Protein 3VV5 (pdb70)

Structure (mmCIF, N/CA/C/O backbone):
data_3VV5
#
_entry.id   3VV5
#
_cell.length_a   68.573
_cell.length_b   68.603
_cell.length_c   98.527
_cell.angle_alpha   90.00
_cell.angle_beta   90.00
_cell.angle_gamma   90.00
#
_symmetry.space_group_name_H-M   'P 21 21 21'
#
loop_
_entity.id
_entity.type
_entity.pdbx_description
1 polymer 'Amino acid ABC transporter, binding protein'
2 non-polymer L-THIALYSINE
3 non-polymer 'SULFATE ION'
4 water water
#
loop_
_atom_site.group_PDB
_atom_site.id
_atom_site.type_symbol
_atom_site.label_atom_id
_atom_site.label_alt_id
_atom_site.label_comp_id
_atom_site.label_asym_id
_atom_site.label_entity_id
_atom_site.label_seq_id
_atom_site.pdbx_PDB_ins_code
_atom_site.Cartn_x
_atom_site.Cartn_y
_atom_site.Cartn_z
_atom_site.occupancy
_atom_site.B_iso_or_equiv
_atom_site.auth_seq_id
_atom_site.auth_comp_id
_atom_site.auth_asym_id
_atom_site.auth_atom_id
_atom_site.pdbx_PDB_model_num
ATOM 1 N N . PHE A 1 24 ? 3.511 41.317 -2.922 1.00 33.59 0 PHE A N 1
ATOM 2 C CA . PHE A 1 24 ? 4.079 41.840 -4.193 1.00 33.70 0 PHE A CA 1
ATOM 3 C C . PHE A 1 24 ? 3.838 43.343 -4.248 1.00 33.74 0 PHE A C 1
ATOM 4 O O . PHE A 1 24 ? 2.705 43.785 -4.477 1.00 34.03 0 PHE A O 1
ATOM 12 N N . GLN A 1 25 ? 4.902 44.113 -4.022 1.00 33.04 1 GLN A N 1
ATOM 13 C CA . GLN A 1 25 ? 4.903 45.573 -4.166 1.00 32.76 1 GLN A CA 1
ATOM 14 C C . GLN A 1 25 ? 6.347 46.080 -4.083 1.00 31.86 1 GLN A C 1
ATOM 15 O O . GLN A 1 25 ? 7.158 45.538 -3.316 1.00 32.26 1 GLN A O 1
ATOM 21 N N . VAL A 1 26 ? 6.671 47.099 -4.874 1.00 30.14 2 VAL A N 1
ATOM 22 C CA . VAL A 1 26 ? 7.967 47.777 -4.749 1.00 28.41 2 VAL A CA 1
ATOM 23 C C . VAL A 1 26 ? 7.836 48.763 -3.577 1.00 27.54 2 VAL A C 1
ATOM 24 O O . VAL A 1 26 ? 7.022 49.687 -3.626 1.00 27.24 2 VAL A O 1
ATOM 28 N N . ARG A 1 27 ? 8.602 48.541 -2.511 1.00 25.43 3 ARG A N 1
ATOM 29 C CA . ARG A 1 27 ? 8.477 49.348 -1.304 1.00 23.89 3 ARG A CA 1
ATOM 30 C C . ARG A 1 27 ? 9.680 50.270 -1.129 1.00 22.89 3 ARG A C 1
ATOM 31 O O . ARG A 1 27 ? 10.819 49.852 -1.278 1.00 21.53 3 ARG A O 1
ATOM 39 N N . SER A 1 28 ? 9.417 51.530 -0.795 1.00 22.30 4 SER A N 1
ATOM 40 C CA . SER A 1 28 ? 10.485 52.473 -0.480 1.00 21.02 4 SER A CA 1
ATOM 41 C C . SER A 1 28 ? 11.081 52.131 0.882 1.00 20.56 4 SER A C 1
ATOM 42 O O . SER A 1 28 ? 10.470 51.398 1.671 1.00 19.61 4 SER A O 1
ATOM 45 N N . PHE A 1 29 ? 12.250 52.700 1.175 1.00 20.04 5 PHE A N 1
ATOM 46 C CA . PHE A 1 29 ? 12.947 52.414 2.425 1.00 20.75 5 PHE A CA 1
ATOM 47 C C . PHE A 1 29 ? 12.123 52.786 3.658 1.00 21.12 5 PHE A C 1
ATOM 48 O O . PHE A 1 29 ? 12.094 52.046 4.649 1.00 20.44 5 PHE A O 1
ATOM 56 N N . GLU A 1 30 ? 11.500 53.962 3.597 1.00 22.05 6 GLU A N 1
ATOM 57 C CA . GLU A 1 30 ? 10.616 54.449 4.652 1.00 23.67 6 GLU A CA 1
ATOM 58 C C . GLU A 1 30 ? 9.461 53.444 4.944 1.00 23.20 6 GLU A C 1
ATOM 59 O O . GLU A 1 30 ? 9.163 53.120 6.108 1.00 22.90 6 GLU A O 1
ATOM 65 N N . GLU A 1 31 ? 8.869 52.912 3.886 1.00 23.34 7 GLU A N 1
ATOM 66 C CA . GLU A 1 31 ? 7.844 51.865 3.991 1.00 23.54 7 GLU A CA 1
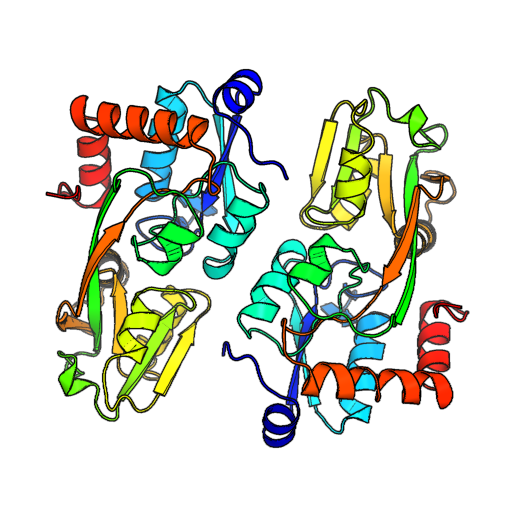ATOM 67 C C . GLU A 1 31 ? 8.355 50.553 4.596 1.00 22.70 7 GLU A C 1
ATOM 68 O O . GLU A 1 31 ? 7.697 49.973 5.449 1.00 22.25 7 GLU A O 1
ATOM 74 N N . ILE A 1 32 ? 9.525 50.100 4.152 1.00 21.34 8 ILE A N 1
ATOM 75 C CA . ILE A 1 32 ? 10.170 48.916 4.724 1.00 20.48 8 ILE A CA 1
ATOM 76 C C . ILE A 1 32 ? 10.456 49.163 6.206 1.00 21.04 8 ILE A C 1
ATOM 77 O O . ILE A 1 32 ? 10.116 48.350 7.044 1.00 20.12 8 ILE A O 1
ATOM 82 N N . LYS A 1 33 ? 11.033 50.317 6.514 1.00 22.42 9 LYS A N 1
ATOM 83 C CA . LYS A 1 33 ? 11.323 50.738 7.886 1.00 24.74 9 LYS A CA 1
ATOM 84 C C . LYS A 1 33 ? 10.163 50.519 8.876 1.00 25.42 9 LYS A C 1
ATOM 85 O O . LYS A 1 33 ? 10.306 49.863 9.913 1.00 25.58 9 LYS A O 1
ATOM 91 N N . ARG A 1 34 ? 9.017 51.088 8.554 1.00 26.72 10 ARG A N 1
ATOM 92 C CA . ARG A 1 34 ? 7.871 51.029 9.450 1.00 27.75 10 ARG A CA 1
ATOM 93 C C . ARG A 1 34 ? 7.340 49.599 9.628 1.00 27.28 10 ARG A C 1
ATOM 94 O O . ARG A 1 34 ? 6.794 49.265 10.680 1.00 27.50 10 ARG A O 1
ATOM 102 N N . SER A 1 35 ? 7.517 48.759 8.613 1.00 26.34 11 SER A N 1
ATOM 103 C CA . SER A 1 35 ? 7.077 47.369 8.720 1.00 26.05 11 SER A CA 1
ATOM 104 C C . SER A 1 35 ? 8.023 46.592 9.617 1.00 25.19 11 SER A C 1
ATOM 105 O O . SER A 1 35 ? 7.625 45.602 10.221 1.00 25.53 11 SER A O 1
ATOM 108 N N . GLY A 1 36 ? 9.271 47.059 9.719 1.00 24.86 12 GLY A N 1
ATOM 109 C CA . GLY A 1 36 ? 10.268 46.429 10.584 1.00 23.30 12 GLY A CA 1
ATOM 110 C C . GLY A 1 36 ? 10.958 45.232 9.955 1.00 22.64 12 GLY A C 1
ATOM 111 O O . GLY A 1 36 ? 11.887 44.682 10.540 1.00 22.45 12 GLY A O 1
ATOM 112 N N . GLU A 1 37 ? 10.519 44.826 8.765 1.00 22.01 13 GLU A N 1
ATOM 113 C CA . GLU A 1 37 ? 11.138 43.680 8.066 1.00 21.93 13 GLU A CA 1
ATOM 114 C C . GLU A 1 37 ? 11.501 44.008 6.616 1.00 20.55 13 GLU A C 1
ATOM 115 O O . GLU A 1 37 ? 10.793 44.745 5.955 1.00 19.94 13 GLU A O 1
ATOM 121 N N . ILE A 1 38 ? 12.617 43.451 6.138 1.00 19.47 14 ILE A N 1
ATOM 122 C CA . ILE A 1 38 ? 13.009 43.561 4.739 1.00 17.78 14 ILE A CA 1
ATOM 123 C C . ILE A 1 38 ? 13.093 42.150 4.121 1.00 17.12 14 ILE A C 1
ATOM 124 O O . ILE A 1 38 ? 13.737 41.234 4.675 1.00 15.88 14 ILE A O 1
ATOM 129 N N . ARG A 1 39 ? 12.430 41.989 2.983 1.00 16.52 15 ARG A N 1
ATOM 130 C CA . ARG A 1 39 ? 12.416 40.715 2.275 1.00 16.33 15 ARG A CA 1
ATOM 131 C C . ARG A 1 39 ? 13.563 40.676 1.290 1.00 14.89 15 ARG A C 1
ATOM 132 O O . ARG A 1 39 ? 13.663 41.538 0.412 1.00 14.13 15 ARG A O 1
ATOM 140 N N . ILE A 1 40 ? 14.402 39.650 1.409 1.00 13.07 16 ILE A N 1
ATOM 141 C CA . ILE A 1 40 ? 15.625 39.546 0.610 1.00 11.76 16 ILE A CA 1
ATOM 142 C C . ILE A 1 40 ? 15.586 38.289 -0.263 1.00 11.56 16 ILE A C 1
ATOM 143 O O . ILE A 1 40 ? 15.407 37.186 0.252 1.00 10.99 16 ILE A O 1
ATOM 148 N N . GLY A 1 41 ? 15.743 38.458 -1.573 1.00 11.08 17 GLY A N 1
ATOM 149 C CA . GLY A 1 41 ? 15.720 37.316 -2.507 1.00 11.20 17 GLY A CA 1
ATOM 150 C C . GLY A 1 41 ? 17.134 36.803 -2.708 1.00 11.28 17 GLY A C 1
ATOM 151 O O . GLY A 1 41 ? 18.073 37.594 -2.830 1.00 11.02 17 GLY A O 1
ATOM 152 N N . THR A 1 42 ? 17.302 35.485 -2.665 1.00 11.24 18 THR A N 1
ATOM 153 C CA . THR A 1 42 ? 18.599 34.880 -2.979 1.00 10.88 18 THR A CA 1
ATOM 154 C C . THR A 1 42 ? 18.346 33.509 -3.626 1.00 11.77 18 THR A C 1
ATOM 155 O O . THR A 1 42 ? 17.199 33.140 -3.824 1.00 12.37 18 THR A O 1
ATOM 159 N N . GLU A 1 43 ? 19.401 32.776 -3.956 1.00 11.57 19 GLU A N 1
ATOM 160 C CA . GLU A 1 43 ? 19.234 31.480 -4.603 1.00 13.51 19 GLU A CA 1
ATOM 161 C C . GLU A 1 43 ? 19.347 30.327 -3.613 1.00 13.70 19 GLU A C 1
ATOM 162 O O . GLU A 1 43 ? 18.393 29.545 -3.455 1.00 15.09 19 GLU A O 1
ATOM 168 N N . GLY A 1 44 ? 20.513 30.199 -2.983 1.00 13.21 20 GLY A N 1
ATOM 169 C CA . GLY A 1 44 ? 20.735 29.142 -2.002 1.00 13.65 20 GLY A CA 1
ATOM 170 C C . GLY A 1 44 ? 21.376 27.911 -2.634 1.00 14.04 20 GLY A C 1
ATOM 171 O O . GLY A 1 44 ? 21.356 26.838 -2.040 1.00 14.20 20 GLY A O 1
ATOM 172 N N . ALA A 1 45 ? 21.934 28.050 -3.836 1.00 13.92 21 ALA A N 1
ATOM 173 C CA . ALA A 1 45 ? 22.663 26.936 -4.455 1.00 14.39 21 ALA A CA 1
ATOM 174 C C . ALA A 1 45 ? 24.035 27.349 -4.993 1.00 14.08 21 ALA A C 1
ATOM 175 O O . ALA A 1 45 ? 24.530 26.793 -5.992 1.00 13.18 21 ALA A O 1
ATOM 177 N N . PHE A 1 46 ? 24.666 28.316 -4.321 1.00 13.15 22 PHE A N 1
ATOM 178 C CA . PHE A 1 46 ? 25.945 28.873 -4.799 1.00 12.49 22 PHE A CA 1
ATOM 179 C C . PHE A 1 46 ? 26.947 29.012 -3.659 1.00 12.22 22 PHE A C 1
ATOM 180 O O . PHE A 1 46 ? 27.244 30.129 -3.241 1.00 11.16 22 PHE A O 1
ATOM 188 N N . PRO A 1 47 ? 27.449 27.872 -3.112 1.00 12.73 23 PRO A N 1
ATOM 189 C CA . PRO A 1 47 ? 28.402 27.985 -2.012 1.00 12.65 23 PRO A CA 1
ATOM 190 C C . PRO A 1 47 ? 29.737 28.523 -2.547 1.00 12.56 23 PRO A C 1
ATOM 191 O O . PRO A 1 47 ? 30.162 28.117 -3.647 1.00 13.84 23 PRO A O 1
ATOM 195 N N . PRO A 1 48 ? 30.445 29.352 -1.762 1.00 12.66 24 PRO A N 1
ATOM 196 C CA . PRO A 1 48 ? 30.182 29.761 -0.365 1.00 11.88 24 PRO A CA 1
ATOM 197 C C . PRO A 1 48 ? 29.450 31.098 -0.238 1.00 11.85 24 PRO A C 1
ATOM 198 O O . PRO A 1 48 ? 29.404 31.663 0.849 1.00 11.85 24 PRO A O 1
ATOM 202 N N . PHE A 1 49 ? 28.885 31.597 -1.330 1.00 11.42 25 PHE A N 1
ATOM 203 C CA . PHE A 1 49 ? 28.220 32.923 -1.334 1.00 11.30 25 PHE A CA 1
ATOM 204 C C . PHE A 1 49 ? 26.816 32.915 -0.737 1.00 11.57 25 PHE A C 1
ATOM 205 O O . PHE A 1 49 ? 26.490 33.745 0.138 1.00 10.64 25 PHE A O 1
ATOM 213 N N . ASN A 1 50 ? 25.979 31.996 -1.226 1.00 11.18 26 ASN A N 1
ATOM 214 C CA . ASN A 1 50 ? 24.622 31.830 -0.699 1.00 11.24 26 ASN A CA 1
ATOM 215 C C . ASN A 1 50 ? 24.179 30.392 -0.943 1.00 11.54 26 ASN A C 1
ATOM 216 O O . ASN A 1 50 ? 24.123 29.934 -2.089 1.00 11.23 26 ASN A O 1
ATOM 221 N N . TYR A 1 51 ? 23.879 29.675 0.135 1.00 10.60 27 TYR A N 1
ATOM 222 C CA . TYR A 1 51 ? 23.662 28.232 0.023 1.00 11.24 27 TYR A CA 1
ATOM 223 C C . TYR A 1 51 ? 23.000 27.736 1.287 1.00 11.35 27 TYR A C 1
ATOM 224 O O . TYR A 1 51 ? 23.095 28.360 2.342 1.00 11.15 27 TYR A O 1
ATOM 233 N N . PHE A 1 52 ? 22.324 26.611 1.179 1.00 12.81 28 PHE A N 1
ATOM 234 C CA . PHE A 1 52 ? 21.782 25.957 2.361 1.00 13.34 28 PHE A CA 1
ATOM 235 C C . PHE A 1 52 ? 22.815 24.999 2.914 1.00 13.99 28 PHE A C 1
ATOM 236 O O . PHE A 1 52 ? 23.290 24.105 2.194 1.00 14.03 28 PHE A O 1
ATOM 244 N N . ASP A 1 53 ? 23.160 25.168 4.189 1.00 14.02 29 ASP A N 1
ATOM 245 C CA . ASP A 1 53 ? 24.222 24.343 4.772 1.00 14.69 29 ASP A CA 1
ATOM 246 C C . ASP A 1 53 ? 23.703 22.935 5.079 1.00 14.45 29 ASP A C 1
ATOM 247 O O . ASP A 1 53 ? 22.559 22.591 4.738 1.00 14.03 29 ASP A O 1
ATOM 252 N N . GLU A 1 54 ? 24.532 22.139 5.746 1.00 14.81 30 GLU A N 1
ATOM 253 C CA . GLU A 1 54 ? 24.210 20.723 6.036 1.00 15.77 30 GLU A CA 1
ATOM 254 C C . GLU A 1 54 ? 23.132 20.510 7.113 1.00 16.25 30 GLU A C 1
ATOM 255 O O . GLU A 1 54 ? 22.692 19.382 7.354 1.00 16.00 30 GLU A O 1
ATOM 261 N N . ARG A 1 55 ? 22.719 21.591 7.765 1.00 16.65 31 ARG A N 1
ATOM 262 C CA . ARG A 1 55 ? 21.542 21.547 8.613 1.00 17.97 31 ARG A CA 1
ATOM 263 C C . ARG A 1 55 ? 20.416 22.421 8.042 1.00 17.45 31 ARG A C 1
ATOM 264 O O . ARG A 1 55 ? 19.533 22.857 8.766 1.00 17.75 31 ARG A O 1
ATOM 272 N N . ASN A 1 56 ? 20.471 22.673 6.730 1.00 17.23 32 ASN A N 1
ATOM 273 C CA . ASN A 1 56 ? 19.336 23.233 5.968 1.00 17.90 32 ASN A CA 1
ATOM 274 C C . ASN A 1 56 ? 18.991 24.681 6.308 1.00 17.58 32 ASN A C 1
ATOM 275 O O . ASN A 1 56 ? 17.844 25.119 6.228 1.00 18.49 32 ASN A O 1
ATOM 280 N N . GLN A 1 57 ? 20.024 25.413 6.653 1.00 16.64 33 GLN A N 1
ATOM 281 C CA . GLN A 1 57 ? 19.905 26.816 7.007 1.00 17.49 33 GLN A CA 1
ATOM 282 C C . GLN A 1 57 ? 20.640 27.609 5.930 1.00 15.54 33 GLN A C 1
ATOM 283 O O . GLN A 1 57 ? 21.710 27.230 5.513 1.00 14.02 33 GLN A O 1
ATOM 289 N N . LEU A 1 58 ? 20.038 28.708 5.484 1.00 15.34 34 LEU A N 1
ATOM 290 C CA . LEU A 1 58 ? 20.652 29.567 4.488 1.00 14.88 34 LEU A CA 1
ATOM 291 C C . LEU A 1 58 ? 21.828 30.306 5.118 1.00 14.11 34 LEU A C 1
ATOM 292 O O . LEU A 1 58 ? 21.696 30.916 6.198 1.00 13.32 34 LEU A O 1
ATOM 297 N N . THR A 1 59 ? 22.979 30.231 4.462 1.00 13.14 35 THR A N 1
ATOM 298 C CA . THR A 1 59 ? 24.182 30.904 4.945 1.00 12.87 35 THR A CA 1
ATOM 299 C C . THR A 1 59 ? 25.111 31.232 3.762 1.00 12.68 35 THR A C 1
ATOM 300 O O . THR A 1 59 ? 24.730 31.114 2.565 1.00 11.61 35 THR A O 1
ATOM 304 N N . GLY A 1 60 ? 26.306 31.694 4.088 1.00 11.83 36 GLY A N 1
ATOM 305 C CA . GLY A 1 60 ? 27.272 32.085 3.075 1.00 11.13 36 GLY A CA 1
ATOM 306 C C . GLY A 1 60 ? 27.663 33.545 3.230 1.00 10.64 36 GLY A C 1
ATOM 307 O O . GLY A 1 60 ? 27.031 34.294 3.976 1.00 10.50 36 GLY A O 1
ATOM 308 N N . PHE A 1 61 ? 28.718 33.942 2.523 1.00 10.37 37 PHE A N 1
ATOM 309 C CA . PHE A 1 61 ? 29.183 35.341 2.517 1.00 10.49 37 PHE A CA 1
ATOM 310 C C . PHE A 1 61 ? 28.065 36.365 2.299 1.00 10.24 37 PHE A C 1
ATOM 311 O O . PHE A 1 61 ? 27.976 37.377 3.020 1.00 10.43 37 PHE A O 1
ATOM 319 N N . GLU A 1 62 ? 27.202 36.104 1.320 1.00 9.32 38 GLU A N 1
ATOM 320 C CA . GLU A 1 62 ? 26.139 37.062 0.981 1.00 9.48 38 GLU A CA 1
ATOM 321 C C . GLU A 1 62 ? 25.022 37.130 2.002 1.00 9.27 38 GLU A C 1
ATOM 322 O O . GLU A 1 62 ? 24.416 38.178 2.187 1.00 8.90 38 GLU A O 1
ATOM 328 N N . VAL A 1 63 ? 24.770 36.011 2.666 1.00 9.50 39 VAL A N 1
ATOM 329 C CA . VAL A 1 63 ? 23.768 35.951 3.728 1.00 10.44 39 VAL A CA 1
ATOM 330 C C . VAL A 1 63 ? 24.255 36.705 4.974 1.00 10.64 39 VAL A C 1
ATOM 331 O O . VAL A 1 63 ? 23.502 37.520 5.548 1.00 10.33 39 VAL A O 1
ATOM 335 N N . ASP A 1 64 ? 25.516 36.493 5.360 1.00 11.39 40 ASP A N 1
ATOM 336 C CA . ASP A 1 64 ? 26.113 37.279 6.468 1.00 12.14 40 ASP A CA 1
ATOM 337 C C . ASP A 1 64 ? 26.110 38.777 6.166 1.00 12.08 40 ASP A C 1
ATOM 338 O O . ASP A 1 64 ? 25.787 39.598 7.030 1.00 10.93 40 ASP A O 1
ATOM 343 N N . LEU A 1 65 ? 26.452 39.133 4.933 1.00 12.20 41 LEU A N 1
ATOM 344 C CA . LEU A 1 65 ? 26.448 40.539 4.520 1.00 13.50 41 LEU A CA 1
ATOM 345 C C . LEU A 1 65 ? 25.038 41.118 4.522 1.00 12.80 41 LEU A C 1
ATOM 346 O O . LEU A 1 65 ? 24.790 42.217 5.069 1.00 11.87 41 LEU A O 1
ATOM 351 N N . GLY A 1 66 ? 24.110 40.391 3.898 1.00 12.44 42 GLY A N 1
ATOM 352 C CA . GLY A 1 66 ? 22.712 40.816 3.858 1.00 11.56 42 GLY A CA 1
ATOM 353 C C . GLY A 1 66 ? 22.152 41.000 5.259 1.00 11.76 42 GLY A C 1
ATOM 354 O O . GLY A 1 66 ? 21.435 41.971 5.519 1.00 11.96 42 GLY A O 1
ATOM 355 N N . ASN A 1 67 ? 22.489 40.082 6.163 1.00 10.93 43 ASN A N 1
ATOM 356 C CA . ASN A 1 67 ? 22.052 40.193 7.568 1.00 11.85 43 ASN A CA 1
ATOM 357 C C . ASN A 1 67 ? 22.639 41.434 8.264 1.00 11.55 43 ASN A C 1
ATOM 358 O O . ASN A 1 67 ? 21.918 42.141 8.983 1.00 12.16 43 ASN A O 1
ATOM 363 N N . ALA A 1 68 ? 23.939 41.685 8.062 1.00 11.89 44 ALA A N 1
ATOM 364 C CA . ALA A 1 68 ? 24.639 42.849 8.640 1.00 11.66 44 ALA A CA 1
ATOM 365 C C . ALA A 1 68 ? 24.055 44.170 8.130 1.00 12.61 44 ALA A C 1
ATOM 366 O O . ALA A 1 68 ? 23.898 45.125 8.892 1.00 12.14 44 ALA A O 1
ATOM 368 N N . ILE A 1 69 ? 23.763 44.219 6.832 1.00 11.95 45 ILE A N 1
ATOM 369 C CA . ILE A 1 69 ? 23.117 45.389 6.221 1.00 12.75 45 ILE A CA 1
ATOM 370 C C . ILE A 1 69 ? 21.739 45.640 6.826 1.00 13.02 45 ILE A C 1
ATOM 371 O O . ILE A 1 69 ? 21.435 46.762 7.246 1.00 13.76 45 ILE A O 1
ATOM 376 N N . ALA A 1 70 ? 20.905 44.601 6.879 1.00 13.23 46 ALA A N 1
ATOM 377 C CA . ALA A 1 70 ? 19.594 44.709 7.524 1.00 13.49 46 ALA A CA 1
ATOM 378 C C . ALA A 1 70 ? 19.707 45.227 8.962 1.00 13.72 46 ALA A C 1
ATOM 379 O O . ALA A 1 70 ? 18.942 46.121 9.384 1.00 14.93 46 ALA A O 1
ATOM 381 N N . GLU A 1 71 ? 20.665 44.680 9.704 1.00 14.06 47 GLU A N 1
ATOM 382 C CA . GLU A 1 71 ? 20.877 45.050 11.106 1.00 13.81 47 GLU A CA 1
ATOM 383 C C . GLU A 1 71 ? 21.281 46.507 11.276 1.00 13.35 47 GLU A C 1
ATOM 384 O O . GLU A 1 71 ? 20.742 47.217 12.141 1.00 12.48 47 GLU A O 1
ATOM 390 N N . ARG A 1 72 ? 22.209 46.961 10.444 1.00 12.86 48 ARG A N 1
ATOM 391 C CA . ARG A 1 72 ? 22.619 48.369 10.461 1.00 13.18 48 ARG A CA 1
ATOM 392 C C . ARG A 1 72 ? 21.465 49.318 10.125 1.00 14.12 48 ARG A C 1
ATOM 393 O O . ARG A 1 72 ? 21.406 50.428 10.656 1.00 13.88 48 ARG A O 1
ATOM 401 N N . LEU A 1 73 ? 20.548 48.879 9.258 1.00 13.72 49 LEU A N 1
ATOM 402 C CA . LEU A 1 73 ? 19.377 49.691 8.881 1.00 14.47 49 LEU A CA 1
ATOM 403 C C . LEU A 1 73 ? 18.190 49.556 9.842 1.00 15.38 49 LEU A C 1
ATOM 404 O O . LEU A 1 73 ? 17.172 50.233 9.663 1.00 16.08 49 LEU A O 1
ATOM 409 N N . GLY A 1 74 ? 18.334 48.700 10.852 1.00 16.08 50 GLY A N 1
ATOM 410 C CA . GLY A 1 74 ? 17.295 48.455 11.869 1.00 17.23 50 GLY A CA 1
ATOM 411 C C . GLY A 1 74 ? 16.132 47.586 11.412 1.00 18.24 50 GLY A C 1
ATOM 412 O O . GLY A 1 74 ? 14.983 47.794 11.830 1.00 17.93 50 GLY A O 1
ATOM 413 N N . LEU A 1 75 ? 16.427 46.603 10.566 1.00 18.12 51 LEU A N 1
ATOM 414 C CA . LEU A 1 75 ? 15.395 45.790 9.923 1.00 18.69 51 LEU A CA 1
ATOM 415 C C . LEU A 1 75 ? 15.568 44.317 10.213 1.00 18.46 51 LEU A C 1
ATOM 416 O O . LEU A 1 75 ? 16.683 43.827 10.287 1.00 18.51 51 LEU A O 1
ATOM 421 N N . LYS A 1 76 ? 14.457 43.603 10.336 1.00 19.11 52 LYS A N 1
ATOM 422 C CA . LYS A 1 76 ? 14.513 42.147 10.480 1.00 19.51 52 LYS A CA 1
ATOM 423 C C . LYS A 1 76 ? 14.600 41.571 9.062 1.00 18.76 52 LYS A C 1
ATOM 424 O O . LYS A 1 76 ? 13.763 41.871 8.241 1.00 18.47 52 LYS A O 1
ATOM 430 N N . PRO A 1 77 ? 15.636 40.775 8.762 1.00 18.95 53 PRO A N 1
ATOM 431 C CA . PRO A 1 77 ? 15.663 40.196 7.408 1.00 19.21 53 PRO A CA 1
ATOM 432 C C . PRO A 1 77 ? 14.742 38.972 7.271 1.00 18.98 53 PRO A C 1
ATOM 433 O O . PRO A 1 77 ? 14.605 38.188 8.222 1.00 19.05 53 PRO A O 1
ATOM 437 N N . ARG A 1 78 ? 14.086 38.849 6.125 1.00 18.19 54 ARG A N 1
ATOM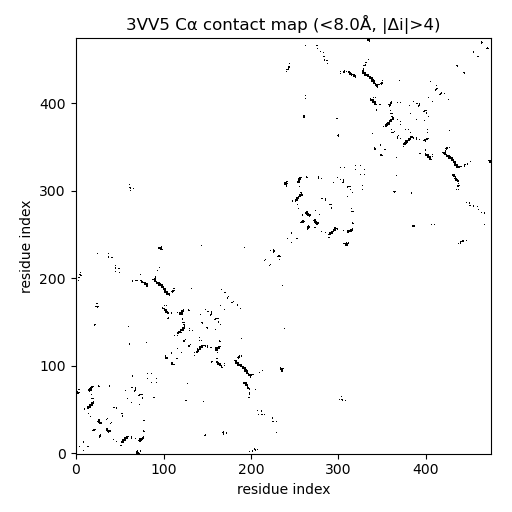 438 C CA . ARG A 1 78 ? 13.281 37.684 5.766 1.00 18.96 54 ARG A CA 1
ATOM 439 C C . ARG A 1 78 ? 13.812 37.182 4.445 1.00 17.09 54 ARG A C 1
ATOM 440 O O . ARG A 1 78 ? 13.705 37.871 3.433 1.00 17.13 54 ARG A O 1
ATOM 448 N N . TRP A 1 79 ? 14.381 35.988 4.447 1.00 15.64 55 TRP A N 1
ATOM 449 C CA . TRP A 1 79 ? 15.036 35.506 3.240 1.00 15.05 55 TRP A CA 1
ATOM 45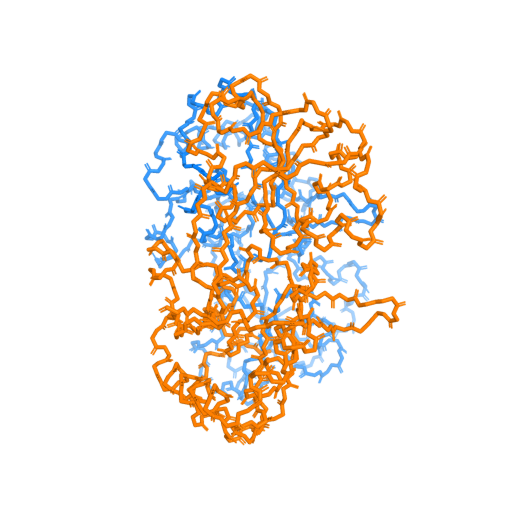0 C C . TRP A 1 79 ? 14.075 34.635 2.444 1.00 15.35 55 TRP A C 1
ATOM 451 O O . TRP A 1 79 ? 13.339 33.817 3.008 1.00 14.40 55 TRP A O 1
ATOM 462 N N . ILE A 1 80 ? 14.118 34.813 1.133 1.00 15.00 56 ILE A N 1
ATOM 463 C CA . ILE A 1 80 ? 13.324 34.015 0.198 1.00 15.76 56 ILE A CA 1
ATOM 464 C C . ILE A 1 80 ? 14.288 33.436 -0.834 1.00 15.37 56 ILE A C 1
ATOM 465 O O . ILE A 1 80 ? 14.919 34.189 -1.576 1.00 15.16 56 ILE A O 1
ATOM 470 N N . ALA A 1 81 ? 14.390 32.110 -0.871 1.00 15.11 57 ALA A N 1
ATOM 471 C CA . ALA A 1 81 ? 15.296 31.401 -1.774 1.00 16.25 57 ALA A CA 1
ATOM 472 C C . ALA A 1 81 ? 14.560 30.899 -3.018 1.00 16.72 57 ALA A C 1
ATOM 473 O O . ALA A 1 81 ? 13.647 30.115 -2.905 1.00 17.05 57 ALA A O 1
ATOM 475 N N . GLN A 1 82 ? 14.986 31.338 -4.197 1.00 16.64 58 GLN A N 1
ATOM 476 C CA . GLN A 1 82 ? 14.302 30.992 -5.454 1.00 17.71 58 GLN A CA 1
ATOM 477 C C . GLN A 1 82 ? 15.318 30.619 -6.522 1.00 16.48 58 GLN A C 1
ATOM 478 O O . GLN A 1 82 ? 16.493 30.969 -6.423 1.00 16.03 58 GLN A O 1
ATOM 484 N N . SER A 1 83 ? 14.857 29.972 -7.589 1.00 15.53 59 SER A N 1
ATOM 485 C CA . SER A 1 83 ? 15.739 29.671 -8.718 1.00 15.03 59 SER A CA 1
ATOM 486 C C . SER A 1 83 ? 16.448 30.938 -9.236 1.00 14.13 59 SER A C 1
ATOM 487 O O . SER A 1 83 ? 15.815 31.992 -9.386 1.00 14.22 59 SER A O 1
ATOM 490 N N . PHE A 1 84 ? 17.763 30.849 -9.480 1.00 13.55 60 PHE A N 1
ATOM 491 C CA . PHE A 1 84 ? 18.550 32.020 -9.846 1.00 14.08 60 PHE A CA 1
ATOM 492 C C . PHE A 1 84 ? 17.936 32.844 -10.995 1.00 14.61 60 PHE A C 1
ATOM 493 O O . PHE A 1 84 ? 17.814 34.071 -10.874 1.00 12.78 60 PHE A O 1
ATOM 501 N N . ASP A 1 85 ? 17.559 32.162 -12.083 1.00 14.90 61 ASP A N 1
ATOM 502 C CA . ASP A 1 85 ? 17.094 32.852 -13.310 1.00 16.15 61 ASP A CA 1
ATOM 503 C C . ASP A 1 85 ? 15.770 33.605 -13.142 1.00 16.12 61 ASP A C 1
ATOM 504 O O . ASP A 1 85 ? 15.351 34.368 -14.022 1.00 15.80 61 ASP A O 1
ATOM 509 N N . THR A 1 86 ? 15.129 33.406 -11.996 1.00 16.06 62 THR A N 1
ATOM 510 C CA . THR A 1 86 ? 13.859 34.064 -11.710 1.00 15.90 62 THR A CA 1
ATOM 511 C C . THR A 1 86 ? 14.011 35.324 -10.865 1.00 15.78 62 THR A C 1
ATOM 512 O O . THR A 1 86 ? 13.039 36.079 -10.707 1.00 16.25 62 THR A O 1
ATOM 516 N N . LEU A 1 87 ? 15.202 35.552 -10.312 1.00 15.13 63 LEU A N 1
ATOM 517 C CA . LEU A 1 87 ? 15.365 36.534 -9.223 1.00 14.92 63 LEU A CA 1
ATOM 518 C C . LEU A 1 87 ? 15.155 37.990 -9.639 1.00 14.42 63 LEU A C 1
ATOM 519 O O . LEU A 1 87 ? 14.440 38.699 -8.965 1.00 13.84 63 LEU A O 1
ATOM 524 N N . LEU A 1 88 ? 15.770 38.432 -10.735 1.00 14.41 64 LEU A N 1
ATOM 525 C CA . LEU A 1 88 ? 15.621 39.834 -11.137 1.00 14.46 64 LEU A CA 1
ATOM 526 C C . LEU A 1 88 ? 14.183 40.148 -11.563 1.00 14.98 64 LEU A C 1
ATOM 527 O O . LEU A 1 88 ? 13.643 41.205 -11.228 1.00 14.70 64 LEU A O 1
ATOM 532 N N . ILE A 1 89 ? 13.558 39.207 -12.264 1.00 15.27 65 ILE A N 1
ATOM 533 C CA . ILE A 1 89 ? 12.156 39.359 -12.660 1.00 16.33 65 ILE A CA 1
ATOM 534 C C . ILE A 1 89 ? 11.247 39.472 -11.443 1.00 16.20 65 ILE A C 1
ATOM 535 O O . ILE A 1 89 ? 10.442 40.401 -11.350 1.00 16.58 65 ILE A O 1
ATOM 540 N N . GLN A 1 90 ? 11.394 38.562 -10.486 1.00 15.86 66 GLN A N 1
ATOM 541 C CA . GLN A 1 90 ? 10.548 38.610 -9.303 1.00 16.73 66 GLN A CA 1
ATOM 542 C C . GLN A 1 90 ? 10.793 39.855 -8.435 1.00 16.11 66 GLN A C 1
ATOM 543 O O . GLN A 1 90 ? 9.878 40.319 -7.773 1.00 15.68 66 GLN A O 1
ATOM 549 N N . LEU A 1 91 ? 12.024 40.362 -8.442 1.00 15.36 67 LEU A N 1
ATOM 550 C CA . LEU A 1 91 ? 12.374 41.585 -7.728 1.00 15.03 67 LEU A CA 1
ATOM 551 C C . LEU A 1 91 ? 11.561 42.747 -8.293 1.00 15.67 67 LEU A C 1
ATOM 552 O O . LEU A 1 91 ? 10.957 43.515 -7.542 1.00 15.42 67 LEU A O 1
ATOM 557 N N . ASN A 1 92 ? 11.543 42.839 -9.622 1.00 16.92 68 ASN A N 1
ATOM 558 C CA . ASN A 1 92 ? 10.770 43.862 -10.322 1.00 18.46 68 ASN A CA 1
ATOM 559 C C . ASN A 1 92 ? 9.261 43.753 -10.159 1.00 19.19 68 ASN A C 1
ATOM 560 O O . ASN A 1 92 ? 8.546 44.721 -10.394 1.00 19.48 68 ASN A O 1
ATOM 565 N N . GLN A 1 93 ? 8.782 42.567 -9.772 1.00 19.85 69 GLN A N 1
ATOM 566 C CA . GLN A 1 93 ? 7.370 42.349 -9.478 1.00 20.21 69 GLN A CA 1
ATOM 567 C C . GLN A 1 93 ? 7.063 42.641 -8.014 1.00 20.11 69 GLN A C 1
ATOM 568 O O . GLN A 1 93 ? 5.901 42.647 -7.606 1.00 19.83 69 GLN A O 1
ATOM 574 N N . GLY A 1 94 ? 8.105 42.873 -7.223 1.00 19.52 70 GLY A N 1
ATOM 575 C CA . GLY A 1 94 ? 7.923 43.254 -5.828 1.00 19.31 70 GLY A CA 1
ATOM 576 C C . GLY A 1 94 ? 7.825 42.103 -4.836 1.00 18.93 70 GLY A C 1
ATOM 577 O O . GLY A 1 94 ? 7.396 42.299 -3.712 1.00 18.72 70 GLY A O 1
ATOM 578 N N . ARG A 1 95 ? 8.217 40.904 -5.258 1.00 19.64 71 ARG A N 1
ATOM 579 C CA . ARG A 1 95 ? 8.234 39.713 -4.389 1.00 19.89 71 ARG A CA 1
ATOM 580 C C . ARG A 1 95 ? 9.229 39.872 -3.231 1.00 19.28 71 ARG A C 1
ATOM 581 O O . ARG A 1 95 ? 8.986 39.404 -2.113 1.00 19.69 71 ARG A O 1
ATOM 589 N N . PHE A 1 96 ? 10.349 40.534 -3.496 1.00 18.88 72 PHE A N 1
ATOM 590 C CA . PHE A 1 96 ? 11.310 40.866 -2.443 1.00 18.15 72 PHE A CA 1
ATOM 591 C C . PHE A 1 96 ? 11.693 42.333 -2.611 1.00 17.32 72 PHE A C 1
ATOM 592 O O . PHE A 1 96 ? 11.461 42.922 -3.675 1.00 17.70 72 PHE A O 1
ATOM 600 N N . ASP A 1 97 ? 12.299 42.917 -1.582 1.00 16.08 73 ASP A N 1
ATOM 601 C CA . ASP A 1 97 ? 12.722 44.322 -1.629 1.00 15.68 73 ASP A CA 1
ATOM 602 C C . ASP A 1 97 ? 14.083 44.495 -2.291 1.00 14.62 73 ASP A C 1
ATOM 603 O O . ASP A 1 97 ? 14.318 45.464 -3.032 1.00 14.63 73 ASP A O 1
ATOM 608 N N . PHE A 1 98 ? 14.981 43.549 -2.029 1.00 13.76 74 PHE A N 1
ATOM 609 C CA . PHE A 1 98 ? 16.240 43.485 -2.756 1.00 12.61 74 PHE A CA 1
ATOM 610 C C . PHE A 1 98 ? 16.729 42.058 -2.922 1.00 12.48 74 PHE A C 1
ATOM 611 O O . PHE A 1 98 ? 16.254 41.132 -2.252 1.00 11.90 74 PHE A O 1
ATOM 619 N N . VAL A 1 99 ? 17.691 41.916 -3.817 1.00 11.85 75 VAL A N 1
ATOM 620 C CA . VAL A 1 99 ? 18.273 40.622 -4.114 1.00 12.18 75 VAL A CA 1
ATOM 621 C C . VAL A 1 99 ? 19.785 40.703 -3.870 1.00 11.92 75 VAL A C 1
ATOM 622 O O . VAL A 1 99 ? 20.442 41.672 -4.282 1.00 11.34 75 VAL A O 1
ATOM 626 N N . ILE A 1 100 ? 20.324 39.681 -3.204 1.00 11.25 76 ILE A N 1
ATOM 627 C CA . ILE A 1 100 ? 21.778 39.487 -3.101 1.00 11.00 76 ILE A CA 1
ATOM 628 C C . ILE A 1 100 ? 22.067 38.042 -3.399 1.00 10.93 76 ILE A C 1
ATOM 629 O O . ILE A 1 100 ? 21.803 37.159 -2.576 1.00 11.11 76 ILE A O 1
ATOM 634 N N . ALA A 1 101 ? 22.571 37.800 -4.611 1.00 10.67 77 ALA A N 1
ATOM 635 C CA . ALA A 1 101 ? 22.673 36.458 -5.146 1.00 10.76 77 ALA A CA 1
ATOM 636 C C . ALA A 1 101 ? 23.789 36.365 -6.205 1.00 10.90 77 ALA A C 1
ATOM 637 O O . ALA A 1 101 ? 23.675 35.631 -7.195 1.00 12.19 77 ALA A O 1
ATOM 639 N N . SER A 1 102 ? 24.860 37.114 -5.974 1.00 10.18 78 SER A N 1
ATOM 640 C CA . SER A 1 102 ? 26.076 37.075 -6.788 1.00 10.83 78 SER A CA 1
ATOM 641 C C . SER A 1 102 ? 25.887 37.558 -8.234 1.00 10.93 78 SER A C 1
ATOM 642 O O . SER A 1 102 ? 26.565 37.061 -9.131 1.00 12.14 78 SER A O 1
ATOM 645 N N . HIS A 1 103 ? 24.999 38.523 -8.462 1.00 11.23 79 HIS A N 1
ATOM 646 C CA . HIS A 1 103 ? 24.807 39.052 -9.820 1.00 11.84 79 HIS A CA 1
ATOM 647 C C . HIS A 1 103 ? 25.960 39.941 -10.220 1.00 11.96 79 HIS A C 1
ATOM 648 O O . HIS A 1 103 ? 26.212 40.967 -9.585 1.00 12.48 79 HIS A O 1
ATOM 655 N N . GLY A 1 104 ? 26.642 39.558 -11.285 1.00 11.08 80 GLY A N 1
ATOM 656 C CA . GLY A 1 104 ? 27.594 40.448 -11.927 1.00 12.24 80 GLY A CA 1
ATOM 657 C C . GLY A 1 104 ? 26.837 41.578 -12.600 1.00 12.59 80 GLY A C 1
ATOM 658 O O . GLY A 1 104 ? 25.746 41.382 -13.098 1.00 12.36 80 GLY A O 1
ATOM 659 N N . ILE A 1 105 ? 27.399 42.778 -12.567 1.00 13.53 81 ILE A N 1
ATOM 660 C CA . ILE A 1 105 ? 26.798 43.916 -13.261 1.00 14.29 81 ILE A CA 1
ATOM 661 C C . ILE A 1 105 ? 27.099 43.750 -14.738 1.00 15.09 81 ILE A C 1
ATOM 662 O O . ILE A 1 105 ? 28.254 43.559 -15.114 1.00 15.05 81 ILE A O 1
ATOM 667 N N . THR A 1 106 ? 26.046 43.787 -15.556 1.00 16.16 82 THR A N 1
ATOM 668 C CA . THR A 1 106 ? 26.173 43.802 -17.033 1.00 16.97 82 THR A CA 1
ATOM 669 C C . THR A 1 106 ? 25.296 44.927 -17.599 1.00 17.61 82 THR A C 1
ATOM 670 O O . THR A 1 106 ? 24.403 45.422 -16.907 1.00 17.41 82 THR A O 1
ATOM 674 N N . GLU A 1 107 ? 25.538 45.324 -18.849 1.00 18.68 83 GLU A N 1
ATOM 675 C CA . GLU A 1 107 ? 24.731 46.381 -19.470 1.00 19.96 83 GLU A CA 1
ATOM 676 C C . GLU A 1 107 ? 23.243 46.062 -19.404 1.00 19.73 83 GLU A C 1
ATOM 677 O O . GLU A 1 107 ? 22.461 46.894 -18.974 1.00 19.02 83 GLU A O 1
ATOM 683 N N . GLU A 1 108 ? 22.886 44.855 -19.848 1.00 19.85 84 GLU A N 1
ATOM 684 C CA . GLU A 1 108 ? 21.503 44.387 -19.959 1.00 20.61 84 GLU A CA 1
ATOM 685 C C . GLU A 1 108 ? 20.798 44.303 -18.626 1.00 19.29 84 GLU A C 1
ATOM 686 O O . GLU A 1 108 ? 19.629 44.714 -18.498 1.00 18.13 84 GLU A O 1
ATOM 692 N N . ARG A 1 109 ? 21.493 43.756 -17.623 1.00 18.42 85 ARG A N 1
ATOM 693 C CA . ARG A 1 109 ? 20.911 43.677 -16.286 1.00 17.46 85 ARG A CA 1
ATOM 694 C C . ARG A 1 109 ? 20.748 45.064 -15.643 1.00 16.84 85 ARG A C 1
ATOM 695 O O . ARG A 1 109 ? 19.783 45.276 -14.924 1.00 16.45 85 ARG A O 1
ATOM 703 N N . ALA A 1 110 ? 21.704 45.968 -15.878 1.00 16.68 86 ALA A N 1
ATOM 704 C CA . ALA A 1 110 ? 21.680 47.325 -15.305 1.00 17.54 86 ALA A CA 1
ATOM 705 C C . ALA A 1 110 ? 20.512 48.180 -15.828 1.00 18.65 86 ALA A C 1
ATOM 706 O O . ALA A 1 110 ? 20.072 49.118 -15.161 1.00 19.14 86 ALA A O 1
ATOM 708 N N . ARG A 1 111 ? 20.035 47.857 -17.023 1.00 19.23 87 ARG A N 1
ATOM 709 C CA . ARG A 1 111 ? 18.771 48.405 -17.516 1.00 20.46 87 ARG A CA 1
ATOM 710 C C . ARG A 1 111 ? 17.575 47.853 -16.753 1.00 20.28 87 ARG A C 1
ATOM 711 O O . ARG A 1 111 ? 16.710 48.622 -16.303 1.00 20.52 87 ARG A O 1
ATOM 719 N N . ALA A 1 112 ? 17.540 46.530 -16.582 1.00 19.07 88 ALA A N 1
ATOM 720 C CA . ALA A 1 112 ? 16.413 45.851 -15.958 1.00 18.41 88 ALA A CA 1
ATOM 721 C C . ALA A 1 112 ? 16.212 46.193 -14.467 1.00 17.96 88 ALA A C 1
ATOM 722 O O . ALA A 1 112 ? 15.075 46.324 -14.000 1.00 17.47 88 ALA A O 1
ATOM 724 N N . VAL A 1 113 ? 17.310 46.302 -13.722 1.00 16.97 89 VAL A N 1
ATOM 725 C CA . VAL A 1 113 ? 17.235 46.570 -12.278 1.00 16.19 89 VAL A CA 1
ATOM 726 C C . VAL A 1 113 ? 18.200 47.705 -11.928 1.00 16.33 89 VAL A C 1
ATOM 727 O O . VAL A 1 113 ? 19.040 48.087 -12.757 1.00 16.55 89 VAL A O 1
ATOM 731 N N . ASP A 1 114 ? 18.088 48.255 -10.717 1.00 16.33 90 ASP A N 1
ATOM 732 C CA . ASP A 1 114 ? 19.096 49.203 -10.236 1.00 16.33 90 ASP A CA 1
ATOM 733 C C . ASP A 1 114 ? 20.091 48.476 -9.320 1.00 14.87 90 ASP A C 1
ATOM 734 O O . ASP A 1 114 ? 19.691 47.898 -8.310 1.00 13.85 90 ASP A O 1
ATOM 739 N N . PHE A 1 115 ? 21.372 48.501 -9.687 1.00 13.63 91 PHE A N 1
ATOM 740 C CA . PHE A 1 115 ? 22.428 47.850 -8.887 1.00 13.12 91 PHE A CA 1
ATOM 741 C C . PHE A 1 115 ? 22.998 48.826 -7.872 1.00 12.72 91 PHE A C 1
ATOM 742 O O . PHE A 1 115 ? 23.159 50.016 -8.183 1.00 12.13 91 PHE A O 1
ATOM 750 N N . THR A 1 116 ? 23.320 48.318 -6.674 1.00 12.01 92 THR A N 1
ATOM 751 C CA . THR A 1 116 ? 24.086 49.067 -5.693 1.00 11.96 92 THR A CA 1
ATOM 752 C C . THR A 1 116 ? 25.553 49.150 -6.179 1.00 12.47 92 THR A C 1
ATOM 753 O O . THR A 1 116 ? 25.944 48.494 -7.176 1.00 11.31 92 THR A O 1
ATOM 757 N N . ASN A 1 117 ? 26.362 49.946 -5.491 1.00 12.55 93 ASN A N 1
ATOM 758 C CA . ASN A 1 117 ? 27.816 49.747 -5.554 1.00 13.84 93 ASN A CA 1
ATOM 759 C C . ASN A 1 117 ? 28.145 48.248 -5.299 1.00 14.12 93 ASN A C 1
ATOM 760 O O . ASN A 1 117 ? 27.452 47.587 -4.502 1.00 13.99 93 ASN A O 1
ATOM 765 N N . PRO A 1 118 ? 29.204 47.704 -5.948 1.00 14.41 94 PRO A N 1
ATOM 766 C CA . PRO A 1 118 ? 29.436 46.256 -5.825 1.00 14.15 94 PRO A CA 1
ATOM 767 C C . PRO A 1 118 ? 29.843 45.819 -4.409 1.00 13.77 94 PRO A C 1
ATOM 768 O O . PRO A 1 118 ? 30.562 46.541 -3.730 1.00 13.84 94 PRO A O 1
ATOM 772 N N . HIS A 1 119 ? 29.366 44.659 -3.965 1.00 13.15 95 HIS A N 1
ATOM 773 C CA . HIS A 1 119 ? 29.768 44.130 -2.659 1.00 13.38 95 HIS A CA 1
ATOM 774 C C . HIS A 1 119 ? 30.915 43.123 -2.748 1.00 13.42 95 HIS A C 1
ATOM 775 O O . HIS A 1 119 ? 31.420 42.677 -1.715 1.00 13.63 95 HIS A O 1
ATOM 782 N N . TYR A 1 120 ? 31.324 42.768 -3.973 1.00 12.57 96 TYR A N 1
ATOM 783 C CA . TYR A 1 120 ? 32.592 42.049 -4.193 1.00 12.94 96 TYR A CA 1
ATOM 784 C C . TYR A 1 120 ? 33.005 42.036 -5.663 1.00 12.89 96 TYR A C 1
ATOM 785 O O . TYR A 1 120 ? 32.236 42.409 -6.548 1.00 12.59 96 TYR A O 1
ATOM 794 N N . CYS A 1 121 ? 34.243 41.635 -5.885 1.00 14.20 97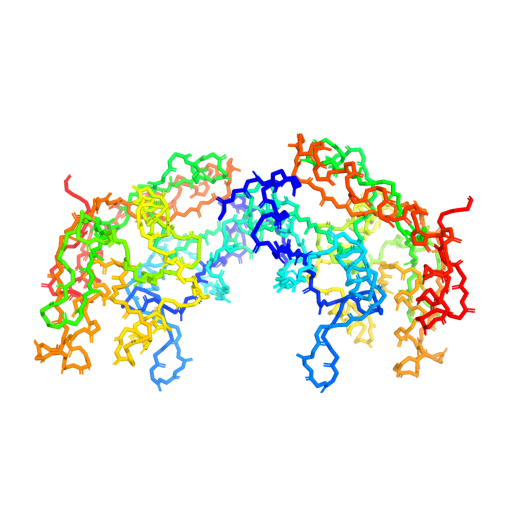 CYS A N 1
ATOM 795 C CA . CYS A 1 121 ? 34.802 41.543 -7.223 1.00 15.62 97 CYS A CA 1
ATOM 796 C C . CYS A 1 121 ? 35.328 40.147 -7.423 1.00 15.14 97 CYS A C 1
ATOM 797 O O . CYS A 1 121 ? 35.790 39.492 -6.471 1.00 14.91 97 CYS A O 1
ATOM 800 N N . THR A 1 122 ? 35.246 39.682 -8.667 1.00 15.30 98 THR A N 1
ATOM 801 C CA . THR A 1 122 ? 35.501 38.287 -8.955 1.00 14.81 98 THR A CA 1
ATOM 802 C C . THR A 1 122 ? 35.712 38.096 -10.453 1.00 14.37 98 THR A C 1
ATOM 803 O O . THR A 1 122 ? 35.837 39.052 -11.214 1.00 13.42 98 THR A O 1
ATOM 807 N N . GLY A 1 123 ? 35.711 36.850 -10.888 1.00 14.83 99 GLY A N 1
ATOM 808 C CA . GLY A 1 123 ? 35.762 36.588 -12.312 1.00 13.94 99 GLY A CA 1
ATOM 809 C C . GLY A 1 123 ? 35.373 35.173 -12.591 1.00 14.42 99 GLY A C 1
ATOM 810 O O . GLY A 1 123 ? 35.300 34.349 -11.658 1.00 14.01 99 GLY A O 1
ATOM 811 N N . GLY A 1 124 ? 35.113 34.901 -13.869 1.00 13.99 100 GLY A N 1
ATOM 812 C CA . GLY A 1 124 ? 34.703 33.574 -14.337 1.00 14.83 100 GLY A CA 1
ATOM 813 C C . GLY A 1 124 ? 35.918 32.792 -14.778 1.00 14.54 100 GLY A C 1
ATOM 814 O O . GLY A 1 124 ? 36.807 33.352 -15.387 1.00 15.12 100 GLY A O 1
ATOM 815 N N . VAL A 1 125 ? 35.957 31.505 -14.449 1.00 15.04 101 VAL A N 1
ATOM 816 C CA . VAL A 1 125 ? 37.121 30.653 -14.711 1.00 15.19 101 VAL A CA 1
ATOM 817 C C . VAL A 1 125 ? 36.753 29.343 -15.410 1.00 15.31 101 VAL A C 1
ATOM 818 O O . VAL A 1 125 ? 35.669 28.779 -15.222 1.00 13.87 101 VAL A O 1
ATOM 822 N N . ILE A 1 126 ? 37.692 28.865 -16.216 1.00 15.94 102 ILE A N 1
ATOM 823 C CA . ILE A 1 126 ? 37.573 27.569 -16.845 1.00 15.64 102 ILE A CA 1
ATOM 824 C C . ILE A 1 126 ? 38.012 26.559 -15.813 1.00 15.80 102 ILE A C 1
ATOM 825 O O . ILE A 1 126 ? 39.069 26.706 -15.217 1.00 15.95 102 ILE A O 1
ATOM 830 N N . VAL A 1 127 ? 37.181 25.555 -15.558 1.00 15.65 103 VAL A N 1
ATOM 831 C CA . VAL A 1 127 ? 37.651 24.420 -14.775 1.00 16.10 103 VAL A CA 1
ATOM 832 C C . VAL A 1 127 ? 37.383 23.098 -15.483 1.00 16.80 103 VAL A C 1
ATOM 833 O O . VAL A 1 127 ? 36.289 22.850 -16.004 1.00 15.74 103 VAL A O 1
ATOM 837 N N . SER A 1 128 ? 38.422 22.272 -15.530 1.00 17.34 104 SER A N 1
ATOM 838 C CA . SER A 1 128 ? 38.333 20.997 -16.234 1.00 18.36 104 SER A CA 1
ATOM 839 C C . SER A 1 128 ? 38.890 19.892 -15.367 1.00 18.71 104 SER A C 1
ATOM 840 O O . SER A 1 128 ? 39.351 20.133 -14.251 1.00 18.55 104 SER A O 1
ATOM 843 N N . ARG A 1 129 ? 38.849 18.670 -15.884 1.00 19.78 105 ARG A N 1
ATOM 844 C CA . ARG A 1 129 ? 39.567 17.585 -15.234 1.00 20.77 105 ARG A CA 1
ATOM 845 C C . ARG A 1 129 ? 41.044 17.823 -15.542 1.00 21.21 105 ARG A C 1
ATOM 846 O O . ARG A 1 129 ? 41.363 18.541 -16.490 1.00 21.34 105 ARG A O 1
ATOM 854 N N . LYS A 1 130 ? 41.944 17.267 -14.740 1.00 22.05 106 LYS A N 1
ATOM 855 C CA . LYS A 1 130 ? 43.373 17.401 -15.036 1.00 22.98 106 LYS A CA 1
ATOM 856 C C . LYS A 1 130 ? 43.686 16.877 -16.442 1.00 23.37 106 LYS A C 1
ATOM 857 O O . LYS A 1 130 ? 43.183 15.827 -16.844 1.00 22.99 106 LYS A O 1
ATOM 863 N N . GLY A 1 131 ? 44.461 17.642 -17.219 1.00 24.19 107 GLY A N 1
ATOM 864 C CA . GLY A 1 131 ? 44.690 17.299 -18.641 1.00 24.19 107 GLY A CA 1
ATOM 865 C C . GLY A 1 131 ? 43.626 17.842 -19.574 1.00 24.21 107 GLY A C 1
ATOM 866 O O . GLY A 1 131 ? 43.703 17.677 -20.802 1.00 24.41 107 GLY A O 1
ATOM 867 N N . GLY A 1 132 ? 42.616 18.490 -18.994 1.00 23.58 108 GLY A N 1
ATOM 868 C CA . GLY A 1 132 ? 41.509 19.030 -19.767 1.00 22.98 108 GLY A CA 1
ATOM 869 C C . GLY A 1 132 ? 41.829 20.444 -20.223 1.00 22.27 108 GLY A C 1
ATOM 870 O O . GLY A 1 132 ? 42.938 20.924 -20.013 1.00 22.87 108 GLY A O 1
ATOM 871 N N . PRO A 1 133 ? 40.856 21.119 -20.849 1.00 21.96 109 PRO A N 1
ATOM 872 C CA . PRO A 1 133 ? 41.065 22.446 -21.410 1.00 21.14 109 PRO A CA 1
ATOM 873 C C . PRO A 1 133 ? 41.469 23.478 -20.363 1.00 20.54 109 PRO A C 1
ATOM 874 O O . PRO A 1 133 ? 40.913 23.498 -19.254 1.00 19.71 109 PRO A O 1
ATOM 878 N N . ARG A 1 134 ? 42.445 24.312 -20.713 1.00 19.49 110 ARG A N 1
ATOM 879 C CA . ARG A 1 134 ? 42.887 25.386 -19.837 1.00 19.89 110 ARG A CA 1
ATOM 880 C C . ARG A 1 134 ? 42.488 26.785 -20.283 1.00 19.22 110 ARG A C 1
ATOM 881 O O . ARG A 1 134 ? 42.338 27.664 -19.440 1.00 19.13 110 ARG A O 1
ATOM 889 N N . THR A 1 135 ? 42.342 26.996 -21.586 1.00 19.15 111 THR A N 1
ATOM 890 C CA . THR A 1 135 ? 42.082 28.329 -22.119 1.00 20.19 111 THR A CA 1
ATOM 891 C C . THR A 1 135 ? 40.833 28.351 -22.993 1.00 20.21 111 THR A C 1
ATOM 892 O O . THR A 1 135 ? 40.325 27.300 -23.381 1.00 20.56 111 THR A O 1
ATOM 896 N N . ALA A 1 136 ? 40.366 29.546 -23.340 1.00 20.29 112 ALA A N 1
ATOM 897 C CA . ALA A 1 136 ? 39.227 29.686 -24.248 1.00 21.34 112 ALA A CA 1
ATOM 898 C C . ALA A 1 136 ? 39.506 28.998 -25.585 1.00 22.09 112 ALA A C 1
ATOM 899 O O . ALA A 1 136 ? 38.616 28.369 -26.156 1.00 22.25 112 ALA A O 1
ATOM 901 N N . LYS A 1 137 ? 40.739 29.132 -26.080 1.00 23.02 113 LYS A N 1
ATOM 902 C CA . LYS A 1 137 ? 41.152 28.502 -27.347 1.00 24.28 113 LYS A CA 1
ATOM 903 C C . LYS A 1 137 ? 40.990 26.978 -27.250 1.00 23.98 113 LYS A C 1
ATOM 904 O O . LYS A 1 137 ? 40.559 26.326 -28.209 1.00 23.64 113 LYS A O 1
ATOM 910 N N . ASP A 1 138 ? 41.316 26.429 -26.081 1.00 23.39 114 ASP A N 1
ATOM 911 C CA . ASP A 1 138 ? 41.249 24.978 -25.824 1.00 24.00 114 ASP A CA 1
ATOM 912 C C . ASP A 1 138 ? 39.827 24.405 -25.924 1.00 23.29 114 ASP A C 1
ATOM 913 O O . ASP A 1 138 ? 39.646 23.180 -25.998 1.00 23.79 114 ASP A O 1
ATOM 918 N N . LEU A 1 139 ? 38.825 25.283 -25.877 1.00 23.08 115 LEU A N 1
ATOM 919 C CA . LEU A 1 139 ? 37.417 24.860 -25.831 1.00 22.81 115 LEU A CA 1
ATOM 920 C C . LEU A 1 139 ? 36.812 24.534 -27.197 1.00 23.03 115 LEU A C 1
ATOM 921 O O . LEU A 1 139 ? 35.690 24.031 -27.287 1.00 22.76 115 LEU A O 1
ATOM 926 N N . GLN A 1 140 ? 37.562 24.810 -28.257 1.00 23.83 116 GLN A N 1
ATOM 927 C CA . GLN A 1 140 ? 37.158 24.403 -29.610 1.00 24.15 116 GLN A CA 1
AT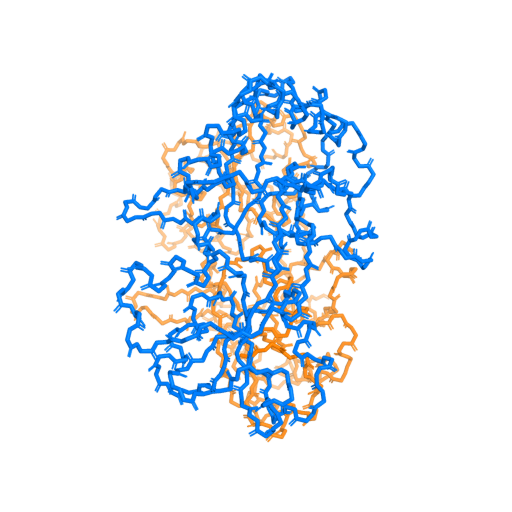OM 928 C C . GLN A 1 140 ? 36.892 22.892 -29.696 1.00 23.59 116 GLN A C 1
ATOM 929 O O . GLN A 1 140 ? 37.762 22.088 -29.393 1.00 23.30 116 GLN A O 1
ATOM 935 N N . GLY A 1 141 ? 35.671 22.516 -30.075 1.00 23.29 117 GLY A N 1
ATOM 936 C CA . GLY A 1 141 ? 35.305 21.090 -30.202 1.00 22.39 117 GLY A CA 1
ATOM 937 C C . GLY A 1 141 ? 34.936 20.446 -28.874 1.00 22.63 117 GLY A C 1
ATOM 938 O O . GLY A 1 141 ? 34.763 19.221 -28.785 1.00 22.35 117 GLY A O 1
ATOM 939 N N . LYS A 1 142 ? 34.785 21.274 -27.841 1.00 21.10 118 LYS A N 1
ATOM 940 C CA . LYS A 1 142 ? 34.559 20.759 -26.487 1.00 21.01 118 LYS A CA 1
ATOM 941 C C . LYS A 1 142 ? 33.134 21.009 -26.019 1.00 20.09 118 LYS A C 1
ATOM 942 O O . LYS A 1 142 ? 32.414 21.854 -26.569 1.00 20.07 118 LYS A O 1
ATOM 948 N N . VAL A 1 143 ? 32.724 20.255 -25.009 1.00 20.25 119 VAL A N 1
ATOM 949 C CA . VAL A 1 143 ? 31.388 20.410 -24.426 1.00 20.15 119 VAL A CA 1
ATOM 950 C C . VAL A 1 143 ? 31.559 21.197 -23.120 1.00 19.73 119 VAL A C 1
ATOM 951 O O . VAL A 1 143 ? 32.294 20.777 -22.234 1.00 19.61 119 VAL A O 1
ATOM 955 N N . VAL A 1 144 ? 30.878 22.334 -23.018 1.00 19.73 120 VAL A N 1
ATOM 956 C CA . VAL A 1 144 ? 31.021 23.202 -21.855 1.00 19.70 120 VAL A CA 1
ATOM 957 C C . VAL A 1 144 ? 29.718 23.263 -21.044 1.00 18.88 120 VAL A C 1
ATOM 958 O O . VAL A 1 144 ? 28.635 23.422 -21.613 1.00 20.16 120 VAL A O 1
ATOM 962 N N . GLY A 1 145 ? 29.830 23.115 -19.720 1.00 17.96 121 GLY A N 1
ATOM 963 C CA . GLY A 1 145 ? 28.672 23.206 -18.812 1.00 15.88 121 GLY A CA 1
ATOM 964 C C . GLY A 1 145 ? 28.624 24.539 -18.065 1.00 15.15 121 GLY A C 1
ATOM 965 O O . GLY A 1 145 ? 29.628 24.949 -17.470 1.00 13.97 121 GLY A O 1
ATOM 966 N N . VAL A 1 146 ? 27.459 25.196 -18.098 1.00 14.28 122 VAL A N 1
ATOM 967 C CA . VAL A 1 146 ? 27.196 26.469 -17.365 1.00 14.78 122 VAL A CA 1
ATOM 968 C C . VAL A 1 146 ? 25.798 26.519 -16.754 1.00 14.76 122 VAL A C 1
ATOM 969 O O . VAL A 1 146 ? 24.841 25.931 -17.286 1.00 14.96 122 VAL A O 1
ATOM 973 N N . GLN A 1 147 ? 25.669 27.261 -15.657 1.00 15.07 123 GLN A N 1
ATOM 974 C CA . GLN A 1 147 ? 24.361 27.580 -15.107 1.00 15.49 123 GLN A CA 1
ATOM 975 C C . GLN A 1 147 ? 23.576 28.512 -16.037 1.00 15.67 123 GLN A C 1
ATOM 976 O O . GLN A 1 147 ? 24.139 29.469 -16.571 1.00 15.84 123 GLN A O 1
ATOM 982 N N . VAL A 1 148 ? 22.276 28.242 -16.204 1.00 15.63 124 VAL A N 1
ATOM 983 C CA . VAL A 1 148 ? 21.414 29.086 -17.031 1.00 16.58 124 VAL A CA 1
ATOM 984 C C . VAL A 1 148 ? 21.301 30.504 -16.464 1.00 16.23 124 VAL A C 1
ATOM 985 O O . VAL A 1 148 ? 21.319 30.712 -15.239 1.00 15.78 124 VAL A O 1
ATOM 989 N N . GLY A 1 149 ? 21.225 31.473 -17.370 1.00 15.89 125 GLY A N 1
ATOM 990 C CA . GLY A 1 149 ? 20.958 32.856 -17.009 1.00 15.70 125 GLY A CA 1
ATOM 991 C C . GLY A 1 149 ? 22.157 33.552 -16.396 1.00 14.68 125 GLY A C 1
ATOM 992 O O . GLY A 1 149 ? 22.011 34.602 -15.799 1.00 14.81 125 GLY A O 1
ATOM 993 N N . THR A 1 150 ? 23.341 32.967 -16.545 1.00 14.70 126 THR A N 1
ATOM 994 C CA . THR A 1 150 ? 24.540 33.537 -15.938 1.00 14.58 126 THR A CA 1
ATOM 995 C C . THR A 1 150 ? 25.477 34.215 -16.945 1.00 15.24 126 THR A C 1
ATOM 996 O O . THR A 1 150 ? 25.412 33.997 -18.173 1.00 15.11 126 THR A O 1
ATOM 1000 N N . THR A 1 151 ? 26.371 35.031 -16.412 1.00 14.83 127 THR A N 1
ATOM 1001 C CA . THR A 1 151 ? 27.453 35.611 -17.185 1.00 15.33 127 THR A CA 1
ATOM 1002 C C . THR A 1 151 ? 28.411 34.524 -17.704 1.00 15.07 127 THR A C 1
ATOM 1003 O O . THR A 1 151 ? 29.108 34.742 -18.677 1.00 15.83 127 THR A O 1
ATOM 1007 N N . TYR A 1 152 ? 28.439 33.364 -17.054 1.00 15.30 128 TYR A N 1
ATOM 1008 C CA . TYR A 1 152 ? 29.234 32.216 -17.542 1.00 15.96 128 TYR A CA 1
ATOM 1009 C C . TYR A 1 152 ? 28.654 31.686 -18.843 1.00 16.65 128 TYR A C 1
ATOM 1010 O O . TYR A 1 152 ? 29.395 31.444 -19.797 1.00 16.56 128 TYR A O 1
ATOM 1019 N N . MET A 1 153 ? 27.332 31.524 -18.873 1.00 17.27 129 MET A N 1
ATOM 1020 C CA . MET A 1 153 ? 26.617 31.186 -20.100 1.00 18.29 129 MET A CA 1
ATOM 1021 C C . MET A 1 153 ? 26.887 32.210 -21.211 1.00 18.97 129 MET A C 1
ATOM 1022 O O . MET A 1 153 ? 27.244 31.835 -22.319 1.00 19.07 129 MET A O 1
ATOM 1027 N N . GLU A 1 154 ? 26.718 33.492 -20.907 1.00 19.74 130 GLU A N 1
ATOM 1028 C CA . GLU A 1 154 ? 26.953 34.563 -21.886 1.00 21.64 130 GLU A CA 1
ATOM 1029 C C . GLU A 1 154 ? 28.372 34.471 -22.459 1.00 21.69 130 GLU A C 1
ATOM 1030 O O . GLU A 1 154 ? 28.565 34.544 -23.680 1.00 21.77 130 GLU A O 1
ATOM 1036 N N . ALA A 1 155 ? 29.351 34.254 -21.582 1.00 22.02 131 ALA A N 1
ATOM 1037 C CA . ALA A 1 155 ? 30.744 34.126 -22.000 1.00 22.27 131 ALA A CA 1
ATOM 1038 C C . ALA A 1 155 ? 30.990 32.900 -22.868 1.00 22.62 131 ALA A C 1
ATOM 1039 O O . ALA A 1 155 ? 31.713 32.996 -23.862 1.00 22.48 131 ALA A O 1
ATOM 1041 N N . ALA A 1 156 ? 30.407 31.761 -22.488 1.00 22.86 132 ALA A N 1
ATOM 1042 C CA . ALA A 1 156 ? 30.505 30.538 -23.295 1.00 24.21 132 ALA A CA 1
ATOM 1043 C C . ALA A 1 156 ? 29.932 30.740 -24.701 1.00 25.25 132 ALA A C 1
ATOM 1044 O O . ALA A 1 156 ? 30.487 30.229 -25.679 1.00 25.60 132 ALA A O 1
ATOM 1046 N N . GLN A 1 157 ? 28.844 31.499 -24.797 1.00 26.09 133 GLN A N 1
ATOM 1047 C CA . GLN A 1 157 ? 28.213 31.798 -26.095 1.00 27.98 133 GLN A CA 1
ATOM 1048 C C . GLN A 1 157 ? 29.063 32.674 -27.027 1.00 28.37 133 GLN A C 1
ATOM 1049 O O . GLN A 1 157 ? 28.842 32.695 -28.236 1.00 29.30 133 GLN A O 1
ATOM 1055 N N . LYS A 1 158 ? 30.038 33.385 -26.471 1.00 29.13 134 LYS A N 1
ATOM 1056 C CA . LYS A 1 158 ? 30.913 34.264 -27.257 1.00 29.61 134 LYS A CA 1
ATOM 1057 C C . LYS A 1 158 ? 32.233 33.602 -27.682 1.00 29.36 134 LYS A C 1
ATOM 1058 O O . LYS A 1 158 ? 32.919 34.113 -28.561 1.00 29.52 134 LYS A O 1
ATOM 1064 N N . ILE A 1 159 ? 32.594 32.487 -27.052 1.00 28.80 135 ILE A N 1
ATOM 1065 C CA . ILE A 1 159 ? 33.816 31.753 -27.405 1.00 28.42 135 ILE A CA 1
ATOM 1066 C C . ILE A 1 159 ? 33.604 30.876 -28.661 1.00 28.52 135 ILE A C 1
ATOM 1067 O O . ILE A 1 159 ? 32.781 29.957 -28.652 1.00 28.59 135 ILE A O 1
ATOM 1072 N N . PRO A 1 160 ? 34.360 31.149 -29.743 1.00 28.87 136 PRO A N 1
ATOM 1073 C CA . PRO A 1 160 ? 34.043 30.444 -30.986 1.00 28.75 136 PRO A CA 1
ATOM 1074 C C . PRO A 1 160 ? 34.491 28.982 -30.960 1.00 28.46 136 PRO A C 1
ATOM 1075 O O . PRO A 1 160 ? 35.517 28.650 -30.351 1.00 28.35 136 PRO A O 1
ATOM 1079 N N . GLY A 1 161 ? 33.695 28.121 -31.586 1.00 27.66 137 GLY A N 1
ATOM 1080 C CA . GLY A 1 161 ? 34.110 26.759 -31.849 1.00 27.59 137 GLY A CA 1
ATOM 1081 C C . GLY A 1 161 ? 33.722 25.735 -30.811 1.00 27.21 137 GLY A C 1
ATOM 1082 O O . GLY A 1 161 ? 34.021 24.559 -30.978 1.00 27.50 137 GLY A O 1
ATOM 1083 N N . ILE A 1 162 ? 33.062 26.168 -29.735 1.00 27.11 138 ILE A N 1
ATOM 1084 C CA . ILE A 1 162 ? 32.557 25.233 -28.734 1.00 26.34 138 ILE A CA 1
ATOM 1085 C C . ILE A 1 162 ? 31.506 24.326 -29.366 1.00 26.69 138 ILE A C 1
ATOM 1086 O O . ILE A 1 162 ? 30.590 24.796 -30.040 1.00 26.34 138 ILE A O 1
ATOM 1091 N N . LYS A 1 163 ? 31.645 23.025 -29.146 1.00 27.43 139 LYS A N 1
ATOM 1092 C CA . LYS A 1 163 ? 30.764 22.044 -29.782 1.00 28.15 139 LYS A CA 1
ATOM 1093 C C . LYS A 1 163 ? 29.344 22.142 -29.212 1.00 28.10 139 LYS A C 1
ATOM 1094 O O . LYS A 1 163 ? 28.363 22.081 -29.947 1.00 27.24 139 LYS A O 1
ATOM 1100 N N . GLU A 1 164 ? 29.248 22.328 -27.898 1.00 27.62 140 GLU A N 1
ATOM 1101 C CA . GLU A 1 164 ? 27.953 22.403 -27.249 1.00 27.27 140 GLU A CA 1
ATOM 1102 C C . GLU A 1 164 ? 28.067 23.067 -25.884 1.00 25.94 140 GLU A C 1
ATOM 1103 O O . GLU A 1 164 ? 29.028 22.837 -25.145 1.00 25.01 140 GLU A O 1
ATOM 1109 N N . VAL A 1 165 ? 27.079 23.902 -25.587 1.00 24.93 141 VAL A N 1
ATOM 1110 C CA . VAL A 1 165 ? 26.956 24.561 -24.291 1.00 24.42 141 VAL A CA 1
ATOM 1111 C C . VAL A 1 165 ? 25.754 23.968 -23.555 1.00 24.24 141 VAL A C 1
ATOM 1112 O O . VAL A 1 165 ? 24.603 24.298 -23.854 1.00 24.37 141 VAL A O 1
ATOM 1116 N N . ARG A 1 166 ? 26.038 23.074 -22.610 1.00 24.07 142 ARG A N 1
ATOM 1117 C CA . ARG A 1 166 ? 25.018 22.446 -21.779 1.00 24.05 142 ARG A CA 1
ATOM 1118 C C . ARG A 1 166 ? 24.639 23.397 -20.652 1.00 23.39 142 ARG A C 1
ATOM 1119 O O . ARG A 1 166 ? 25.519 23.916 -19.963 1.00 22.35 142 ARG A O 1
ATOM 1127 N N . THR A 1 167 ? 23.344 23.604 -20.454 1.00 22.63 143 THR A N 1
ATOM 1128 C CA . THR A 1 167 ? 22.870 24.551 -19.447 1.00 22.92 143 THR A CA 1
ATOM 1129 C C . THR A 1 167 ? 22.267 23.824 -18.239 1.00 22.39 143 THR A C 1
ATOM 1130 O O . THR A 1 167 ? 21.628 22.775 -18.385 1.00 23.12 143 THR A O 1
ATOM 1134 N N . TYR A 1 168 ? 22.483 24.369 -17.046 1.00 21.15 144 TYR A N 1
ATOM 1135 C CA . TYR A 1 168 ? 22.049 23.711 -15.806 1.00 20.34 144 TYR A CA 1
ATOM 1136 C C . TYR A 1 168 ? 21.238 24.685 -14.972 1.00 20.02 144 TYR A C 1
ATOM 1137 O O . TYR A 1 168 ? 21.511 25.885 -14.983 1.00 18.88 144 TYR A O 1
ATOM 1146 N N . GLN A 1 169 ? 20.237 24.178 -14.257 1.00 19.69 145 GLN A N 1
ATOM 1147 C CA . GLN A 1 169 ? 19.460 25.031 -13.363 1.00 19.99 145 GLN A CA 1
ATOM 1148 C C . GLN A 1 169 ? 20.324 25.512 -12.205 1.00 19.19 145 GLN A C 1
ATOM 1149 O O . GLN A 1 169 ? 20.239 26.665 -11.801 1.00 18.98 145 GLN A O 1
ATOM 1155 N N . ARG A 1 170 ? 21.146 24.614 -11.678 1.00 18.49 146 ARG A N 1
ATOM 1156 C CA . ARG A 1 170 ? 21.987 24.922 -10.543 1.00 18.67 146 ARG A CA 1
ATOM 1157 C C . ARG A 1 170 ? 23.438 24.630 -10.880 1.00 18.16 146 ARG A C 1
ATOM 1158 O O . ARG A 1 170 ? 23.780 23.575 -11.434 1.00 16.82 146 ARG A O 1
ATOM 1166 N N . ASP A 1 171 ? 24.290 25.578 -10.506 1.00 17.90 147 ASP A N 1
ATOM 1167 C CA . ASP A 1 171 ? 25.710 25.481 -10.793 1.00 17.86 147 ASP A CA 1
ATOM 1168 C C . ASP A 1 171 ? 26.358 24.171 -10.293 1.00 18.08 147 ASP A C 1
ATOM 1169 O O . ASP A 1 171 ? 27.184 23.590 -11.022 1.00 17.95 147 ASP A O 1
ATOM 1174 N N . PRO A 1 172 ? 25.987 23.681 -9.079 1.00 18.26 148 PRO A N 1
ATOM 1175 C CA . PRO A 1 172 ? 26.609 22.426 -8.624 1.00 18.82 148 PRO A CA 1
ATOM 1176 C C . PRO A 1 172 ? 26.314 21.215 -9.514 1.00 18.39 148 PRO A C 1
ATOM 1177 O O . PRO A 1 172 ? 27.057 20.227 -9.489 1.00 18.86 148 PRO A O 1
ATOM 1181 N N . ASP A 1 173 ? 25.237 21.281 -10.280 1.00 17.92 149 ASP A N 1
ATOM 1182 C CA . ASP A 1 173 ? 24.899 20.175 -11.165 1.00 18.54 149 ASP A CA 1
ATOM 1183 C C . ASP A 1 173 ? 25.861 20.142 -12.352 1.00 18.55 149 ASP A C 1
ATOM 1184 O O . ASP A 1 173 ? 26.162 19.062 -12.876 1.00 18.95 149 ASP A O 1
ATOM 1189 N N . ALA A 1 174 ? 26.387 21.309 -12.740 1.00 18.15 150 ALA A N 1
ATOM 1190 C CA . ALA A 1 174 ? 27.459 21.343 -13.762 1.00 17.96 150 ALA A CA 1
ATOM 1191 C C . ALA A 1 174 ? 28.747 20.700 -13.252 1.00 17.79 150 ALA A C 1
ATOM 1192 O O . ALA A 1 174 ? 29.398 19.948 -13.987 1.00 16.95 150 ALA A O 1
ATOM 1194 N N . LEU A 1 175 ? 29.102 20.965 -11.991 1.00 17.80 151 LEU A N 1
ATOM 1195 C CA . LEU A 1 175 ? 30.289 20.344 -11.392 1.00 18.01 151 LEU A CA 1
ATOM 1196 C C . LEU A 1 175 ? 30.168 18.817 -11.370 1.00 18.39 151 LEU A C 1
ATOM 1197 O O . LEU A 1 175 ? 31.134 18.106 -11.695 1.00 18.69 151 LEU A O 1
ATOM 1202 N N . GLN A 1 176 ? 28.991 18.317 -10.991 1.00 18.25 152 GLN A N 1
ATOM 1203 C CA . GLN A 1 176 ? 28.772 16.880 -10.982 1.00 18.52 152 GLN A CA 1
ATOM 1204 C C . GLN A 1 176 ? 29.010 16.289 -12.383 1.00 18.28 152 GLN A C 1
ATOM 1205 O O . GLN A 1 176 ? 29.641 15.247 -12.501 1.00 18.02 152 GLN A O 1
ATOM 1211 N N . ASP A 1 177 ? 28.523 16.963 -13.429 1.00 17.86 153 ASP A N 1
ATOM 1212 C CA . ASP A 1 177 ? 28.694 16.438 -14.798 1.00 18.71 153 ASP A CA 1
ATOM 1213 C C . ASP A 1 177 ? 30.128 16.506 -15.319 1.00 18.47 153 ASP A C 1
ATOM 1214 O O . ASP A 1 177 ? 30.548 15.668 -16.122 1.00 17.97 153 ASP A O 1
ATOM 1219 N N . LEU A 1 178 ? 30.884 17.493 -14.843 1.00 18.72 154 LEU A N 1
ATOM 1220 C CA . LEU A 1 178 ? 32.327 17.554 -15.101 1.00 19.42 154 LEU A CA 1
ATOM 1221 C C . LEU A 1 178 ? 33.042 16.369 -14.442 1.00 20.39 154 LEU A C 1
ATOM 1222 O O . LEU A 1 178 ? 33.898 15.723 -15.056 1.00 20.80 154 LEU A O 1
ATOM 1227 N N . LEU A 1 179 ? 32.670 16.065 -13.204 1.00 21.13 155 LEU A N 1
ATOM 1228 C CA . LEU A 1 179 ? 33.288 14.958 -12.480 1.00 22.34 155 LEU A CA 1
ATOM 1229 C C . LEU A 1 179 ? 32.908 13.629 -13.134 1.00 22.55 155 LEU A C 1
ATOM 1230 O O . LEU A 1 179 ? 33.695 12.684 -13.159 1.00 23.08 155 LEU A O 1
ATOM 1235 N N . ALA A 1 180 ? 31.710 13.595 -13.701 1.00 23.17 156 ALA A N 1
ATOM 1236 C CA . ALA A 1 180 ? 31.165 12.414 -14.342 1.00 23.59 156 ALA A CA 1
ATOM 1237 C C . ALA A 1 180 ? 31.749 12.198 -15.744 1.00 24.17 156 ALA A C 1
ATOM 1238 O O . ALA A 1 180 ? 31.648 11.099 -16.295 1.00 24.28 156 ALA A O 1
ATOM 1240 N N . GLY A 1 181 ? 32.348 13.245 -16.311 1.00 23.89 157 GLY A N 1
ATOM 1241 C CA . GLY A 1 181 ? 32.937 13.181 -17.641 1.00 24.48 157 GLY A CA 1
ATOM 1242 C C . GLY A 1 181 ? 31.923 13.435 -18.735 1.00 24.85 157 GLY A C 1
ATOM 1243 O O . GLY A 1 181 ? 32.192 13.158 -19.907 1.00 25.18 157 GLY A O 1
ATOM 1244 N N . ARG A 1 182 ? 30.761 13.975 -18.364 1.00 24.57 158 ARG A N 1
ATOM 1245 C CA . ARG A 1 182 ? 29.711 14.272 -19.340 1.00 24.24 158 ARG A CA 1
ATOM 1246 C C . ARG A 1 182 ? 29.858 15.669 -19.957 1.00 23.57 158 ARG A C 1
ATOM 1247 O O . ARG A 1 182 ? 29.238 15.990 -20.979 1.00 23.14 158 ARG A O 1
ATOM 1255 N N . ILE A 1 183 ? 30.709 16.493 -19.351 1.00 21.85 159 ILE A N 1
ATOM 1256 C CA . ILE A 1 183 ? 31.148 17.722 -20.005 1.00 20.46 159 ILE A CA 1
ATOM 1257 C C . ILE A 1 183 ? 32.660 17.800 -19.856 1.00 20.30 159 ILE A C 1
ATOM 1258 O O . ILE A 1 183 ? 33.238 17.172 -18.963 1.00 20.89 159 ILE A O 1
ATOM 1263 N N . ASP A 1 184 ? 33.297 18.567 -20.729 1.00 19.89 160 ASP A N 1
ATOM 1264 C CA . ASP A 1 184 ? 34.751 18.735 -20.698 1.00 19.73 160 ASP A CA 1
ATOM 1265 C C . ASP A 1 184 ? 35.200 19.835 -19.745 1.00 18.96 160 ASP A C 1
ATOM 1266 O O . ASP A 1 184 ? 36.318 19.801 -19.219 1.00 18.93 160 ASP A O 1
ATOM 1271 N N . THR A 1 185 ? 34.331 20.817 -19.548 1.00 18.48 161 THR A N 1
ATOM 1272 C CA . THR A 1 185 ? 34.708 22.069 -18.891 1.00 17.15 161 THR A CA 1
ATOM 1273 C C . THR A 1 185 ? 33.496 22.688 -18.204 1.00 15.94 161 THR A C 1
ATOM 1274 O O . THR A 1 185 ? 32.402 22.650 -18.733 1.00 15.18 161 THR A O 1
ATOM 1278 N N . TRP A 1 186 ? 33.714 23.248 -17.010 1.00 15.26 162 TRP A N 1
ATOM 1279 C CA . TRP A 1 186 ? 32.700 23.975 -16.258 1.00 13.94 162 TRP A CA 1
ATOM 1280 C C . TRP A 1 186 ? 33.179 25.416 -16.141 1.00 13.70 162 TRP A C 1
ATOM 1281 O O . TRP A 1 186 ? 34.334 25.645 -15.766 1.00 14.84 162 TRP A O 1
ATOM 1292 N N . ILE A 1 187 ? 32.345 26.387 -16.528 1.00 12.95 163 ILE A N 1
ATOM 1293 C CA . ILE A 1 187 ? 32.728 27.781 -16.383 1.00 11.83 163 ILE A CA 1
ATOM 1294 C C . ILE A 1 187 ? 31.942 28.336 -15.222 1.00 11.73 163 ILE A C 1
ATOM 1295 O O . ILE A 1 187 ? 30.708 28.294 -15.221 1.00 12.28 163 ILE A O 1
ATOM 1300 N N . THR A 1 188 ? 32.659 28.840 -14.217 1.00 11.90 164 THR A N 1
ATOM 1301 C CA . THR A 1 188 ? 32.003 29.285 -12.999 1.00 12.19 164 THR A CA 1
ATOM 1302 C C . THR A 1 188 ? 32.835 30.359 -12.335 1.00 12.37 164 THR A C 1
ATOM 1303 O O . THR A 1 188 ? 33.856 30.776 -12.867 1.00 13.07 164 THR A O 1
ATOM 1307 N N . ASP A 1 189 ? 32.411 30.758 -11.138 1.00 12.68 165 ASP A N 1
ATOM 1308 C CA . ASP A 1 189 ? 33.098 31.768 -10.343 1.00 12.04 165 ASP A CA 1
ATOM 1309 C C . ASP A 1 189 ? 34.389 31.232 -9.740 1.00 12.54 165 ASP A C 1
ATOM 1310 O O . ASP A 1 189 ? 34.416 30.106 -9.232 1.00 11.54 165 ASP A O 1
ATOM 1315 N N . ARG A 1 190 ? 35.438 32.069 -9.724 1.00 12.51 166 ARG A N 1
ATOM 1316 C CA . ARG A 1 190 ? 36.758 31.636 -9.260 1.00 13.72 166 ARG A CA 1
ATOM 1317 C C . ARG A 1 190 ? 36.782 31.194 -7.795 1.00 13.22 166 ARG A C 1
ATOM 1318 O O . ARG A 1 190 ? 37.455 30.227 -7.445 1.00 12.35 166 ARG A O 1
ATOM 1326 N N . PHE A 1 191 ? 36.048 31.905 -6.943 1.00 12.59 167 PHE A N 1
ATOM 1327 C CA . PHE A 1 191 ? 35.958 31.521 -5.528 1.00 12.77 167 PHE A CA 1
ATOM 1328 C C . PHE A 1 191 ? 35.108 30.272 -5.327 1.00 12.44 167 PHE A C 1
ATOM 1329 O O . PHE A 1 191 ? 35.395 29.465 -4.449 1.00 12.74 167 PHE A O 1
ATOM 1337 N N . VAL A 1 192 ? 34.040 30.117 -6.108 1.00 13.06 168 VAL A N 1
ATOM 1338 C CA . VAL A 1 192 ? 33.268 28.883 -5.978 1.00 12.78 168 VAL A CA 1
ATOM 1339 C C . VAL A 1 192 ? 34.035 27.669 -6.480 1.00 13.14 168 VAL A C 1
ATOM 1340 O O . VAL A 1 192 ? 33.982 26.621 -5.834 1.00 12.36 168 VAL A O 1
ATOM 1344 N N . ALA A 1 193 ? 34.793 27.824 -7.570 1.00 12.84 169 ALA A N 1
ATOM 1345 C CA . ALA A 1 193 ? 35.665 26.751 -8.067 1.00 13.73 169 ALA A CA 1
ATOM 1346 C C . ALA A 1 193 ? 36.698 26.347 -7.010 1.00 14.01 169 ALA A C 1
ATOM 1347 O O . ALA A 1 193 ? 36.889 25.166 -6.735 1.00 13.91 169 ALA A O 1
ATOM 1349 N N . LYS A 1 194 ? 37.357 27.347 -6.428 1.00 14.63 170 LYS A N 1
ATOM 1350 C CA . LYS A 1 194 ? 38.429 27.116 -5.457 1.00 15.70 170 LYS A CA 1
ATOM 1351 C C . LYS A 1 194 ? 37.879 26.350 -4.259 1.00 15.62 170 LYS A C 1
ATOM 1352 O O . LYS A 1 194 ? 38.482 25.370 -3.818 1.00 15.25 170 LYS A O 1
ATOM 1358 N N . GLU A 1 195 ? 36.733 26.785 -3.747 1.00 14.96 171 GLU A N 1
ATOM 1359 C CA . GLU A 1 195 ? 36.147 26.137 -2.575 1.00 15.74 171 GLU A CA 1
ATOM 1360 C C . GLU A 1 195 ? 35.611 24.741 -2.845 1.00 16.16 171 GLU A C 1
ATOM 1361 O O . GLU A 1 195 ? 35.752 23.869 -1.988 1.00 16.24 171 GLU A O 1
ATOM 1367 N N . ALA A 1 196 ? 34.988 24.519 -4.010 1.00 15.66 172 ALA A N 1
ATOM 1368 C CA . ALA A 1 196 ? 34.463 23.185 -4.337 1.00 16.49 172 ALA A CA 1
ATOM 1369 C C . ALA A 1 196 ? 35.601 22.154 -4.361 1.00 16.87 172 ALA A C 1
ATOM 1370 O O . ALA A 1 196 ? 35.447 21.009 -3.912 1.00 16.86 172 ALA A O 1
ATOM 1372 N N . ILE A 1 197 ? 36.744 22.578 -4.887 1.00 17.40 173 ILE A N 1
ATOM 1373 C CA . ILE A 1 197 ? 37.929 21.722 -4.968 1.00 17.99 173 ILE A CA 1
ATOM 1374 C C . ILE A 1 197 ? 38.454 21.384 -3.565 1.00 18.32 173 ILE A C 1
ATOM 1375 O O . ILE A 1 197 ? 38.726 20.205 -3.259 1.00 18.88 173 ILE A O 1
ATOM 1380 N N . LYS A 1 198 ? 38.534 22.392 -2.702 1.00 18.31 174 LYS A N 1
ATOM 1381 C CA . LYS A 1 198 ? 38.906 22.177 -1.288 1.00 19.34 174 LYS A CA 1
ATOM 1382 C C . LYS A 1 198 ? 37.938 21.236 -0.574 1.00 19.24 174 LYS A C 1
ATOM 1383 O O . LYS A 1 198 ? 38.335 20.251 0.052 1.00 18.96 174 LYS A O 1
ATOM 1389 N N . GLU A 1 199 ? 36.659 21.577 -0.674 1.00 20.01 175 GLU A N 1
ATOM 1390 C CA . GLU A 1 199 ? 35.580 20.918 0.042 1.00 20.43 175 GLU A CA 1
ATOM 1391 C C . GLU A 1 199 ? 35.446 19.439 -0.319 1.00 20.45 175 GLU A C 1
ATOM 1392 O O . GLU A 1 199 ? 35.301 18.568 0.568 1.00 19.34 175 GLU A O 1
ATOM 1398 N N . ARG A 1 200 ? 35.505 19.156 -1.612 1.00 20.78 176 ARG A N 1
ATOM 1399 C CA . ARG A 1 200 ? 35.360 17.792 -2.102 1.00 21.60 176 ARG A CA 1
ATOM 1400 C C . ARG A 1 200 ? 36.698 17.048 -2.246 1.00 22.01 176 ARG A C 1
ATOM 1401 O O . ARG A 1 200 ? 36.727 15.876 -2.664 1.00 21.85 176 ARG A O 1
ATOM 1409 N N . LYS A 1 201 ? 37.791 17.717 -1.874 1.00 22.30 177 LYS A N 1
ATOM 1410 C CA . LYS A 1 201 ? 39.144 17.176 -1.984 1.00 23.25 177 LYS A CA 1
ATOM 1411 C C . LYS A 1 201 ? 39.434 16.703 -3.429 1.00 23.56 177 LYS A C 1
ATOM 1412 O O . LYS A 1 201 ? 39.741 15.540 -3.688 1.00 22.31 177 LYS A O 1
ATOM 1418 N N . LEU A 1 202 ? 39.340 17.668 -4.348 1.00 23.73 178 LEU A N 1
ATOM 1419 C CA . LEU A 1 202 ? 39.475 17.433 -5.792 1.00 24.37 178 LEU A CA 1
ATOM 1420 C C . LEU A 1 202 ? 40.786 17.983 -6.375 1.00 24.82 178 LEU A C 1
ATOM 1421 O O . LEU A 1 202 ? 40.962 18.016 -7.600 1.00 24.67 178 LEU A O 1
ATOM 1426 N N . GLU A 1 203 ? 41.691 18.414 -5.503 1.00 25.96 179 GLU A N 1
ATOM 1427 C CA . GLU A 1 203 ? 43.000 18.958 -5.898 1.00 27.19 179 GLU A CA 1
ATOM 1428 C C . GLU A 1 203 ? 43.724 18.092 -6.934 1.00 27.63 179 GLU A C 1
ATOM 1429 O O . GLU A 1 203 ? 44.393 18.618 -7.837 1.00 27.79 179 GLU A O 1
ATOM 1435 N N . ASN A 1 204 ? 43.563 16.775 -6.817 1.00 27.61 180 ASN A N 1
ATOM 1436 C CA . ASN A 1 204 ? 44.187 15.818 -7.727 1.00 27.61 180 ASN A CA 1
ATOM 1437 C C . ASN A 1 204 ? 43.305 15.355 -8.873 1.00 26.87 180 ASN A C 1
ATOM 1438 O O . ASN A 1 204 ? 43.720 14.502 -9.645 1.00 26.95 180 ASN A O 1
ATOM 1443 N N . THR A 1 205 ? 42.107 15.924 -9.007 1.00 25.73 181 THR A N 1
ATOM 1444 C CA . THR A 1 205 ? 41.210 15.528 -10.093 1.00 25.26 181 THR A CA 1
ATOM 1445 C C . THR A 1 205 ? 40.784 16.694 -11.008 1.00 24.45 181 THR A C 1
ATOM 1446 O O . THR A 1 205 ? 40.570 16.486 -12.199 1.00 24.12 181 THR A O 1
ATOM 1450 N N . LEU A 1 206 ? 40.705 17.911 -10.460 1.00 22.91 182 LEU A N 1
ATOM 1451 C CA . LEU A 1 206 ? 40.358 19.094 -11.257 1.00 22.76 182 LEU A CA 1
ATOM 1452 C C . LEU A 1 206 ? 41.490 20.130 -11.288 1.00 22.88 182 LEU A C 1
ATOM 1453 O O . LEU A 1 206 ? 42.373 20.140 -10.424 1.00 22.35 182 LEU A O 1
ATOM 1458 N N . GLN A 1 207 ? 41.453 21.002 -12.286 1.00 23.23 183 GLN A N 1
ATOM 1459 C CA . GLN A 1 207 ? 42.445 22.052 -12.418 1.00 23.39 183 GLN A CA 1
ATOM 1460 C C . GLN A 1 207 ? 41.682 23.304 -12.801 1.00 22.80 183 GLN A C 1
ATOM 1461 O O . GLN A 1 207 ? 40.764 23.243 -13.612 1.00 22.90 183 GLN A O 1
ATOM 1467 N N . VAL A 1 208 ? 42.058 24.434 -12.221 1.00 21.80 184 VAL A N 1
ATOM 1468 C CA . VAL A 1 208 ? 41.445 25.714 -12.595 1.00 21.74 184 VAL A CA 1
ATOM 1469 C C . VAL A 1 208 ? 42.288 26.315 -13.714 1.00 21.94 184 VAL A C 1
ATOM 1470 O O . VAL A 1 208 ? 43.513 26.436 -13.588 1.00 21.76 184 VAL A O 1
ATOM 1474 N N . GLY A 1 209 ? 41.630 26.664 -14.816 1.00 22.28 185 GLY A N 1
ATOM 1475 C CA . GLY A 1 209 ? 42.309 27.193 -15.995 1.00 22.32 185 GLY A CA 1
ATOM 1476 C C . GLY A 1 209 ? 42.260 28.706 -16.016 1.00 22.61 185 GLY A C 1
ATOM 1477 O O . GLY A 1 209 ? 42.321 29.350 -14.969 1.00 22.42 185 GLY A O 1
ATOM 1478 N N . GLU A 1 210 ? 42.125 29.270 -17.208 1.00 22.50 186 GLU A N 1
ATOM 1479 C CA . GLU A 1 210 ? 42.244 30.713 -17.379 1.00 22.70 186 GLU A CA 1
ATOM 1480 C C . GLU A 1 210 ? 41.049 31.457 -16.770 1.00 22.44 186 GLU A C 1
ATOM 1481 O O . GLU A 1 210 ? 39.924 30.952 -16.728 1.00 21.78 186 GLU A O 1
ATOM 1487 N N . LEU A 1 211 ? 41.319 32.652 -16.269 1.00 22.20 187 LEU A N 1
ATOM 1488 C CA . LEU A 1 211 ? 40.272 33.571 -15.893 1.00 22.37 187 LEU A CA 1
ATOM 1489 C C . LEU A 1 211 ? 39.755 34.228 -17.170 1.00 22.16 187 LEU A C 1
ATOM 1490 O O . LEU A 1 211 ? 40.446 35.049 -17.796 1.00 22.93 187 LEU A O 1
ATOM 1495 N N . VAL A 1 212 ? 38.536 33.853 -17.543 1.00 21.13 188 VAL A N 1
ATOM 1496 C CA . VAL A 1 212 ? 37.910 34.215 -18.822 1.00 20.81 188 VAL A CA 1
ATOM 1497 C C . VAL A 1 212 ? 37.368 35.659 -18.861 1.00 20.30 188 VAL A C 1
ATOM 1498 O O . VAL A 1 212 ? 37.361 36.295 -19.931 1.00 20.31 188 VAL A O 1
ATOM 1502 N N . PHE A 1 213 ? 36.910 36.152 -17.706 1.00 18.34 189 PHE A N 1
ATOM 1503 C CA . PHE A 1 213 ? 36.457 37.537 -17.555 1.00 17.83 189 PHE A CA 1
ATOM 1504 C C . PHE A 1 213 ? 36.398 37.910 -16.076 1.00 18.32 189 PHE A C 1
ATOM 1505 O O . PHE A 1 213 ? 36.302 37.039 -15.193 1.00 16.73 189 PHE A O 1
ATOM 1513 N N . GLN A 1 214 ? 36.438 39.210 -15.829 1.00 17.51 190 GLN A N 1
ATOM 1514 C CA . GLN A 1 214 ? 36.288 39.748 -14.496 1.00 18.40 190 GLN A CA 1
ATOM 1515 C C . GLN A 1 214 ? 34.933 40.457 -14.416 1.00 17.72 190 GLN A C 1
ATOM 1516 O O . GLN A 1 214 ? 34.403 40.908 -15.438 1.00 16.52 190 GLN A O 1
ATOM 1522 N N . GLU A 1 215 ? 34.365 40.509 -13.209 1.00 17.00 191 GLU A N 1
ATOM 1523 C CA . GLU A 1 215 ? 33.106 41.201 -12.984 1.00 16.89 191 GLU A CA 1
ATOM 1524 C C . GLU A 1 215 ? 33.001 41.795 -11.589 1.00 15.99 191 GLU A C 1
ATOM 1525 O O . GLU A 1 215 ? 33.621 41.316 -10.644 1.00 15.72 191 GLU A O 1
ATOM 1531 N N . ARG A 1 216 ? 32.221 42.858 -11.510 1.00 15.35 192 ARG A N 1
ATOM 1532 C CA . ARG A 1 216 ? 31.796 43.490 -10.263 1.00 15.21 192 ARG A CA 1
ATOM 1533 C C . ARG A 1 216 ? 30.407 42.934 -9.930 1.00 13.74 192 ARG A C 1
ATOM 1534 O O . ARG A 1 216 ? 29.519 42.939 -10.781 1.00 14.64 192 ARG A O 1
ATOM 1542 N N . VAL A 1 217 ? 30.238 42.442 -8.708 1.00 11.90 193 VAL A N 1
ATOM 1543 C CA . VAL A 1 217 ? 29.015 41.773 -8.275 1.00 11.13 193 VAL A CA 1
ATOM 1544 C C . VAL A 1 217 ? 28.313 42.683 -7.286 1.00 11.10 193 VAL A C 1
ATOM 1545 O O . VAL A 1 217 ? 28.967 43.257 -6.411 1.00 10.73 193 VAL A O 1
ATOM 1549 N N . ALA A 1 218 ? 27.000 42.820 -7.435 1.00 9.61 194 ALA A N 1
ATOM 1550 C CA . ALA A 1 218 ? 26.234 43.805 -6.661 1.00 9.88 194 ALA A CA 1
ATOM 1551 C C . ALA A 1 218 ? 24.856 43.306 -6.276 1.00 10.29 194 ALA A C 1
ATOM 1552 O O . ALA A 1 218 ? 24.343 42.341 -6.859 1.00 9.56 194 ALA A O 1
ATOM 1554 N N . MET A 1 219 ? 24.270 44.011 -5.303 1.00 10.11 195 MET A N 1
ATOM 1555 C CA . MET A 1 219 ? 22.897 43.818 -4.866 1.00 11.04 195 MET A CA 1
ATOM 1556 C C . MET A 1 219 ? 22.031 44.568 -5.849 1.00 11.07 195 MET A C 1
ATOM 1557 O O . MET A 1 219 ? 22.517 45.461 -6.531 1.00 12.05 195 MET A O 1
ATOM 1562 N N . ALA A 1 220 ? 20.762 44.189 -5.935 1.00 11.61 196 ALA A N 1
ATOM 1563 C CA . ALA A 1 220 ? 19.852 44.808 -6.892 1.00 12.57 196 ALA A CA 1
ATOM 1564 C C . ALA A 1 220 ? 18.557 45.159 -6.212 1.00 12.48 196 ALA A C 1
ATOM 1565 O O . ALA A 1 220 ? 18.093 44.475 -5.297 1.00 13.11 196 ALA A O 1
ATOM 1567 N N . VAL A 1 221 ? 17.980 46.239 -6.698 1.00 12.95 197 VAL A N 1
ATOM 1568 C CA . VAL A 1 221 ? 16.725 46.759 -6.235 1.00 14.51 197 VAL A CA 1
ATOM 1569 C C . VAL A 1 221 ? 15.817 46.826 -7.485 1.00 14.66 197 VAL A C 1
ATOM 1570 O O . VAL A 1 221 ? 16.321 46.824 -8.599 1.00 13.74 197 VAL A O 1
ATOM 1574 N N . ALA A 1 222 ? 14.494 46.842 -7.316 1.00 15.61 198 ALA A N 1
ATOM 1575 C CA . ALA A 1 222 ? 13.585 47.026 -8.458 1.00 16.42 198 ALA A CA 1
ATOM 1576 C C . ALA A 1 222 ? 13.909 48.335 -9.185 1.00 16.74 198 ALA A C 1
ATOM 1577 O O . ALA A 1 222 ? 14.233 49.327 -8.543 1.00 16.55 198 ALA A O 1
ATOM 1579 N N . LYS A 1 223 ? 13.823 48.341 -10.516 1.00 17.36 199 LYS A N 1
ATOM 1580 C CA . LYS A 1 223 ? 14.244 49.507 -11.289 1.00 17.93 199 LYS A CA 1
ATOM 1581 C C . LYS A 1 223 ? 13.468 50.738 -10.801 1.00 18.25 199 LYS A C 1
ATOM 1582 O O . LYS A 1 223 ? 12.254 50.676 -10.623 1.00 18.53 199 LYS A O 1
ATOM 1588 N N . GLY A 1 224 ? 14.184 51.823 -10.516 1.00 17.85 200 GLY A N 1
ATOM 1589 C CA . GLY A 1 224 ? 13.540 53.043 -10.004 1.00 17.96 200 GLY A CA 1
ATOM 1590 C C . GLY A 1 224 ? 13.320 53.127 -8.499 1.00 17.63 200 GLY A C 1
ATOM 1591 O O . GLY A 1 224 ? 12.794 54.134 -8.001 1.00 17.72 200 GLY A O 1
ATOM 1592 N N . ASN A 1 225 ? 13.666 52.069 -7.755 1.00 17.67 201 ASN A N 1
ATOM 1593 C CA . ASN A 1 225 ? 13.539 52.119 -6.290 1.00 16.91 201 ASN A CA 1
ATOM 1594 C C . ASN A 1 225 ? 14.748 52.819 -5.661 1.00 17.42 201 ASN A C 1
ATOM 1595 O O . ASN A 1 225 ? 15.535 52.207 -4.898 1.00 15.89 201 ASN A O 1
ATOM 1600 N N . LYS A 1 226 ? 14.884 54.113 -5.977 1.00 16.80 202 LYS A N 1
ATOM 1601 C CA . LYS A 1 226 ? 16.057 54.901 -5.566 1.00 16.98 202 LYS A CA 1
ATOM 1602 C C . LYS A 1 226 ? 16.111 55.085 -4.046 1.00 16.42 202 LYS A C 1
ATOM 1603 O O . LYS A 1 226 ? 17.185 55.234 -3.477 1.00 16.70 202 LYS A O 1
ATOM 1609 N N . SER A 1 227 ? 14.948 55.064 -3.394 1.00 15.71 203 SER A N 1
ATOM 1610 C CA . SER A 1 227 ? 14.857 55.128 -1.935 1.00 15.68 203 SER A CA 1
ATOM 1611 C C . SER A 1 227 ? 15.623 53.971 -1.273 1.00 15.11 203 SER A C 1
ATOM 1612 O O . SER A 1 227 ? 16.548 54.196 -0.469 1.00 14.35 203 SER A O 1
ATOM 1615 N N . LEU A 1 228 ? 15.262 52.738 -1.631 1.00 14.11 204 LEU A N 1
ATOM 1616 C CA . LEU A 1 228 ? 15.974 51.574 -1.096 1.00 13.48 204 LEU A CA 1
ATOM 1617 C C . LEU A 1 228 ? 17.418 51.522 -1.567 1.00 13.84 204 LEU A C 1
ATOM 1618 O O . LEU A 1 228 ? 18.311 51.213 -0.771 1.00 13.44 204 LEU A O 1
ATOM 1623 N N . LEU A 1 229 ? 17.652 51.825 -2.852 1.00 13.56 205 LEU A N 1
ATOM 1624 C CA . LEU A 1 229 ? 19.012 51.886 -3.406 1.00 13.87 205 LEU A CA 1
ATOM 1625 C C . LEU A 1 229 ? 19.976 52.738 -2.542 1.00 14.11 205 LEU A C 1
ATOM 1626 O O . LEU A 1 229 ? 21.089 52.280 -2.185 1.00 13.04 205 LEU A O 1
ATOM 1631 N N . ASP A 1 230 ? 19.548 53.959 -2.211 1.00 14.02 206 ASP A N 1
ATOM 1632 C CA . ASP A 1 230 ? 20.358 54.827 -1.349 1.00 15.05 206 ASP A CA 1
ATOM 1633 C C . ASP A 1 230 ? 20.636 54.154 0.003 1.00 13.95 206 ASP A C 1
ATOM 1634 O O . ASP A 1 230 ? 21.788 54.122 0.453 1.00 13.73 206 ASP A O 1
ATOM 1639 N N . ALA A 1 231 ? 19.602 53.604 0.641 1.00 12.68 207 ALA A N 1
ATOM 1640 C CA . ALA A 1 231 ? 19.786 52.952 1.955 1.00 12.28 207 ALA A CA 1
ATOM 1641 C C . ALA A 1 231 ? 20.742 51.765 1.900 1.00 12.08 207 ALA A C 1
ATOM 1642 O O . ALA A 1 231 ? 21.582 51.602 2.786 1.00 11.18 207 ALA A O 1
ATOM 1644 N N . LEU A 1 232 ? 20.639 50.938 0.854 1.00 11.32 208 LEU A N 1
ATOM 1645 C CA . LEU A 1 232 ? 21.536 49.792 0.756 1.00 10.94 208 LEU A CA 1
ATOM 1646 C C . LEU A 1 232 ? 22.964 50.245 0.487 1.00 10.83 208 LEU A C 1
ATOM 1647 O O . LEU A 1 232 ? 23.909 49.710 1.084 1.00 11.64 208 LEU A O 1
ATOM 1652 N N . ASN A 1 233 ? 23.131 51.231 -0.382 1.00 10.21 209 ASN A N 1
ATOM 1653 C CA . ASN A 1 233 ? 24.462 51.792 -0.637 1.00 9.95 209 ASN A CA 1
ATOM 1654 C C . ASN A 1 233 ? 25.091 52.364 0.625 1.00 10.05 209 ASN A C 1
ATOM 1655 O O . ASN A 1 233 ? 26.296 52.196 0.874 1.00 10.51 209 ASN A O 1
ATOM 1660 N N . ARG A 1 234 ? 24.279 53.074 1.403 1.00 10.31 210 ARG A N 1
ATOM 1661 C CA . ARG A 1 234 ? 24.761 53.689 2.629 1.00 10.92 210 ARG A CA 1
ATOM 1662 C C . ARG A 1 234 ? 25.259 52.622 3.625 1.00 10.73 210 ARG A C 1
ATOM 1663 O O . ARG A 1 234 ? 26.381 52.706 4.126 1.00 10.18 210 ARG A O 1
ATOM 1671 N N . ALA A 1 235 ? 24.436 51.607 3.885 1.00 11.05 211 ALA A N 1
ATOM 1672 C CA . ALA A 1 235 ? 24.806 50.528 4.787 1.00 11.62 211 ALA A CA 1
ATOM 1673 C C . ALA A 1 235 ? 26.051 49.763 4.312 1.00 12.28 211 ALA A C 1
ATOM 1674 O O . ALA A 1 235 ? 26.898 49.433 5.121 1.00 12.41 211 ALA A O 1
ATOM 1676 N N . LEU A 1 236 ? 26.170 49.500 3.007 1.00 12.19 212 LEU A N 1
ATOM 1677 C CA . LEU A 1 236 ? 27.340 48.808 2.464 1.00 12.33 212 LEU A CA 1
ATOM 1678 C C . LEU A 1 236 ? 28.615 49.618 2.713 1.00 12.02 212 LEU A C 1
ATOM 1679 O O . LEU A 1 236 ? 29.615 49.086 3.211 1.00 11.31 212 LEU A O 1
ATOM 1684 N N . ALA A 1 237 ? 28.563 50.908 2.397 1.00 12.23 213 ALA A N 1
ATOM 1685 C CA . ALA A 1 237 ? 29.707 51.789 2.610 1.00 13.65 213 ALA A CA 1
ATOM 1686 C C . ALA A 1 237 ? 30.078 51.878 4.094 1.00 13.86 213 ALA A C 1
ATOM 1687 O O . ALA A 1 237 ? 31.264 51.853 4.439 1.00 14.66 213 ALA A O 1
ATOM 1689 N N . GLU A 1 238 ? 29.070 51.917 4.958 1.00 14.26 214 GLU A N 1
ATOM 1690 C CA . GLU A 1 238 ? 29.290 51.895 6.421 1.00 15.21 214 GLU A CA 1
ATOM 1691 C C . GLU A 1 238 ? 29.938 50.591 6.907 1.00 15.64 214 GLU A C 1
ATOM 1692 O O . GLU A 1 238 ? 30.819 50.617 7.785 1.00 14.87 214 GLU A O 1
ATOM 1698 N N . LEU A 1 239 ? 29.525 49.456 6.336 1.00 15.41 215 LEU A N 1
ATOM 1699 C CA . LEU A 1 239 ? 30.117 48.153 6.698 1.00 16.49 215 LEU A CA 1
ATOM 1700 C C . LEU A 1 239 ? 31.573 48.031 6.267 1.00 17.19 215 LEU A C 1
ATOM 1701 O O . LEU A 1 239 ? 32.387 47.397 6.950 1.00 16.17 215 LEU A O 1
ATOM 1706 N N . MET A 1 240 ? 31.896 48.618 5.120 1.00 17.62 216 MET A N 1
ATOM 1707 C CA . MET A 1 240 ? 33.273 48.609 4.655 1.00 19.90 216 MET A CA 1
ATOM 1708 C C . MET A 1 240 ? 34.165 49.485 5.538 1.00 20.47 216 MET A C 1
ATOM 1709 O O . MET A 1 240 ? 35.325 49.147 5.785 1.00 22.48 216 MET A O 1
ATOM 1714 N N . GLN A 1 241 ? 33.623 50.583 6.035 1.00 20.86 217 GLN A N 1
ATOM 1715 C CA . GLN A 1 241 ? 34.391 51.494 6.892 1.00 22.30 217 GLN A CA 1
ATOM 1716 C C . GLN A 1 241 ? 34.596 50.945 8.320 1.00 21.69 217 GLN A C 1
ATOM 1717 O O . GLN A 1 241 ? 35.691 51.052 8.880 1.00 22.23 217 GLN A O 1
ATOM 1723 N N . ASP A 1 242 ? 33.563 50.337 8.899 1.00 20.59 218 ASP A N 1
ATOM 1724 C CA . ASP A 1 242 ? 33.586 50.027 10.325 1.00 18.73 218 ASP A CA 1
ATOM 1725 C C . ASP A 1 242 ? 34.215 48.684 10.694 1.00 17.86 218 ASP A C 1
ATOM 1726 O O . ASP A 1 242 ? 34.259 48.316 11.876 1.00 17.20 218 ASP A O 1
ATOM 1731 N N . GLY A 1 243 ? 34.677 47.942 9.685 1.00 16.35 219 GLY A N 1
ATOM 1732 C CA . GLY A 1 243 ? 35.348 46.671 9.925 1.00 15.71 219 GLY A CA 1
ATOM 1733 C C . GLY A 1 243 ? 34.491 45.435 9.713 1.00 15.19 219 GLY A C 1
ATOM 1734 O O . GLY A 1 243 ? 35.021 44.331 9.634 1.00 14.81 219 GLY A O 1
ATOM 1735 N N . THR A 1 244 ? 33.172 45.612 9.642 1.00 13.78 220 THR A N 1
ATOM 1736 C CA . THR A 1 244 ? 32.256 44.490 9.471 1.00 12.68 220 THR A CA 1
ATOM 1737 C C . THR A 1 244 ? 32.507 43.763 8.153 1.00 12.96 220 THR A C 1
ATOM 1738 O O . THR A 1 244 ? 32.557 42.531 8.108 1.00 12.64 220 THR A O 1
ATOM 1742 N N . TYR A 1 245 ? 32.652 44.526 7.082 1.00 11.96 221 TYR A N 1
ATOM 1743 C CA . TYR A 1 245 ? 32.868 43.892 5.772 1.00 12.39 221 TYR A CA 1
ATOM 1744 C C . TYR A 1 245 ? 34.139 43.022 5.777 1.00 12.63 221 TYR A C 1
ATOM 1745 O O . TYR A 1 245 ? 34.122 41.874 5.318 1.00 12.63 221 TYR A O 1
ATOM 1754 N N . ALA A 1 246 ? 35.233 43.587 6.295 1.00 13.04 222 ALA A N 1
ATOM 1755 C CA . ALA A 1 246 ? 36.488 42.878 6.449 1.00 13.87 222 ALA A CA 1
ATOM 1756 C C . ALA A 1 246 ? 36.330 41.584 7.239 1.00 14.08 222 ALA A C 1
ATOM 1757 O O . ALA A 1 246 ? 36.836 40.555 6.805 1.00 14.55 222 ALA A O 1
ATOM 1759 N N . ARG A 1 247 ? 35.651 41.635 8.394 1.00 14.22 223 ARG A N 1
ATOM 1760 C CA . ARG A 1 247 ? 35.452 40.441 9.234 1.00 14.78 223 ARG A CA 1
ATOM 1761 C C . ARG A 1 247 ? 34.697 39.328 8.488 1.00 14.09 223 ARG A C 1
ATOM 1762 O O . ARG A 1 247 ? 34.991 38.129 8.630 1.00 14.05 223 ARG A O 1
ATOM 1770 N N . ILE A 1 248 ? 33.683 39.726 7.727 1.00 13.60 224 ILE A N 1
ATOM 1771 C CA . ILE A 1 248 ? 32.858 38.737 7.032 1.00 12.77 224 ILE A CA 1
ATOM 1772 C C . ILE A 1 248 ? 33.615 38.165 5.837 1.00 12.56 224 ILE A C 1
ATOM 1773 O O . ILE A 1 248 ? 33.539 36.967 5.575 1.00 12.10 224 ILE A O 1
ATOM 1778 N N . SER A 1 249 ? 34.347 39.016 5.122 1.00 12.32 225 SER A N 1
ATOM 1779 C CA . SER A 1 249 ? 35.163 38.539 3.996 1.00 13.42 225 SER A CA 1
ATOM 1780 C C . SER A 1 249 ? 36.246 37.578 4.499 1.00 12.91 225 SER A C 1
ATOM 1781 O O . SER A 1 249 ? 36.456 36.524 3.917 1.00 12.97 225 SER A O 1
ATOM 1784 N N . GLN A 1 250 ? 36.896 37.932 5.603 1.00 13.82 226 GLN A N 1
ATOM 1785 C CA . GLN A 1 250 ? 37.900 37.059 6.220 1.00 15.00 226 GLN A CA 1
ATOM 1786 C C . GLN A 1 250 ? 37.331 35.709 6.685 1.00 14.53 226 GLN A C 1
ATOM 1787 O O . GLN A 1 250 ? 37.962 34.672 6.492 1.00 15.20 226 GLN A O 1
ATOM 1793 N N . LYS A 1 251 ? 36.158 35.734 7.307 1.00 14.33 227 LYS A N 1
ATOM 1794 C CA . LYS A 1 251 ? 35.443 34.521 7.734 1.00 14.15 227 LYS A CA 1
ATOM 1795 C C . LYS A 1 251 ? 35.287 33.530 6.562 1.00 14.19 227 LYS A C 1
ATOM 1796 O O . LYS A 1 251 ? 35.600 32.346 6.663 1.00 13.43 227 LYS A O 1
ATOM 1802 N N . TRP A 1 252 ? 34.800 34.040 5.441 1.00 14.74 228 TRP A N 1
ATOM 1803 C CA . TRP A 1 252 ? 34.480 33.185 4.306 1.00 14.57 228 TRP A CA 1
ATOM 1804 C C . TRP A 1 252 ? 35.646 32.862 3.378 1.00 16.21 228 TRP A C 1
ATOM 1805 O O . TRP A 1 252 ? 35.705 31.752 2.831 1.00 16.66 228 TRP A O 1
ATOM 1816 N N . PHE A 1 253 ? 36.566 33.809 3.201 1.00 16.80 229 PHE A N 1
ATOM 1817 C CA . PHE A 1 253 ? 37.633 33.684 2.179 1.00 18.12 229 PHE A CA 1
ATOM 1818 C C . PHE A 1 253 ? 39.083 33.757 2.682 1.00 18.92 229 PHE A C 1
ATOM 1819 O O . PHE A 1 253 ? 40.013 33.380 1.962 1.00 19.61 229 PHE A O 1
ATOM 1827 N N . GLY A 1 254 ? 39.275 34.248 3.901 1.00 19.74 230 GLY A N 1
ATOM 1828 C CA . GLY A 1 254 ? 40.614 34.452 4.475 1.00 19.73 230 GLY A CA 1
ATOM 1829 C C . GLY A 1 254 ? 41.352 35.598 3.798 1.00 20.49 230 GLY A C 1
ATOM 1830 O O . GLY A 1 254 ? 42.574 35.728 3.916 1.00 19.75 230 GLY A O 1
ATOM 1831 N N . GLU A 1 255 ? 40.596 36.420 3.069 1.00 20.58 231 GLU A N 1
ATOM 1832 C CA . GLU A 1 255 ? 41.122 37.572 2.358 1.00 21.19 231 GLU A CA 1
ATOM 1833 C C . GLU A 1 255 ? 39.975 38.564 2.128 1.00 20.60 231 GLU A C 1
ATOM 1834 O O . GLU A 1 255 ? 38.806 38.218 2.326 1.00 20.26 231 GLU A O 1
ATOM 1840 N N . ASP A 1 256 ? 40.312 39.789 1.727 1.00 19.85 232 ASP A N 1
ATOM 1841 C CA . ASP A 1 256 ? 39.309 40.811 1.481 1.00 19.11 232 ASP A CA 1
ATOM 1842 C C . ASP A 1 256 ? 38.984 40.789 0.002 1.00 18.10 232 ASP A C 1
ATOM 1843 O O . ASP A 1 256 ? 39.852 41.021 -0.849 1.00 18.13 232 ASP A O 1
ATOM 1848 N N . VAL A 1 257 ? 37.733 40.465 -0.302 1.00 16.85 233 VAL A N 1
ATOM 1849 C CA . VAL A 1 257 ? 37.304 40.296 -1.673 1.00 15.89 233 VAL A CA 1
ATOM 1850 C C . VAL A 1 257 ? 36.602 41.526 -2.271 1.00 15.70 233 VAL A C 1
ATOM 1851 O O . VAL A 1 257 ? 35.977 41.409 -3.326 1.00 15.44 233 VAL A O 1
ATOM 1855 N N . ARG A 1 258 ? 36.715 42.691 -1.625 1.00 15.57 234 ARG A N 1
ATOM 1856 C CA . ARG A 1 258 ? 36.040 43.921 -2.124 1.00 16.26 234 ARG A CA 1
ATOM 1857 C C . ARG A 1 258 ? 36.609 44.398 -3.455 1.00 16.81 234 ARG A C 1
ATOM 1858 O O . ARG A 1 258 ? 37.743 44.086 -3.787 1.00 15.81 234 ARG A O 1
ATOM 1866 N N . CYS A 1 259 ? 35.808 45.124 -4.226 1.00 18.28 235 CYS A N 1
ATOM 1867 C CA . CYS A 1 259 ? 36.304 45.718 -5.460 1.00 20.98 235 CYS A CA 1
ATOM 1868 C C . CYS A 1 259 ? 37.402 46.708 -5.102 1.00 22.63 235 CYS A C 1
ATOM 1869 O O . CYS A 1 259 ? 37.244 47.495 -4.164 1.00 22.08 235 CYS A O 1
ATOM 1872 N N . LYS A 1 260 ? 38.519 46.595 -5.820 1.00 25.05 236 LYS A N 1
ATOM 1873 C CA . LYS A 1 260 ? 39.787 47.248 -5.468 1.00 28.20 236 LYS A CA 1
ATOM 1874 C C . LYS A 1 260 ? 40.241 48.177 -6.573 1.00 28.70 236 LYS A C 1
ATOM 1875 O O . LYS A 1 260 ? 40.139 47.846 -7.757 1.00 30.21 236 LYS A O 1
ATOM 1881 N N . GLU B 1 23 ? 17.759 21.107 -20.281 1.00 33.52 -1 GLU B N 1
ATOM 1882 C CA . GLU B 1 23 ? 17.911 22.100 -21.373 1.00 33.74 -1 GLU B CA 1
ATOM 1883 C C . GLU B 1 23 ? 16.968 23.289 -21.155 1.00 32.78 -1 GLU B C 1
ATOM 1884 O O . GLU B 1 23 ? 15.929 23.171 -20.494 1.00 32.47 -1 GLU B O 1
ATOM 1890 N N . PHE B 1 24 ? 17.364 24.423 -21.721 1.00 31.29 0 PHE B N 1
ATOM 1891 C CA . PHE B 1 24 ? 16.659 25.682 -21.594 1.00 30.19 0 PHE B CA 1
ATOM 1892 C C . PHE B 1 24 ? 16.639 26.315 -22.970 1.00 29.54 0 PHE B C 1
ATOM 1893 O O . PHE B 1 24 ? 17.598 26.968 -23.400 1.00 29.87 0 PHE B O 1
ATOM 1901 N N . GLN B 1 25 ? 15.543 26.093 -23.674 1.00 28.31 1 GLN B N 1
ATOM 1902 C CA . GLN B 1 25 ? 15.470 26.449 -25.065 1.00 27.58 1 GLN B CA 1
ATOM 1903 C C . GLN B 1 25 ? 14.010 26.677 -25.376 1.00 25.68 1 GLN B C 1
ATOM 1904 O O . GLN B 1 25 ? 13.188 25.806 -25.105 1.00 25.71 1 GLN B O 1
ATOM 1910 N N . VAL B 1 26 ? 13.680 27.861 -25.889 1.00 24.06 2 VAL B N 1
ATOM 1911 C CA . VAL B 1 26 ? 12.330 28.129 -26.357 1.00 22.54 2 VAL B CA 1
ATOM 1912 C C . VAL B 1 26 ? 12.262 27.549 -27.760 1.00 21.93 2 VAL B C 1
ATOM 1913 O O . VAL B 1 26 ? 13.028 27.948 -28.656 1.00 21.74 2 VAL B O 1
ATOM 1917 N N . ARG B 1 27 ? 11.366 26.584 -27.939 1.00 19.58 3 ARG B N 1
ATOM 1918 C CA . ARG B 1 27 ? 11.331 25.819 -29.190 1.00 17.91 3 ARG B CA 1
ATOM 1919 C C . ARG B 1 27 ? 10.050 26.103 -29.970 1.00 16.89 3 ARG B C 1
ATOM 1920 O O . ARG B 1 27 ? 8.962 26.101 -29.406 1.00 15.84 3 ARG B O 1
ATOM 1928 N N . SER B 1 28 ? 10.194 26.370 -31.265 1.00 15.70 4 SER B N 1
ATOM 1929 C CA . SER B 1 28 ? 9.038 26.472 -32.153 1.00 15.22 4 SER B CA 1
ATOM 1930 C C . SER B 1 28 ? 8.339 25.101 -32.302 1.00 14.52 4 SER B C 1
ATOM 1931 O O . SER B 1 28 ? 8.907 24.064 -31.965 1.00 14.02 4 SER B O 1
ATOM 1934 N N . PHE B 1 29 ? 7.114 25.104 -32.821 1.00 13.97 5 PHE B N 1
ATOM 1935 C CA . PHE B 1 29 ? 6.376 23.865 -33.011 1.00 14.37 5 PHE B CA 1
ATOM 1936 C C . PHE B 1 29 ? 7.147 22.847 -33.855 1.00 14.39 5 PHE B C 1
ATOM 1937 O O . PHE B 1 29 ? 7.166 21.662 -33.537 1.00 13.93 5 PHE B O 1
ATOM 1945 N N . GLU B 1 30 ? 7.769 23.294 -34.943 1.00 13.64 6 GLU B N 1
ATOM 1946 C CA . GLU B 1 30 ? 8.506 22.349 -35.774 1.00 14.16 6 GLU B CA 1
ATOM 1947 C C . GLU B 1 30 ? 9.792 21.787 -35.144 1.00 14.05 6 GLU B C 1
ATOM 1948 O O . GLU B 1 30 ? 10.145 20.651 -35.392 1.00 13.91 6 GLU B O 1
ATOM 1954 N N . GLU B 1 31 ? 10.474 22.585 -34.329 1.00 14.36 7 GLU B N 1
ATOM 1955 C CA . GLU B 1 31 ? 11.614 22.082 -33.556 1.00 15.12 7 GLU B CA 1
ATOM 1956 C C . GLU B 1 31 ? 11.146 21.007 -32.574 1.00 14.34 7 GLU B C 1
ATOM 1957 O O . GLU B 1 31 ? 11.795 19.964 -32.397 1.00 13.65 7 GLU B O 1
ATOM 1963 N N . ILE B 1 32 ? 9.973 21.238 -31.991 1.00 14.54 8 ILE B N 1
ATOM 1964 C CA . ILE B 1 32 ? 9.359 20.266 -31.074 1.00 14.18 8 ILE B CA 1
ATOM 1965 C C . ILE B 1 32 ? 8.984 18.974 -31.813 1.00 14.36 8 ILE B C 1
ATOM 1966 O O . ILE B 1 32 ? 9.283 17.870 -31.354 1.00 13.98 8 ILE B O 1
ATOM 1971 N N . LYS B 1 33 ? 8.352 19.112 -32.975 1.00 14.84 9 LYS B N 1
ATOM 1972 C CA . LYS B 1 33 ? 7.987 17.932 -33.770 1.00 15.30 9 LYS B CA 1
ATOM 1973 C C . LYS B 1 33 ? 9.227 17.122 -34.145 1.00 15.96 9 LYS B C 1
ATOM 1974 O O . LYS B 1 33 ? 9.188 15.881 -34.141 1.00 15.89 9 LYS B O 1
ATOM 1980 N N . ARG B 1 34 ? 10.326 17.804 -34.460 1.00 16.26 10 ARG B N 1
ATOM 1981 C CA . ARG B 1 34 ? 11.548 17.068 -34.789 1.00 17.78 10 ARG B CA 1
ATOM 1982 C C . ARG B 1 34 ? 11.997 16.193 -33.613 1.00 18.18 10 ARG B C 1
ATOM 1983 O O . ARG B 1 34 ? 12.481 15.090 -33.817 1.00 18.42 10 ARG B O 1
ATOM 1991 N N . SER B 1 35 ? 11.835 16.696 -32.394 1.00 18.81 11 SER B N 1
ATOM 1992 C CA . SER B 1 35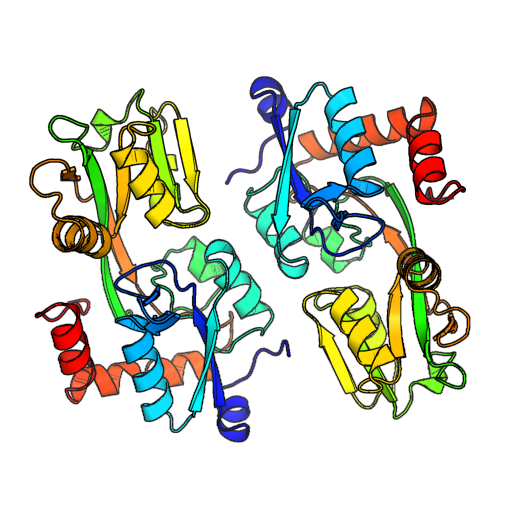 ? 12.277 15.951 -31.213 1.00 19.59 11 SER B CA 1
ATOM 1993 C C . SER B 1 35 ? 11.332 14.803 -30.858 1.00 19.84 11 SER B C 1
ATOM 1994 O O . SER B 1 35 ? 11.763 13.765 -30.336 1.00 19.89 11 SER B O 1
ATOM 1997 N N . GLY B 1 36 ? 10.049 14.964 -31.184 1.00 19.71 12 GLY B N 1
ATOM 1998 C CA . GLY B 1 36 ? 9.054 13.929 -30.933 1.00 19.15 12 GLY B CA 1
ATOM 1999 C C . GLY B 1 36 ? 8.496 13.973 -29.522 1.00 19.00 12 GLY B C 1
ATOM 2000 O O . GLY B 1 36 ? 7.663 13.149 -29.148 1.00 18.49 12 GLY B O 1
ATOM 2001 N N . GLU B 1 37 ? 8.958 14.942 -28.741 1.00 19.15 13 GLU B N 1
ATOM 2002 C CA . GLU B 1 37 ? 8.553 15.082 -27.350 1.00 19.34 13 GLU B CA 1
ATOM 2003 C C . GLU B 1 37 ? 8.261 16.545 -27.015 1.00 18.23 13 GLU B C 1
ATOM 2004 O O . GLU B 1 37 ? 8.933 17.445 -27.525 1.00 18.19 13 GLU B O 1
ATOM 2010 N N . ILE B 1 38 ? 7.241 16.769 -26.181 1.00 15.95 14 ILE B N 1
ATOM 2011 C CA . ILE B 1 38 ? 6.884 18.113 -25.713 1.00 14.61 14 ILE B CA 1
ATOM 2012 C C . ILE B 1 38 ? 7.008 18.195 -24.170 1.00 14.65 14 ILE B C 1
ATOM 2013 O O . ILE B 1 38 ? 6.537 17.309 -23.456 1.00 13.40 14 ILE B O 1
ATOM 2018 N N . ARG B 1 39 ? 7.687 19.236 -23.686 1.00 13.72 15 ARG B N 1
ATOM 2019 C CA . ARG B 1 39 ? 7.950 19.393 -22.245 1.00 13.26 15 ARG B CA 1
ATOM 2020 C C . ARG B 1 39 ? 6.862 20.274 -21.687 1.00 12.89 15 ARG B C 1
ATOM 2021 O O . ARG B 1 39 ? 6.615 21.363 -22.205 1.00 11.87 15 ARG B O 1
ATOM 2029 N N . ILE B 1 40 ? 6.178 19.778 -20.659 1.00 11.79 16 ILE B N 1
ATOM 2030 C CA . ILE B 1 40 ? 5.038 20.499 -20.106 1.00 11.41 16 ILE B CA 1
ATOM 2031 C C . ILE B 1 40 ? 5.297 20.798 -18.637 1.00 11.22 16 ILE B C 1
ATOM 2032 O O . ILE B 1 40 ? 5.555 19.885 -17.861 1.00 11.97 16 ILE B O 1
ATOM 2037 N N . GLY B 1 41 ? 5.223 22.073 -18.267 1.00 11.99 17 GLY B N 1
ATOM 2038 C CA . GLY B 1 41 ? 5.469 22.477 -16.881 1.00 11.59 17 GLY B CA 1
ATOM 2039 C C . GLY B 1 41 ? 4.146 22.572 -16.167 1.00 11.33 17 GLY B C 1
ATOM 2040 O O . GLY B 1 41 ? 3.176 23.066 -16.715 1.00 9.60 17 GLY B O 1
ATOM 2041 N N . THR B 1 42 ? 4.115 22.087 -14.929 1.00 11.18 18 THR B N 1
ATOM 2042 C CA . THR B 1 42 ? 2.948 22.249 -14.094 1.00 10.89 18 THR B CA 1
ATOM 2043 C C . THR B 1 42 ? 3.442 22.308 -12.636 1.00 11.13 18 THR B C 1
ATOM 2044 O O . THR B 1 42 ? 4.645 22.312 -12.376 1.00 9.75 18 THR B O 1
ATOM 2048 N N . GLU B 1 43 ? 2.514 22.365 -11.699 1.00 12.01 19 GLU B N 1
ATOM 2049 C CA . GLU B 1 43 ? 2.899 22.538 -10.310 1.00 12.77 19 GLU B CA 1
ATOM 2050 C C . GLU B 1 43 ? 2.785 21.208 -9.581 1.00 13.81 19 GLU B C 1
ATOM 2051 O O . GLU B 1 43 ? 3.783 20.697 -9.060 1.00 14.36 19 GLU B O 1
ATOM 2057 N N . GLY B 1 44 ? 1.583 20.639 -9.554 1.00 13.24 20 GLY B N 1
ATOM 2058 C CA . GLY B 1 44 ? 1.398 19.338 -8.917 1.00 14.30 20 GLY B CA 1
ATOM 2059 C C . GLY B 1 44 ? 0.962 19.427 -7.460 1.00 14.02 20 GLY B C 1
ATOM 2060 O O . GLY B 1 44 ? 1.115 18.464 -6.718 1.00 14.96 20 GLY B O 1
ATOM 2061 N N . ALA B 1 45 ? 0.412 20.567 -7.047 1.00 13.43 21 ALA B N 1
ATOM 2062 C CA . ALA B 1 45 ? -0.155 20.694 -5.686 1.00 13.24 21 ALA B CA 1
ATOM 2063 C C . ALA B 1 45 ? -1.504 21.422 -5.666 1.00 13.57 21 ALA B C 1
ATOM 2064 O O . ALA B 1 45 ? -1.799 22.205 -4.754 1.00 13.27 21 ALA B O 1
ATOM 2066 N N . PHE B 1 46 ? -2.336 21.148 -6.679 1.00 12.63 22 PHE B N 1
ATOM 2067 C CA . PHE B 1 46 ? -3.582 21.870 -6.853 1.00 12.28 22 PHE B CA 1
ATOM 2068 C C . PHE B 1 46 ? -4.673 20.883 -7.277 1.00 11.50 22 PHE B C 1
ATOM 2069 O O . PHE B 1 46 ? -5.162 20.955 -8.403 1.00 10.28 22 PHE B O 1
ATOM 2077 N N . PRO B 1 47 ? -5.034 19.921 -6.385 1.00 11.29 23 PRO B N 1
ATOM 2078 C CA . PRO B 1 47 ? -6.107 19.002 -6.748 1.00 11.09 23 PRO B CA 1
ATOM 2079 C C . PRO B 1 47 ? -7.439 19.725 -6.880 1.00 11.14 23 PRO B C 1
ATOM 2080 O O . PRO B 1 47 ? -7.739 20.610 -6.062 1.00 11.66 23 PRO B O 1
ATOM 2084 N N . PRO B 1 48 ? -8.283 19.309 -7.838 1.00 10.70 24 PRO B N 1
ATOM 2085 C CA . PRO B 1 48 ? -8.170 18.136 -8.708 1.00 10.40 24 PRO B CA 1
ATOM 2086 C C . PRO B 1 48 ? -7.566 18.447 -10.073 1.00 10.11 24 PRO B C 1
ATOM 2087 O O . PRO B 1 48 ? -7.701 17.648 -10.982 1.00 10.05 24 PRO B O 1
ATOM 2091 N N . PHE B 1 49 ? -6.936 19.600 -10.214 1.00 10.11 25 PHE B N 1
ATOM 2092 C CA . PHE B 1 49 ? -6.417 20.046 -11.517 1.00 10.60 25 PHE B CA 1
ATOM 2093 C C . PHE B 1 49 ? -5.058 19.483 -11.855 1.00 10.96 25 PHE B C 1
ATOM 2094 O O . PHE B 1 49 ? -4.873 18.916 -12.920 1.00 12.26 25 PHE B O 1
ATOM 2102 N N . ASN B 1 50 ? -4.100 19.676 -10.965 1.00 11.30 26 ASN B N 1
ATOM 2103 C CA . ASN B 1 50 ? -2.758 19.138 -11.156 1.00 11.43 26 ASN B CA 1
ATOM 2104 C C . ASN B 1 50 ? -2.187 18.826 -9.791 1.00 11.48 26 ASN B C 1
ATOM 2105 O O . ASN B 1 50 ? -2.045 19.721 -8.959 1.00 11.18 26 ASN B O 1
ATOM 2110 N N . TYR B 1 51 ? -1.882 17.552 -9.566 1.00 10.78 27 TYR B N 1
ATOM 2111 C CA . TYR B 1 51 ? -1.526 17.088 -8.227 1.00 11.69 27 TYR B CA 1
ATOM 2112 C C . TYR B 1 51 ? -0.865 15.707 -8.256 1.00 12.08 27 TYR B C 1
ATOM 2113 O O . TYR B 1 51 ? -0.956 14.973 -9.235 1.00 11.93 27 TYR B O 1
ATOM 2122 N N . PHE B 1 52 ? -0.195 15.347 -7.171 1.00 13.57 28 PHE B N 1
ATOM 2123 C CA . PHE B 1 52 ? 0.332 13.991 -7.065 1.00 14.36 28 PHE B CA 1
ATOM 2124 C C . PHE B 1 52 ? -0.637 13.180 -6.231 1.00 15.02 28 PHE B C 1
ATOM 2125 O O . PHE B 1 52 ? -1.038 13.606 -5.144 1.00 14.97 28 PHE B O 1
ATOM 2133 N N . ASP B 1 53 ? -1.021 12.019 -6.741 1.00 15.43 29 ASP B N 1
ATOM 2134 C CA . ASP B 1 53 ? -2.042 11.222 -6.076 1.00 15.71 29 ASP B CA 1
ATOM 2135 C C . ASP B 1 53 ? -1.458 10.383 -4.949 1.00 15.58 29 ASP B C 1
ATOM 2136 O O . ASP B 1 53 ? -0.266 10.489 -4.615 1.00 14.84 29 ASP B O 1
ATOM 2141 N N . GLU B 1 54 ? -2.319 9.566 -4.348 1.00 16.70 30 GLU B N 1
ATOM 2142 C CA . GLU B 1 54 ? -1.953 8.727 -3.200 1.00 17.47 30 GLU B CA 1
ATOM 2143 C C . GLU B 1 54 ? -0.939 7.633 -3.518 1.00 17.95 30 GLU B C 1
ATOM 2144 O O . GLU B 1 54 ? -0.454 6.986 -2.607 1.00 19.18 30 GLU B O 1
ATOM 2150 N N . ARG B 1 55 ? -0.635 7.392 -4.798 1.00 18.26 31 ARG B N 1
ATOM 2151 C CA . ARG B 1 55 ? 0.519 6.545 -5.147 1.00 18.46 31 ARG B CA 1
ATOM 2152 C C . ARG B 1 55 ? 1.633 7.330 -5.835 1.00 17.60 31 ARG B C 1
ATOM 2153 O O . ARG B 1 55 ? 2.479 6.765 -6.533 1.00 17.16 31 ARG B O 1
ATOM 2161 N N . ASN B 1 56 ? 1.626 8.643 -5.591 1.00 17.07 32 ASN B N 1
ATOM 2162 C CA . ASN B 1 56 ? 2.728 9.555 -5.927 1.00 16.95 32 ASN B CA 1
ATOM 2163 C C . ASN B 1 56 ? 2.983 9.714 -7.430 1.00 16.74 32 ASN B C 1
ATOM 2164 O O . ASN B 1 56 ? 4.120 9.850 -7.865 1.00 17.00 32 ASN B O 1
ATOM 2169 N N . GLN B 1 57 ? 1.902 9.679 -8.202 1.00 16.09 33 GLN B N 1
ATOM 2170 C CA . GLN B 1 57 ? 1.957 9.941 -9.638 1.00 17.43 33 GLN B CA 1
ATOM 2171 C C . GLN B 1 57 ? 1.212 11.224 -9.927 1.00 16.48 33 GLN B C 1
ATOM 2172 O O . GLN B 1 57 ? 0.126 11.467 -9.387 1.00 15.46 33 GLN B O 1
ATOM 2178 N N . LEU B 1 58 ? 1.781 12.001 -10.836 1.00 15.97 34 LEU B N 1
ATOM 2179 C CA . LEU B 1 58 ? 1.165 13.231 -11.278 1.00 16.35 34 LEU B CA 1
ATOM 2180 C C . LEU B 1 58 ? -0.126 12.928 -12.053 1.00 15.85 34 LEU B C 1
ATOM 2181 O O . LEU B 1 58 ? -0.131 12.113 -12.989 1.00 15.67 34 LEU B O 1
ATOM 2186 N N . THR B 1 59 ? -1.216 13.566 -11.650 1.00 14.78 35 THR B N 1
ATOM 2187 C CA . THR B 1 59 ? -2.497 13.389 -12.322 1.00 14.82 35 THR B CA 1
ATOM 2188 C C . THR B 1 59 ? -3.362 14.645 -12.179 1.00 14.15 35 THR B C 1
ATOM 2189 O O . THR B 1 59 ? -2.885 15.693 -11.718 1.00 14.16 35 THR B O 1
ATOM 2193 N N . GLY B 1 60 ? -4.628 14.534 -12.562 1.00 13.37 36 GLY B N 1
ATOM 2194 C CA . GLY B 1 60 ? -5.558 15.642 -12.491 1.00 12.13 36 GLY B CA 1
ATOM 2195 C C . GLY B 1 60 ? -6.142 15.979 -13.850 1.00 11.23 36 GLY B C 1
ATOM 2196 O O . GLY B 1 60 ? -5.665 15.505 -14.879 1.00 10.71 36 GLY B O 1
ATOM 2197 N N . PHE B 1 61 ? -7.201 16.784 -13.828 1.00 11.24 37 PHE B N 1
ATOM 2198 C CA . PHE B 1 61 ? -7.884 17.245 -15.038 1.00 10.91 37 PHE B CA 1
ATOM 2199 C C . PHE B 1 61 ? -6.890 17.798 -16.074 1.00 10.89 37 PHE B C 1
ATOM 2200 O O . PHE B 1 61 ? -6.924 17.417 -17.265 1.00 9.44 37 PHE B O 1
ATOM 2208 N N . GLU B 1 62 ? -5.984 18.671 -15.623 1.00 9.85 38 GLU B N 1
ATOM 2209 C CA . GLU B 1 62 ? -5.046 19.298 -16.550 1.00 10.23 38 GLU B CA 1
ATOM 2210 C C . GLU B 1 62 ? -3.949 18.377 -17.053 1.00 10.35 38 GLU B C 1
ATOM 2211 O O . GLU B 1 62 ? -3.412 18.587 -18.154 1.00 9.69 38 GLU B O 1
ATOM 2217 N N . VAL B 1 63 ? -3.588 17.386 -16.244 1.00 11.06 39 VAL B N 1
ATOM 2218 C CA . VAL B 1 63 ? -2.6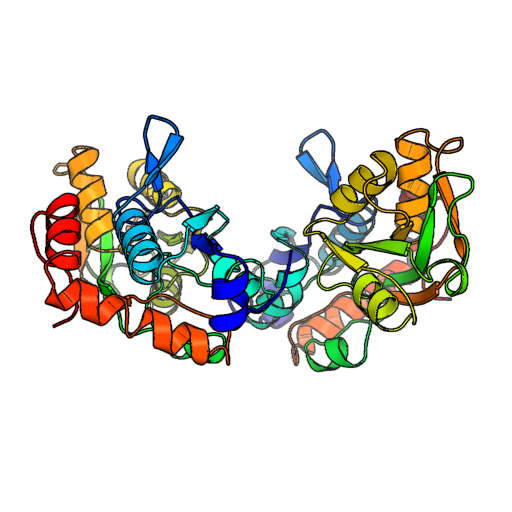47 16.340 -16.683 1.00 12.05 39 VAL B CA 1
ATOM 2219 C C . VAL B 1 63 ? -3.274 15.464 -17.777 1.00 12.43 39 VAL B C 1
ATOM 2220 O O . VAL B 1 63 ? -2.630 15.198 -18.801 1.00 12.48 39 VAL B O 1
ATOM 2224 N N . ASP B 1 64 ? -4.513 15.033 -17.564 1.00 11.90 40 ASP B N 1
ATOM 2225 C CA . ASP B 1 64 ? -5.270 14.324 -18.599 1.00 13.52 40 ASP B CA 1
ATOM 2226 C C . ASP B 1 64 ? -5.430 15.151 -19.879 1.00 13.81 40 ASP B C 1
ATOM 2227 O O . ASP B 1 64 ? -5.258 14.631 -20.976 1.00 12.39 40 ASP B O 1
ATOM 2232 N N . LEU B 1 65 ? -5.746 16.435 -19.723 1.00 14.26 41 LEU B N 1
ATOM 2233 C CA . LEU B 1 65 ? -5.871 17.319 -20.889 1.00 14.75 41 LEU B CA 1
ATOM 2234 C C . LEU B 1 65 ? -4.527 17.552 -21.573 1.00 13.19 41 LEU B C 1
ATOM 2235 O O . LEU B 1 65 ? -4.445 17.510 -22.796 1.00 13.39 41 LEU B O 1
ATOM 2240 N N . GLY B 1 66 ? -3.482 17.827 -20.800 1.00 12.80 42 GLY B N 1
ATOM 2241 C CA . GLY B 1 66 ? -2.145 18.027 -21.367 1.00 12.45 42 GLY B CA 1
ATOM 2242 C C . GLY B 1 66 ? -1.673 16.829 -22.176 1.00 11.91 42 GLY B C 1
ATOM 2243 O O . GLY B 1 66 ? -1.102 16.987 -23.252 1.00 11.41 42 GLY B O 1
ATOM 2244 N N . ASN B 1 67 ? -1.928 15.629 -21.654 1.00 11.82 43 ASN B N 1
ATOM 2245 C CA . ASN B 1 67 ? -1.561 14.382 -22.342 1.00 12.13 43 ASN B CA 1
ATOM 2246 C C . ASN B 1 67 ? -2.383 14.253 -23.620 1.00 11.91 43 ASN B C 1
ATOM 2247 O O . ASN B 1 67 ? -1.854 13.880 -24.678 1.00 12.89 43 ASN B O 1
ATOM 2252 N N . ALA B 1 68 ? -3.670 14.593 -23.521 1.00 12.09 44 ALA B N 1
ATOM 2253 C CA . ALA B 1 68 ? -4.582 14.575 -24.683 1.00 12.45 44 ALA B CA 1
ATOM 2254 C C . ALA B 1 68 ? -4.128 15.508 -25.796 1.00 12.47 44 ALA B C 1
ATOM 2255 O O . ALA B 1 68 ? -4.167 15.147 -26.988 1.00 11.61 44 ALA B O 1
ATOM 2257 N N . ILE B 1 69 ? -3.735 16.713 -25.402 1.00 11.85 45 ILE B N 1
ATOM 2258 C CA . ILE B 1 69 ? -3.181 17.697 -26.348 1.00 12.66 45 ILE B CA 1
ATOM 2259 C C . ILE B 1 69 ? -1.876 17.194 -27.010 1.00 12.68 45 ILE B C 1
ATOM 2260 O O . ILE B 1 69 ? -1.732 17.223 -28.248 1.00 12.89 45 ILE B O 1
ATOM 2265 N N . ALA B 1 70 ? -0.963 16.677 -26.199 1.00 13.25 46 ALA B N 1
ATOM 2266 C CA . ALA B 1 70 ? 0.303 16.134 -26.691 1.00 14.47 46 ALA B CA 1
ATOM 2267 C C . ALA B 1 70 ? 0.028 15.033 -27.736 1.00 16.02 46 ALA B C 1
ATOM 2268 O O . ALA B 1 70 ? 0.609 15.031 -28.854 1.00 15.15 46 ALA B O 1
ATOM 2270 N N . GLU B 1 71 ? -0.872 14.129 -27.366 1.00 16.43 47 GLU B N 1
ATOM 2271 C CA . GLU B 1 71 ? -1.253 12.988 -28.201 1.00 18.32 47 GLU B CA 1
ATOM 2272 C C . GLU B 1 71 ? -1.816 13.470 -29.535 1.00 18.22 47 GLU B C 1
ATOM 2273 O O . GLU B 1 71 ? -1.444 12.962 -30.602 1.00 18.57 47 GLU B O 1
ATOM 2279 N N . ARG B 1 72 ? -2.706 14.453 -29.455 1.00 18.22 48 ARG B N 1
ATOM 2280 C CA . ARG B 1 72 ? -3.344 15.047 -30.620 1.00 19.21 48 ARG B CA 1
ATOM 2281 C C . ARG B 1 72 ? -2.296 15.615 -31.578 1.00 18.62 48 ARG B C 1
ATOM 2282 O O . ARG B 1 72 ? -2.413 15.464 -32.805 1.00 19.59 48 ARG B O 1
ATOM 2290 N N . LEU B 1 73 ? -1.237 16.194 -31.023 1.00 16.65 49 LEU B N 1
ATOM 2291 C CA . LEU B 1 73 ? -0.142 16.760 -31.814 1.00 16.59 49 LEU B CA 1
ATOM 2292 C C . LEU B 1 73 ? 0.890 15.733 -32.278 1.00 16.13 49 LEU B C 1
ATOM 2293 O O . LEU B 1 73 ? 1.880 16.112 -32.905 1.00 15.65 49 LEU B O 1
ATOM 2298 N N . GLY B 1 74 ? 0.701 14.455 -31.928 1.00 15.92 50 GLY B N 1
ATOM 2299 C CA . GLY B 1 74 ? 1.677 13.407 -32.271 1.00 15.69 50 GLY B CA 1
ATOM 2300 C C . GLY B 1 74 ? 2.999 13.510 -31.508 1.00 15.97 50 GLY B C 1
ATOM 2301 O O . GLY B 1 74 ? 4.061 13.244 -32.060 1.00 15.51 50 GLY B O 1
ATOM 2302 N N . LEU B 1 75 ? 2.937 13.902 -30.235 1.00 14.82 51 LEU B N 1
ATOM 2303 C CA . LEU B 1 75 ? 4.131 14.129 -29.431 1.00 14.56 51 LEU B CA 1
ATOM 2304 C C . LEU B 1 75 ? 4.005 13.365 -28.121 1.00 14.80 51 LEU B C 1
ATOM 2305 O O . LEU B 1 75 ? 2.908 13.246 -27.596 1.00 14.87 51 LEU B O 1
ATOM 2310 N N . LYS B 1 76 ? 5.124 12.873 -27.605 1.00 15.31 52 LYS B N 1
ATOM 2311 C CA . LYS B 1 76 ? 5.151 12.219 -26.284 1.00 16.82 52 LYS B CA 1
ATOM 2312 C C . LYS B 1 76 ? 5.332 13.283 -25.183 1.00 16.12 52 LYS B C 1
ATOM 2313 O O . LYS B 1 76 ? 6.284 14.088 -25.226 1.00 16.56 52 LYS B O 1
ATOM 2319 N N . PRO B 1 77 ? 4.421 13.311 -24.199 1.00 16.56 53 PRO B N 1
ATOM 2320 C CA . PRO B 1 77 ? 4.538 14.379 -23.205 1.00 16.18 53 PRO B CA 1
ATOM 2321 C C . PRO B 1 77 ? 5.603 14.065 -22.161 1.00 17.10 53 PRO B C 1
ATOM 2322 O O . PRO B 1 77 ? 5.759 12.901 -21.769 1.00 17.56 53 PRO B O 1
ATOM 2326 N N . ARG B 1 78 ? 6.341 15.082 -21.737 1.00 16.72 54 ARG B N 1
ATOM 2327 C CA . ARG B 1 78 ? 7.267 14.953 -20.621 1.00 17.45 54 ARG B CA 1
ATOM 2328 C C . ARG B 1 78 ? 6.930 16.045 -19.609 1.00 15.73 54 ARG B C 1
ATOM 2329 O O . ARG B 1 78 ? 7.056 17.234 -19.902 1.00 15.57 54 ARG B O 1
ATOM 2337 N N . TRP B 1 79 ? 6.533 15.637 -18.412 1.00 14.37 55 TRP B N 1
ATOM 2338 C CA . TRP B 1 79 ? 6.062 16.592 -17.396 1.00 12.77 55 TRP B CA 1
ATOM 2339 C C . TRP B 1 79 ? 7.187 17.021 -16.464 1.00 12.86 55 TRP B C 1
ATOM 2340 O O . TRP B 1 79 ? 8.031 16.207 -16.104 1.00 12.10 55 TRP B O 1
ATOM 2351 N N . ILE B 1 80 ? 7.189 18.304 -16.112 1.00 12.45 56 ILE B N 1
ATOM 2352 C CA . ILE B 1 80 ? 8.141 18.881 -15.174 1.00 13.98 56 ILE B CA 1
ATOM 2353 C C . ILE B 1 80 ? 7.282 19.591 -14.125 1.00 14.16 56 ILE B C 1
ATOM 2354 O O . ILE B 1 80 ? 6.596 20.552 -14.431 1.00 12.70 56 ILE B O 1
ATOM 2359 N N . ALA B 1 81 ? 7.334 19.110 -12.893 1.00 14.54 57 ALA B N 1
ATOM 2360 C CA . ALA B 1 81 ? 6.568 19.722 -11.821 1.00 14.92 57 ALA B CA 1
ATOM 2361 C C . ALA B 1 81 ? 7.502 20.597 -11.000 1.00 15.94 57 ALA B C 1
ATOM 2362 O O . ALA B 1 81 ? 8.643 20.204 -10.692 1.00 16.19 57 ALA B O 1
ATOM 2364 N N . GLN B 1 82 ? 7.030 21.796 -10.669 1.00 15.89 58 GLN B N 1
ATOM 2365 C CA . GLN B 1 82 ? 7.846 22.771 -9.968 1.00 16.64 58 GLN B CA 1
ATOM 2366 C C . GLN B 1 82 ? 6.945 23.784 -9.273 1.00 16.77 58 GLN B C 1
ATOM 2367 O O . GLN B 1 82 ? 5.725 23.814 -9.481 1.00 16.69 58 GLN B O 1
ATOM 2373 N N . SER B 1 83 ? 7.541 24.638 -8.456 1.00 16.63 59 SER B N 1
ATOM 2374 C CA . SER B 1 83 ? 6.739 25.599 -7.717 1.00 16.74 59 SER B CA 1
ATOM 2375 C C . SER B 1 83 ? 5.924 26.488 -8.668 1.00 16.04 59 SER B C 1
ATOM 2376 O O . SER B 1 83 ? 6.391 26.883 -9.752 1.00 15.95 59 SER B O 1
ATOM 2379 N N . PHE B 1 84 ? 4.689 26.783 -8.268 1.00 15.94 60 PHE B N 1
ATOM 2380 C CA . PHE B 1 84 ? 3.755 27.480 -9.129 1.00 15.69 60 PHE B CA 1
ATOM 2381 C C . PHE B 1 84 ? 4.222 28.874 -9.533 1.00 15.76 60 PHE B C 1
ATOM 2382 O O . PHE B 1 84 ? 4.112 29.264 -10.705 1.00 14.68 60 PHE B O 1
ATOM 2390 N N . ASP B 1 85 ? 4.710 29.644 -8.564 1.00 15.72 61 ASP B N 1
ATOM 2391 C CA . ASP B 1 85 ? 4.826 31.069 -8.803 1.00 17.21 61 ASP B CA 1
ATOM 2392 C C . ASP B 1 85 ? 5.994 31.424 -9.735 1.00 17.13 61 ASP B C 1
ATOM 2393 O O . ASP B 1 85 ? 6.120 32.567 -10.153 1.00 17.64 61 ASP B O 1
ATOM 2398 N N . THR B 1 86 ? 6.795 30.427 -10.093 1.00 15.66 62 THR B N 1
ATOM 2399 C CA . THR B 1 86 ? 7.909 30.641 -10.996 1.00 16.54 62 THR B CA 1
ATOM 2400 C C . THR B 1 86 ? 7.726 29.984 -12.392 1.00 14.73 62 THR B C 1
ATOM 2401 O O . THR B 1 86 ? 8.605 30.064 -13.283 1.00 14.29 62 THR B O 1
ATOM 2405 N N . LEU B 1 87 ? 6.571 29.355 -12.582 1.00 13.12 63 LEU B N 1
ATOM 2406 C CA . LEU B 1 87 ? 6.300 28.595 -13.812 1.00 12.73 63 LEU B CA 1
ATOM 2407 C C . LEU B 1 87 ? 6.421 29.445 -15.065 1.00 11.89 63 LEU B C 1
ATOM 2408 O O . LEU B 1 87 ? 6.952 28.977 -16.060 1.00 11.30 63 LEU B O 1
ATOM 2413 N N . LEU B 1 88 ? 5.902 30.668 -15.019 1.00 11.31 64 LEU B N 1
ATOM 2414 C CA . LEU B 1 88 ? 5.856 31.493 -16.230 1.00 11.88 64 LEU B CA 1
ATOM 2415 C C . LEU B 1 88 ? 7.227 32.087 -16.563 1.00 11.56 64 LEU B C 1
ATOM 2416 O O . LEU B 1 88 ? 7.580 32.260 -17.741 1.00 11.05 64 LEU B O 1
ATOM 2421 N N . ILE B 1 89 ? 7.998 32.396 -15.527 1.00 11.68 65 ILE B N 1
ATOM 2422 C CA . ILE B 1 89 ? 9.381 32.819 -15.718 1.00 12.49 65 ILE B CA 1
ATOM 2423 C C . ILE B 1 89 ? 10.231 31.700 -16.328 1.00 12.73 65 ILE B C 1
ATOM 2424 O O . ILE B 1 89 ? 10.961 31.931 -17.273 1.00 13.04 65 ILE B O 1
ATOM 2429 N N . GLN B 1 90 ? 10.148 30.487 -15.786 1.00 12.81 66 GLN B N 1
ATOM 2430 C CA . GLN B 1 90 ? 10.919 29.366 -16.334 1.00 13.63 66 GLN B CA 1
ATOM 2431 C C . GLN B 1 90 ? 10.449 29.000 -17.758 1.00 13.38 66 GLN B C 1
ATOM 2432 O O . GLN B 1 90 ? 11.254 28.581 -18.568 1.00 13.33 66 GLN B O 1
ATOM 2438 N N . LEU B 1 91 ? 9.154 29.178 -18.047 1.00 12.84 67 LEU B N 1
ATOM 2439 C CA . LEU B 1 91 ? 8.614 28.979 -19.419 1.00 12.40 67 LEU B CA 1
ATOM 2440 C C . LEU B 1 91 ? 9.346 29.882 -20.426 1.00 13.42 67 LEU B C 1
ATOM 2441 O O . LEU B 1 91 ? 9.856 29.405 -21.470 1.00 12.15 67 LEU B O 1
ATOM 2446 N N . ASN B 1 92 ? 9.429 31.175 -20.092 1.00 13.98 68 ASN B N 1
ATOM 2447 C CA . ASN B 1 92 ? 10.195 32.138 -20.885 1.00 15.74 68 ASN B CA 1
ATOM 2448 C C . ASN B 1 92 ? 11.707 31.855 -21.012 1.00 16.50 68 ASN B C 1
ATOM 2449 O O . ASN B 1 92 ? 12.316 32.246 -22.001 1.00 16.00 68 ASN B O 1
ATOM 2454 N N . GLN B 1 93 ? 12.302 31.155 -20.042 1.00 17.14 69 GLN B N 1
ATOM 2455 C CA . GLN B 1 93 ? 13.689 30.690 -20.188 1.00 18.15 69 GLN B CA 1
ATOM 2456 C C . GLN B 1 93 ? 13.861 29.393 -20.974 1.00 18.07 69 GLN B C 1
ATOM 2457 O O . GLN B 1 93 ? 14.989 28.953 -21.199 1.00 18.89 69 GLN B O 1
ATOM 2463 N N . GLY B 1 94 ? 12.762 28.769 -21.380 1.00 17.96 70 GLY B N 1
ATOM 2464 C CA . GLY B 1 94 ? 12.834 27.538 -22.174 1.00 16.72 70 GLY B CA 1
ATOM 2465 C C . GLY B 1 94 ? 12.910 26.247 -21.384 1.00 16.43 70 GLY B C 1
ATOM 2466 O O . GLY B 1 94 ? 13.289 25.209 -21.945 1.00 17.16 70 GLY B O 1
ATOM 2467 N N . ARG B 1 95 ? 12.539 26.283 -20.098 1.00 15.41 71 ARG B N 1
ATOM 2468 C CA . ARG B 1 95 ? 12.574 25.062 -19.276 1.00 14.77 71 ARG B CA 1
ATOM 2469 C C . ARG B 1 95 ? 11.556 24.014 -19.740 1.00 14.16 71 ARG B C 1
ATOM 2470 O O . ARG B 1 95 ? 11.766 22.810 -19.557 1.00 13.99 71 ARG B O 1
ATOM 2478 N N . PHE B 1 96 ? 10.433 24.482 -20.278 1.00 13.78 72 PHE B N 1
ATOM 2479 C CA . PHE B 1 96 ? 9.441 23.600 -20.895 1.00 12.93 72 PHE B CA 1
ATOM 2480 C C . PHE B 1 96 ? 8.835 24.320 -22.094 1.00 12.68 72 PHE B C 1
ATOM 2481 O O . PHE B 1 96 ? 9.105 25.501 -22.316 1.00 12.34 72 PHE B O 1
ATOM 2489 N N . ASP B 1 97 ? 7.997 23.623 -22.852 1.00 11.32 73 ASP B N 1
ATOM 2490 C CA . ASP B 1 97 ? 7.448 24.191 -24.084 1.00 11.92 73 ASP B CA 1
ATOM 2491 C C . ASP B 1 97 ? 6.141 24.918 -23.843 1.00 11.27 73 ASP B C 1
ATOM 2492 O O . ASP B 1 97 ? 5.886 25.997 -24.423 1.00 10.47 73 ASP B O 1
ATOM 2497 N N . PHE B 1 98 ? 5.307 24.339 -22.975 1.00 10.43 74 PHE B N 1
ATOM 2498 C CA . PHE B 1 98 ? 4.130 25.061 -22.496 1.00 9.99 74 PHE B CA 1
ATOM 2499 C C . PHE B 1 98 ? 3.846 24.751 -21.043 1.00 9.49 74 PHE B C 1
ATOM 2500 O O . PHE B 1 98 ? 4.430 23.818 -20.483 1.00 10.06 74 PHE B O 1
ATOM 2508 N N . VAL B 1 99 ? 2.974 25.554 -20.440 1.00 9.03 75 VAL B N 1
ATOM 2509 C CA . VAL B 1 99 ? 2.603 25.363 -19.037 1.00 9.46 75 VAL B CA 1
ATOM 2510 C C . VAL B 1 99 ? 1.104 25.136 -18.960 1.00 9.75 75 VAL B C 1
ATOM 2511 O O . VAL B 1 99 ? 0.318 25.815 -19.624 1.00 8.91 75 VAL B O 1
ATOM 2515 N N . ILE B 1 100 ? 0.701 24.144 -18.177 1.00 9.53 76 ILE B N 1
ATOM 2516 C CA . ILE B 1 100 ? -0.702 23.969 -17.899 1.00 9.86 76 ILE B CA 1
ATOM 2517 C C . ILE B 1 100 ? -0.819 23.761 -16.399 1.00 11.26 76 ILE B C 1
ATOM 2518 O O . ILE B 1 100 ? -0.381 22.726 -15.862 1.00 11.90 76 ILE B O 1
ATOM 2523 N N . ALA B 1 101 ? -1.315 24.788 -15.713 1.00 10.57 77 ALA B N 1
ATOM 2524 C CA . ALA B 1 101 ? -1.228 24.832 -14.236 1.00 11.32 77 ALA B CA 1
ATOM 2525 C C . ALA B 1 101 ? -2.278 25.738 -13.622 1.00 11.53 77 ALA B C 1
ATOM 2526 O O . ALA B 1 101 ? -2.045 26.360 -12.571 1.00 10.87 77 ALA B O 1
ATOM 2528 N N . SER B 1 102 ? -3.441 25.790 -14.266 1.00 11.22 78 SER B N 1
ATOM 2529 C CA . SER B 1 102 ? -4.581 26.575 -13.779 1.00 12.28 78 SER B CA 1
ATOM 2530 C C . SER B 1 102 ? -4.369 28.090 -13.741 1.00 12.57 78 SER B C 1
ATOM 2531 O O . SER B 1 102 ? -4.957 28.760 -12.906 1.00 12.52 78 SER B O 1
ATOM 2534 N N . HIS B 1 103 ? -3.546 28.631 -14.647 1.00 12.70 79 HIS B N 1
ATOM 2535 C CA . HIS B 1 103 ? -3.386 30.098 -14.730 1.00 13.33 79 HIS B CA 1
ATOM 2536 C C . HIS B 1 103 ? -4.618 30.798 -15.276 1.00 12.68 79 HIS B C 1
ATOM 2537 O O . HIS B 1 103 ? -4.988 30.586 -16.408 1.00 12.78 79 HIS B O 1
ATOM 2544 N N . GLY B 1 104 ? -5.209 31.680 -14.482 1.00 13.24 80 GLY B N 1
ATOM 2545 C CA . GLY B 1 104 ? -6.235 32.591 -14.976 1.00 12.36 80 GLY B CA 1
ATOM 2546 C C . GLY B 1 104 ? -5.575 33.624 -15.866 1.00 13.63 80 GLY B C 1
ATOM 2547 O O . GLY B 1 104 ? -4.455 34.064 -15.597 1.00 13.19 80 GLY B O 1
ATOM 2548 N N . ILE B 1 105 ? -6.247 33.977 -16.954 1.00 13.61 81 ILE B N 1
ATOM 2549 C CA . ILE B 1 105 ? -5.723 34.983 -17.867 1.00 14.83 81 ILE B CA 1
ATOM 2550 C C . ILE B 1 105 ? -5.851 36.337 -17.187 1.00 14.59 81 ILE B C 1
ATOM 2551 O O . ILE B 1 105 ? -6.939 36.721 -16.741 1.00 15.64 81 ILE B O 1
ATOM 2556 N N . THR B 1 106 ? -4.733 37.042 -17.079 1.00 15.09 82 THR B N 1
ATOM 2557 C CA . THR B 1 106 ? -4.751 38.430 -16.608 1.00 15.69 82 THR B CA 1
ATOM 2558 C C . THR B 1 106 ? -3.914 39.275 -17.550 1.00 16.17 82 THR B C 1
ATOM 2559 O O . THR B 1 106 ? -3.009 38.762 -18.217 1.00 15.59 82 THR B O 1
ATOM 2563 N N . GLU B 1 107 ? -4.207 40.573 -17.573 1.00 17.45 83 GLU B N 1
ATOM 2564 C CA . GLU B 1 107 ? -3.431 41.536 -18.371 1.00 18.81 83 GLU B CA 1
ATOM 2565 C C . GLU B 1 107 ? -1.960 41.504 -17.981 1.00 18.38 83 GLU B C 1
ATOM 2566 O O . GLU B 1 107 ? -1.090 41.515 -18.851 1.00 18.69 83 GLU B O 1
ATOM 2572 N N . GLU B 1 108 ? -1.676 41.452 -16.679 1.00 18.60 84 GLU B N 1
ATOM 2573 C CA . GLU B 1 108 ? -0.293 41.430 -16.194 1.00 18.95 84 GLU B CA 1
ATOM 2574 C C . GLU B 1 108 ? 0.468 40.188 -16.660 1.00 18.04 84 GLU B C 1
ATOM 2575 O O . GLU B 1 108 ? 1.623 40.278 -17.070 1.00 18.12 84 GLU B O 1
ATOM 2581 N N . ARG B 1 109 ? -0.181 39.031 -16.609 1.00 16.68 85 ARG B N 1
ATOM 2582 C CA . ARG B 1 109 ? 0.459 37.802 -17.085 1.00 15.77 85 ARG B CA 1
ATOM 2583 C C . ARG B 1 109 ? 0.663 37.796 -18.604 1.00 15.90 85 ARG B C 1
ATOM 2584 O O . ARG B 1 109 ? 1.699 37.313 -19.088 1.00 14.88 85 ARG B O 1
ATOM 2592 N N . ALA B 1 110 ? -0.312 38.347 -19.324 1.00 15.90 86 ALA B N 1
ATOM 2593 C CA . ALA B 1 110 ? -0.299 38.379 -20.795 1.00 17.77 86 ALA B CA 1
ATOM 2594 C C . ALA B 1 110 ? 0.774 39.329 -21.334 1.00 18.65 86 ALA B C 1
ATOM 2595 O O . ALA B 1 110 ? 1.131 39.261 -22.513 1.00 19.64 86 ALA B O 1
ATOM 2597 N N . ARG B 1 111 ? 1.303 40.193 -20.466 1.00 19.49 87 ARG B N 1
ATOM 2598 C CA . ARG B 1 111 ? 2.517 40.967 -20.772 1.00 20.39 87 ARG B CA 1
ATOM 2599 C C . ARG B 1 111 ? 3.739 40.076 -20.945 1.00 20.07 87 ARG B C 1
ATOM 2600 O O . ARG B 1 111 ? 4.646 40.388 -21.722 1.00 20.28 87 ARG B O 1
ATOM 2608 N N . ALA B 1 112 ? 3.762 38.978 -20.196 1.00 18.85 88 ALA B N 1
ATOM 2609 C CA . ALA B 1 112 ? 4.952 38.166 -20.051 1.00 18.06 88 ALA B CA 1
ATOM 2610 C C . ALA B 1 112 ? 4.882 36.916 -20.901 1.00 17.08 88 ALA B C 1
ATOM 2611 O O . ALA B 1 112 ? 5.904 36.461 -21.402 1.00 17.54 88 ALA B O 1
ATOM 2613 N N . VAL B 1 113 ? 3.675 36.375 -21.066 1.00 15.43 89 VAL B N 1
ATOM 2614 C CA . VAL B 1 113 ? 3.456 35.132 -21.809 1.00 15.17 89 VAL B CA 1
ATOM 2615 C C . VAL B 1 113 ? 2.312 35.241 -22.816 1.00 15.08 89 VAL B C 1
ATOM 2616 O O . VAL B 1 113 ? 1.516 36.186 -22.774 1.00 15.58 89 VAL B O 1
ATOM 2620 N N . ASP B 1 114 ? 2.244 34.265 -23.724 1.00 15.59 90 ASP B N 1
ATOM 2621 C CA . ASP B 1 114 ? 1.121 34.127 -24.647 1.00 16.04 90 ASP B CA 1
ATOM 2622 C C . ASP B 1 114 ? 0.170 33.031 -24.176 1.00 15.59 90 ASP B C 1
ATOM 2623 O O . ASP B 1 114 ? 0.575 31.877 -24.086 1.00 15.91 90 ASP B O 1
ATOM 2628 N N . PHE B 1 115 ? -1.079 33.404 -23.873 1.00 14.78 91 PHE B N 1
ATOM 2629 C CA . PHE B 1 115 ? -2.108 32.442 -23.437 1.00 14.30 91 PHE B CA 1
ATOM 2630 C C . PHE B 1 115 ? -2.850 31.836 -24.613 1.00 13.82 91 PHE B C 1
ATOM 2631 O O . PHE B 1 115 ? -3.144 32.519 -25.625 1.00 13.02 91 PHE B O 1
ATOM 2639 N N . THR B 1 116 ? -3.199 30.567 -24.457 1.00 12.80 92 THR B N 1
ATOM 2640 C CA . THR B 1 116 ? -4.067 29.910 -25.435 1.00 12.37 92 THR B CA 1
ATOM 2641 C C . THR B 1 116 ? -5.497 30.319 -25.133 1.00 12.26 92 THR B C 1
ATOM 2642 O O . THR B 1 116 ? -5.768 31.049 -24.152 1.00 11.76 92 THR B O 1
ATOM 2646 N N . ASN B 1 117 ? -6.423 29.847 -25.966 1.00 12.54 93 ASN B N 1
ATOM 2647 C CA . ASN B 1 117 ? -7.841 29.935 -25.621 1.00 13.42 93 ASN B CA 1
ATOM 2648 C C . ASN B 1 117 ? -8.058 29.129 -24.342 1.00 13.66 93 ASN B C 1
ATOM 2649 O O . ASN B 1 117 ? -7.294 28.191 -24.069 1.00 13.38 93 ASN B O 1
ATOM 2654 N N . PRO B 1 118 ? -9.063 29.507 -23.545 1.00 13.13 94 PRO B N 1
ATOM 2655 C CA . PRO B 1 118 ? -9.158 28.882 -22.217 1.00 13.96 94 PRO B CA 1
ATOM 2656 C C . PRO B 1 118 ? -9.614 27.424 -22.225 1.00 13.53 94 PRO B C 1
ATOM 2657 O O . PRO B 1 118 ? -10.490 27.045 -23.004 1.00 13.72 94 PRO B O 1
ATOM 2661 N N . HIS B 1 119 ? -9.002 26.616 -21.364 1.00 13.00 95 HIS B N 1
ATOM 2662 C CA . HIS B 1 119 ? -9.405 25.227 -21.211 1.00 13.04 95 HIS B CA 1
ATOM 2663 C C . HIS B 1 119 ? -10.433 24.975 -20.096 1.00 13.25 95 HIS B C 1
ATOM 2664 O O . HIS B 1 119 ? -10.988 23.889 -20.004 1.00 14.19 95 HIS B O 1
ATOM 2671 N N . TYR B 1 120 ? -10.687 25.975 -19.256 1.00 13.17 96 TYR B N 1
ATOM 2672 C CA . TYR B 1 120 ? -11.860 25.972 -18.392 1.00 13.32 96 TYR B CA 1
ATOM 2673 C C . TYR B 1 120 ? -12.130 27.343 -17.811 1.00 13.95 96 TYR B C 1
ATOM 2674 O O . TYR B 1 120 ? -11.284 28.235 -17.907 1.00 14.77 96 TYR B O 1
ATOM 2683 N N . CYS B 1 121 ? -13.328 27.495 -17.250 1.00 14.11 97 CYS B N 1
ATOM 2684 C CA . CYS B 1 121 ? -13.787 28.718 -16.627 1.00 15.72 97 CYS B CA 1
ATOM 2685 C C . CYS B 1 121 ? -14.121 28.451 -15.166 1.00 14.80 97 CYS B C 1
ATOM 2686 O O . CYS B 1 121 ? -14.609 27.373 -14.797 1.00 14.52 97 CYS B O 1
ATOM 2689 N N . THR B 1 122 ? -13.823 29.429 -14.333 1.00 14.20 98 THR B N 1
ATOM 2690 C CA . THR B 1 122 ? -13.932 29.232 -12.895 1.00 14.00 98 THR B CA 1
ATOM 2691 C C . THR B 1 122 ? -13.971 30.592 -12.193 1.00 14.21 98 THR B C 1
ATOM 2692 O O . THR B 1 122 ? -14.197 31.627 -12.844 1.00 14.68 98 THR B O 1
ATOM 2696 N N . GLY B 1 123 ? -13.753 30.597 -10.884 1.00 13.72 99 GLY B N 1
ATOM 2697 C CA . GLY B 1 123 ? -13.730 31.843 -10.126 1.00 14.78 99 GLY B CA 1
ATOM 2698 C C . GLY B 1 123 ? -13.137 31.595 -8.762 1.00 14.75 99 GLY B C 1
ATOM 2699 O O . GLY B 1 123 ? -13.036 30.439 -8.320 1.00 14.17 99 GLY B O 1
ATOM 2700 N N . GLY B 1 124 ? -12.724 32.679 -8.111 1.00 14.59 100 GLY B N 1
ATOM 2701 C CA . GLY B 1 124 ? -12.126 32.603 -6.786 1.00 14.69 100 GLY B CA 1
ATOM 2702 C C . GLY B 1 124 ? -13.215 32.770 -5.740 1.00 15.39 100 GLY B C 1
ATOM 2703 O O . GLY B 1 124 ? -14.146 33.579 -5.903 1.00 15.24 100 GLY B O 1
ATOM 2704 N N . VAL B 1 125 ? -13.095 32.016 -4.656 1.00 14.86 101 VAL B N 1
ATOM 2705 C CA . VAL B 1 125 ? -14.156 31.974 -3.686 1.00 16.17 101 VAL B CA 1
ATOM 2706 C C . VAL B 1 125 ? -13.588 32.175 -2.271 1.00 15.91 101 VAL B C 1
ATOM 2707 O O . VAL B 1 125 ? -12.447 31.775 -1.994 1.00 14.89 101 VAL B O 1
ATOM 2711 N N . ILE B 1 126 ? -14.371 32.843 -1.413 1.00 15.13 102 ILE B N 1
ATOM 2712 C CA . ILE B 1 126 ? -14.097 32.936 0.026 1.00 15.30 102 ILE B CA 1
ATOM 2713 C C . ILE B 1 126 ? -14.546 31.647 0.692 1.00 15.29 102 ILE B C 1
ATOM 2714 O O . ILE B 1 126 ? -15.686 31.205 0.541 1.00 15.21 102 ILE B O 1
ATOM 2719 N N . VAL B 1 127 ? -13.643 31.025 1.424 1.00 15.55 103 VAL B N 1
ATOM 2720 C CA . VAL B 1 127 ? -14.051 29.890 2.233 1.00 15.85 103 VAL B CA 1
ATOM 2721 C C . VAL B 1 127 ? -13.598 30.071 3.669 1.00 16.03 103 VAL B C 1
ATOM 2722 O O . VAL B 1 127 ? -12.454 30.458 3.928 1.00 15.88 103 VAL B O 1
ATOM 2726 N N . SER B 1 128 ? -14.544 29.867 4.585 1.00 16.11 104 SER B N 1
ATOM 2727 C CA . SER B 1 128 ? -14.303 30.052 6.016 1.00 16.64 104 SER B CA 1
ATOM 2728 C C . SER B 1 128 ? -14.837 28.878 6.808 1.00 17.08 104 SER B C 1
ATOM 2729 O O . SER B 1 128 ? -15.449 27.973 6.242 1.00 16.45 104 SER B O 1
ATOM 2732 N N . ARG B 1 129 ? -14.583 28.875 8.118 1.00 18.01 105 ARG B N 1
ATOM 2733 C CA . ARG B 1 129 ? -15.278 27.940 8.999 1.00 19.67 105 ARG B CA 1
ATOM 2734 C C . ARG B 1 129 ? -16.750 28.370 9.129 1.00 20.99 105 ARG B C 1
ATOM 2735 O O . ARG B 1 129 ? -17.103 29.528 8.838 1.00 21.30 105 ARG B O 1
ATOM 2743 N N . LYS B 1 130 ? -17.616 27.451 9.556 1.00 22.51 106 LYS B N 1
ATOM 2744 C CA . LYS B 1 130 ? -19.031 27.787 9.744 1.00 24.01 106 LYS B CA 1
ATOM 2745 C C . LYS B 1 130 ? -19.152 29.027 10.631 1.00 24.07 106 LYS B C 1
ATOM 2746 O O . LYS B 1 130 ? -18.428 29.170 11.613 1.00 24.01 106 LYS B O 1
ATOM 2752 N N . GLY B 1 131 ? -20.036 29.937 10.247 1.00 24.78 107 GLY B N 1
ATOM 2753 C CA . GLY B 1 131 ? -20.192 31.223 10.941 1.00 25.12 107 GLY B CA 1
ATOM 2754 C C . GLY B 1 131 ? -19.047 32.202 10.698 1.00 25.22 107 GLY B C 1
ATOM 2755 O O . GLY B 1 131 ? -18.962 33.243 11.358 1.00 25.87 107 GLY B O 1
ATOM 2756 N N . GLY B 1 132 ? -18.151 31.881 9.769 1.00 24.77 108 GLY B N 1
ATOM 2757 C CA . GLY B 1 132 ? -17.025 32.783 9.459 1.00 23.61 108 GLY B CA 1
ATOM 2758 C C . GLY B 1 132 ? -17.408 33.758 8.348 1.00 23.13 108 GLY B C 1
ATOM 2759 O O . GLY B 1 132 ? -18.568 33.794 7.933 1.00 22.59 108 GLY B O 1
ATOM 2760 N N . PRO B 1 133 ? -16.434 34.558 7.863 1.00 22.27 109 PRO B N 1
ATOM 2761 C CA . PRO B 1 133 ? -16.653 35.526 6.785 1.00 21.83 109 PRO B CA 1
ATOM 2762 C C . PRO B 1 133 ? -17.209 34.895 5.504 1.00 20.98 109 PRO B C 1
ATOM 2763 O O . PRO B 1 133 ? -16.802 33.794 5.100 1.00 19.38 109 PRO B O 1
ATOM 2767 N N . ARG B 1 134 ? -18.154 35.601 4.903 1.00 20.40 110 ARG B N 1
ATOM 2768 C CA . ARG B 1 134 ? -18.853 35.137 3.725 1.00 20.66 110 ARG B CA 1
ATOM 2769 C C . ARG B 1 134 ? -18.527 36.021 2.531 1.00 20.19 110 ARG B C 1
ATOM 2770 O O . ARG B 1 134 ? -18.582 35.566 1.390 1.00 20.53 110 ARG B O 1
ATOM 2778 N N . THR B 1 135 ? -18.234 37.291 2.791 1.00 19.12 111 THR B N 1
ATOM 2779 C CA . THR B 1 135 ? -18.119 38.300 1.729 1.00 19.10 111 THR B CA 1
ATOM 2780 C C . THR B 1 135 ? -16.866 39.136 1.883 1.00 18.27 111 THR B C 1
ATOM 2781 O O . THR B 1 135 ? -16.313 39.213 2.968 1.00 18.19 111 THR B O 1
ATOM 2785 N N . ALA B 1 136 ? -16.460 39.811 0.812 1.00 17.31 112 ALA B N 1
ATOM 2786 C CA . ALA B 1 136 ? -15.239 40.619 0.822 1.00 17.89 112 ALA B CA 1
ATOM 2787 C C . ALA B 1 136 ? -15.234 41.666 1.941 1.00 18.23 112 ALA B C 1
ATOM 2788 O O . ALA B 1 136 ? -14.247 41.810 2.666 1.00 17.78 112 ALA B O 1
ATOM 2790 N N . LYS B 1 137 ? -16.351 42.368 2.099 1.00 19.10 113 LYS B N 1
ATOM 2791 C CA . LYS B 1 137 ? -16.451 43.435 3.097 1.00 20.24 113 LYS B CA 1
ATOM 2792 C C . LYS B 1 137 ? -16.314 42.885 4.518 1.00 21.13 113 LYS B C 1
ATOM 2793 O O . LYS B 1 137 ? -15.895 43.611 5.427 1.00 21.01 113 LYS B O 1
ATOM 2799 N N . ASP B 1 138 ? -16.640 41.595 4.679 1.00 21.23 114 ASP B N 1
ATOM 2800 C CA . ASP B 1 138 ? -16.507 40.867 5.951 1.00 22.22 114 ASP B CA 1
ATOM 2801 C C . ASP B 1 138 ? -15.056 40.597 6.364 1.00 21.58 114 ASP B C 1
ATOM 2802 O O . ASP B 1 138 ? -14.812 40.174 7.487 1.00 20.58 114 ASP B O 1
ATOM 2807 N N . LEU B 1 139 ? -14.110 40.796 5.448 1.00 21.23 115 LEU B N 1
ATOM 2808 C CA . LEU B 1 139 ? -12.694 40.490 5.704 1.00 21.40 115 LEU B CA 1
ATOM 2809 C C . LEU B 1 139 ? -11.890 41.624 6.365 1.00 21.53 115 LEU B C 1
ATOM 2810 O O . LEU B 1 139 ? -10.710 41.441 6.691 1.00 21.69 115 LEU B O 1
ATOM 2815 N N . GLN B 1 140 ? -12.513 42.785 6.558 1.00 21.74 116 GLN B N 1
ATOM 2816 C CA . GLN B 1 140 ? -11.875 43.881 7.302 1.00 22.53 116 GLN B CA 1
ATOM 2817 C C . GLN B 1 140 ? -11.477 43.362 8.684 1.00 21.87 116 GLN B C 1
ATOM 2818 O O . GLN B 1 140 ? -12.303 42.772 9.386 1.00 21.70 116 GLN B O 1
ATOM 2824 N N . GLY B 1 141 ? -10.209 43.567 9.047 1.00 21.73 117 GLY B N 1
ATOM 2825 C CA . GLY B 1 141 ? -9.667 43.145 10.344 1.00 20.84 117 GLY B CA 1
ATOM 2826 C C . GLY B 1 141 ? -9.371 41.649 10.458 1.00 20.49 117 GLY B C 1
ATOM 2827 O O . GLY B 1 141 ? -8.910 41.183 11.496 1.00 20.25 117 GLY B O 1
ATOM 2828 N N . LYS B 1 142 ? -9.613 40.890 9.395 1.00 19.63 118 LYS B N 1
ATOM 2829 C CA . LYS B 1 142 ? -9.473 39.428 9.453 1.00 19.08 118 LYS B CA 1
ATOM 2830 C C . LYS B 1 142 ? -8.128 38.901 8.931 1.00 18.92 118 LYS B C 1
ATOM 2831 O O . LYS B 1 142 ? -7.365 39.642 8.315 1.00 19.23 118 LYS B O 1
ATOM 2837 N N . VAL B 1 143 ? -7.834 37.626 9.211 1.00 18.42 119 VAL B N 1
ATOM 2838 C CA . VAL B 1 143 ? -6.598 36.979 8.740 1.00 17.91 119 VAL B CA 1
ATOM 2839 C C . VAL B 1 143 ? -6.946 36.078 7.567 1.00 16.79 119 VAL B C 1
ATOM 2840 O O . VAL B 1 143 ? -7.780 35.181 7.690 1.00 17.13 119 VAL B O 1
ATOM 2844 N N . VAL B 1 144 ? -6.333 36.358 6.419 1.00 15.95 120 VAL B N 1
ATOM 2845 C CA . VAL B 1 144 ? -6.680 35.694 5.159 1.00 15.59 120 VAL B CA 1
ATOM 2846 C C . VAL B 1 144 ? -5.475 34.959 4.592 1.00 14.96 120 VAL B C 1
ATOM 2847 O O . VAL B 1 144 ? -4.390 35.524 4.504 1.00 16.04 120 VAL B O 1
ATOM 2851 N N . GLY B 1 145 ? -5.674 33.705 4.189 1.00 14.44 121 GLY B N 1
ATOM 2852 C CA . GLY B 1 145 ? -4.604 32.919 3.599 1.00 13.47 121 GLY B CA 1
ATOM 2853 C C . GLY B 1 145 ? -4.831 32.641 2.124 1.00 13.12 121 GLY B C 1
ATOM 2854 O O . GLY B 1 145 ? -5.927 32.274 1.709 1.00 13.11 121 GLY B O 1
ATOM 2855 N N . VAL B 1 146 ? -3.770 32.811 1.357 1.00 12.87 122 VAL B N 1
ATOM 2856 C CA . VAL B 1 146 ? -3.783 32.636 -0.094 1.00 12.51 122 VAL B CA 1
ATOM 2857 C C . VAL B 1 146 ? -2.464 32.056 -0.534 1.00 12.81 122 VAL B C 1
ATOM 2858 O O . VAL B 1 146 ? -1.446 32.261 0.115 1.00 12.33 122 VAL B O 1
ATOM 2862 N N . GLN B 1 147 ? -2.486 31.352 -1.668 1.00 12.94 123 GLN B N 1
ATOM 2863 C CA . GLN B 1 147 ? -1.265 30.878 -2.295 1.00 12.95 123 GLN B CA 1
ATOM 2864 C C . GLN B 1 147 ? -0.479 32.040 -2.902 1.00 13.37 123 GLN B C 1
ATOM 2865 O O . GLN B 1 147 ? -1.057 32.938 -3.521 1.00 13.77 123 GLN B O 1
ATOM 2871 N N . VAL B 1 148 ? 0.836 32.045 -2.714 1.00 13.78 124 VAL B N 1
ATOM 2872 C CA . VAL B 1 148 ? 1.673 33.104 -3.281 1.00 15.00 124 VAL B CA 1
ATOM 2873 C C . VAL B 1 148 ? 1.618 33.100 -4.819 1.00 14.89 124 VAL B C 1
ATOM 2874 O O . VAL B 1 148 ? 1.637 32.037 -5.452 1.00 14.28 124 VAL B O 1
ATOM 2878 N N . GLY B 1 149 ? 1.503 34.301 -5.383 1.00 15.02 125 GLY B N 1
ATOM 2879 C CA . GLY B 1 149 ? 1.599 34.544 -6.823 1.00 15.26 125 GLY B CA 1
ATOM 2880 C C . GLY B 1 149 ? 0.323 34.244 -7.584 1.00 14.97 125 GLY B C 1
ATOM 2881 O O . GLY B 1 149 ? 0.338 34.158 -8.806 1.00 15.61 125 GLY B O 1
ATOM 2882 N N . THR B 1 150 ? -0.783 34.071 -6.872 1.00 14.51 126 THR B N 1
ATOM 2883 C CA . THR B 1 150 ? -2.061 33.761 -7.517 1.00 13.27 126 THR B CA 1
ATOM 2884 C C . THR B 1 150 ? -2.958 34.973 -7.667 1.00 13.23 126 THR B C 1
ATOM 2885 O O . THR B 1 150 ? -2.708 36.053 -7.069 1.00 12.83 126 THR B O 1
ATOM 2889 N N . THR B 1 151 ? -4.015 34.786 -8.456 1.00 13.06 127 THR B N 1
ATOM 2890 C CA . THR B 1 151 ? -5.100 35.768 -8.549 1.00 13.01 127 THR B CA 1
ATOM 2891 C C . THR B 1 151 ? -5.836 35.898 -7.213 1.00 12.97 127 THR B C 1
ATOM 2892 O O . THR B 1 151 ? -6.441 36.933 -6.949 1.00 12.50 127 THR B O 1
ATOM 2896 N N . TYR B 1 152 ? -5.771 34.857 -6.367 1.00 12.19 128 TYR B N 1
ATOM 2897 C CA . TYR B 1 152 ? -6.381 34.919 -5.014 1.00 12.91 128 TYR B CA 1
ATOM 2898 C C . TYR B 1 152 ? -5.638 35.922 -4.145 1.00 13.50 128 TYR B C 1
ATOM 2899 O O . TYR B 1 152 ? -6.257 36.705 -3.407 1.00 13.32 128 TYR B O 1
ATOM 2908 N N . MET B 1 153 ? -4.303 35.895 -4.231 1.00 14.38 129 MET B N 1
ATOM 2909 C CA . MET B 1 153 ? -3.466 36.858 -3.538 1.00 14.91 129 MET B CA 1
ATOM 2910 C C . MET B 1 153 ? -3.720 38.282 -4.043 1.00 15.65 129 MET B C 1
ATOM 2911 O O . MET B 1 153 ? -3.847 39.224 -3.250 1.00 14.04 129 MET B O 1
ATOM 2916 N N . GLU B 1 154 ? -3.788 38.433 -5.363 1.00 16.36 130 GLU B N 1
ATOM 2917 C CA . GLU B 1 154 ? -4.137 39.729 -5.961 1.00 17.97 130 GLU B CA 1
ATOM 2918 C C . GLU B 1 154 ? -5.513 40.239 -5.487 1.00 17.19 130 GLU B C 1
ATOM 2919 O O . GLU B 1 154 ? -5.684 41.448 -5.211 1.00 17.01 130 GLU B O 1
ATOM 2925 N N . ALA B 1 155 ? -6.486 39.331 -5.371 1.00 16.23 131 ALA B N 1
ATOM 2926 C CA . ALA B 1 155 ? -7.821 39.696 -4.847 1.00 16.10 131 ALA B CA 1
ATOM 2927 C C . ALA B 1 155 ? -7.738 40.141 -3.382 1.00 15.40 131 ALA B C 1
ATOM 2928 O O . ALA B 1 155 ? -8.342 41.166 -3.000 1.00 15.17 131 ALA B O 1
ATOM 2930 N N . ALA B 1 156 ? -6.967 39.401 -2.580 1.00 14.45 132 ALA B N 1
ATOM 2931 C CA . ALA B 1 156 ? -6.748 39.781 -1.163 1.00 15.14 132 ALA B CA 1
ATOM 2932 C C . ALA B 1 156 ? -6.052 41.147 -1.073 1.00 15.16 132 ALA B C 1
ATOM 2933 O O . ALA B 1 156 ? -6.345 41.925 -0.173 1.00 15.69 132 ALA B O 1
ATOM 2935 N N . GLN B 1 157 ? -5.151 41.435 -2.016 1.00 15.75 133 GLN B N 1
ATOM 2936 C CA . GLN B 1 157 ? -4.507 42.774 -2.089 1.00 17.61 133 GLN B CA 1
ATOM 2937 C C . GLN B 1 157 ? -5.450 43.906 -2.506 1.00 17.39 133 GLN B C 1
ATOM 2938 O O . GLN B 1 157 ? -5.160 45.078 -2.267 1.00 17.94 133 GLN B O 1
ATOM 2944 N N . LYS B 1 158 ? -6.573 43.561 -3.120 1.00 16.75 134 LYS B N 1
ATOM 2945 C CA . LYS B 1 158 ? -7.610 44.560 -3.428 1.00 17.14 134 LYS B CA 1
ATOM 2946 C C . LYS B 1 158 ? -8.680 44.586 -2.329 1.00 16.50 134 LYS B C 1
ATOM 2947 O O . LYS B 1 158 ? -9.746 45.140 -2.525 1.00 15.74 134 LYS B O 1
ATOM 2953 N N . ILE B 1 159 ? -8.392 43.959 -1.182 1.00 16.14 135 ILE B N 1
ATOM 2954 C CA . ILE B 1 159 ? -9.259 44.035 -0.001 1.00 17.09 135 ILE B CA 1
ATOM 2955 C C . ILE B 1 159 ? -8.362 44.535 1.144 1.00 16.61 135 ILE B C 1
ATOM 2956 O O . ILE B 1 159 ? -8.018 43.780 2.049 1.00 17.20 135 ILE B O 1
ATOM 2961 N N . PRO B 1 160 ? -7.956 45.814 1.097 1.00 16.33 136 PRO B N 1
ATOM 2962 C CA . PRO B 1 160 ? -6.828 46.234 1.926 1.00 15.55 136 PRO B CA 1
ATOM 2963 C C . PRO B 1 160 ? -7.160 46.456 3.415 1.00 15.97 136 PRO B C 1
ATOM 2964 O O . PRO B 1 160 ? -6.256 46.726 4.196 1.00 15.48 136 PRO B O 1
ATOM 2968 N N . GLY B 1 161 ? -8.439 46.342 3.781 1.00 15.78 137 GLY B N 1
ATOM 2969 C CA . GLY B 1 161 ? -8.870 46.343 5.200 1.00 16.02 137 GLY B CA 1
ATOM 2970 C C . GLY B 1 161 ? -8.511 45.047 5.920 1.00 16.38 137 GLY B C 1
ATOM 2971 O O . GLY B 1 161 ? -8.556 44.968 7.161 1.00 16.73 137 GLY B O 1
ATOM 2972 N N . ILE B 1 162 ? -8.136 44.020 5.155 1.00 16.38 138 ILE B N 1
ATOM 2973 C CA . ILE B 1 162 ? -7.656 42.759 5.745 1.00 16.65 138 ILE B CA 1
ATOM 2974 C C . ILE B 1 162 ? -6.500 43.035 6.718 1.00 17.31 138 ILE B C 1
ATOM 2975 O O . ILE B 1 162 ? -5.587 43.809 6.413 1.00 16.79 138 ILE B O 1
ATOM 2980 N N . LYS B 1 163 ? -6.542 42.411 7.891 1.00 18.15 139 LYS B N 1
ATOM 2981 C CA . LYS B 1 163 ? -5.498 42.654 8.890 1.00 19.35 139 LYS B CA 1
ATOM 2982 C C . LYS B 1 163 ? -4.165 42.014 8.490 1.00 19.45 139 LYS B C 1
ATOM 2983 O O . LYS B 1 163 ? -3.116 42.681 8.489 1.00 19.47 139 LYS B O 1
ATOM 2989 N N . GLU B 1 164 ? -4.208 40.723 8.162 1.00 19.24 140 GLU B N 1
ATOM 2990 C CA . GLU B 1 164 ? -3.012 40.020 7.714 1.00 20.99 140 GLU B CA 1
ATOM 2991 C C . GLU B 1 164 ? -3.320 39.118 6.510 1.00 20.13 140 GLU B C 1
ATOM 2992 O O . GLU B 1 164 ? -4.298 38.372 6.534 1.00 20.80 140 GLU B O 1
ATOM 2998 N N . VAL B 1 165 ? -2.489 39.199 5.473 1.00 19.33 141 VAL B N 1
ATOM 2999 C CA . VAL B 1 165 ? -2.551 38.251 4.369 1.00 18.34 141 VAL B CA 1
ATOM 3000 C C . VAL B 1 165 ? -1.373 37.298 4.554 1.00 18.54 141 VAL B C 1
ATOM 3001 O O . VAL B 1 165 ? -0.206 37.681 4.352 1.00 18.59 141 VAL B O 1
ATOM 3005 N N . ARG B 1 166 ? -1.691 36.073 4.965 1.00 18.61 142 ARG B N 1
ATOM 3006 C CA . ARG B 1 166 ? -0.701 34.995 5.082 1.00 18.62 142 ARG B CA 1
ATOM 3007 C C . ARG B 1 166 ? -0.603 34.328 3.724 1.00 18.01 142 ARG B C 1
ATOM 3008 O O . ARG B 1 166 ? -1.592 33.929 3.137 1.00 16.78 142 ARG B O 1
ATOM 3016 N N . THR B 1 167 ? 0.619 34.179 3.258 1.00 17.67 143 THR B N 1
ATOM 3017 C CA . THR B 1 167 ? 0.882 33.670 1.940 1.00 18.72 143 THR B CA 1
ATOM 3018 C C . THR B 1 167 ? 1.527 32.263 2.029 1.00 17.64 143 THR B C 1
ATOM 3019 O O . THR B 1 167 ? 2.317 32.011 2.931 1.00 17.46 143 THR B O 1
ATOM 3023 N N . TYR B 1 168 ? 1.155 31.356 1.124 1.00 16.50 144 TYR B N 1
ATOM 3024 C CA . TYR B 1 168 ? 1.601 29.957 1.193 1.00 16.80 144 TYR B CA 1
ATOM 3025 C C . TYR B 1 168 ? 2.212 29.501 -0.123 1.00 17.13 144 TYR B C 1
ATOM 3026 O O . TYR B 1 168 ? 1.713 29.859 -1.196 1.00 16.33 144 TYR B O 1
ATOM 3035 N N . GLN B 1 169 ? 3.275 28.701 -0.036 1.00 17.37 145 GLN B N 1
ATOM 3036 C CA . GLN B 1 169 ? 3.886 28.107 -1.217 1.00 18.57 145 GLN B CA 1
ATOM 3037 C C . GLN B 1 169 ? 2.908 27.166 -1.919 1.00 18.13 145 GLN B C 1
ATOM 3038 O O . GLN B 1 169 ? 2.852 27.143 -3.143 1.00 18.59 145 GLN B O 1
ATOM 3044 N N . ARG B 1 170 ? 2.150 26.392 -1.151 1.00 17.64 146 ARG B N 1
ATOM 3045 C CA . ARG B 1 170 ? 1.173 25.472 -1.738 1.00 18.09 146 ARG B CA 1
ATOM 3046 C C . ARG B 1 170 ? -0.203 25.738 -1.149 1.00 17.37 146 ARG B C 1
ATOM 3047 O O . ARG B 1 170 ? -0.344 25.948 0.063 1.00 17.28 146 ARG B O 1
ATOM 3055 N N . ASP B 1 171 ? -1.198 25.750 -2.028 1.00 17.25 147 ASP B N 1
ATOM 3056 C CA . ASP B 1 171 ? -2.585 26.064 -1.668 1.00 17.13 147 ASP B CA 1
ATOM 3057 C C . ASP B 1 171 ? -3.186 25.182 -0.553 1.00 17.05 147 ASP B C 1
ATOM 3058 O O . ASP B 1 171 ? -3.824 25.714 0.362 1.00 17.24 147 ASP B O 1
ATOM 3063 N N . PRO B 1 172 ? -2.971 23.838 -0.601 1.00 17.04 148 PRO B N 1
ATOM 3064 C CA . PRO B 1 172 ? -3.519 23.004 0.484 1.00 17.33 148 PRO B CA 1
ATOM 3065 C C . PRO B 1 172 ? -2.980 23.337 1.877 1.00 17.68 148 PRO B C 1
ATOM 3066 O O . PRO B 1 172 ? -3.634 23.001 2.870 1.00 18.12 148 PRO B O 1
ATOM 3070 N N . ASP B 1 173 ? -1.833 24.014 1.952 1.00 18.30 149 ASP B N 1
ATOM 3071 C CA . ASP B 1 173 ? -1.263 24.462 3.256 1.00 18.70 149 ASP B CA 1
ATOM 3072 C C . ASP B 1 173 ? -2.118 25.575 3.889 1.00 18.38 149 ASP B C 1
ATOM 3073 O O . ASP B 1 173 ? -2.245 25.658 5.122 1.00 17.00 149 ASP B O 1
ATOM 3078 N N . ALA B 1 174 ? -2.712 26.421 3.043 1.00 18.36 150 ALA B N 1
ATOM 3079 C CA . ALA B 1 174 ? -3.694 27.410 3.489 1.00 18.17 150 ALA B CA 1
ATOM 3080 C C . ALA B 1 174 ? -4.972 26.749 4.030 1.00 17.97 150 ALA B C 1
ATOM 3081 O O . ALA B 1 174 ? -5.494 27.172 5.052 1.00 17.12 150 ALA B O 1
ATOM 3083 N N . LEU B 1 175 ? -5.451 25.691 3.368 1.00 17.85 151 LEU B N 1
ATOM 3084 C CA . LEU B 1 175 ? -6.560 24.884 3.893 1.00 18.22 151 LEU B CA 1
ATOM 3085 C C . LEU B 1 175 ? -6.271 24.344 5.312 1.00 18.48 151 LEU B C 1
ATOM 3086 O O . LEU B 1 175 ? -7.152 24.368 6.186 1.00 17.39 151 LEU B O 1
ATOM 3091 N N . GLN B 1 176 ? -5.044 23.854 5.516 1.00 18.42 152 GLN B N 1
ATOM 3092 C CA . GLN B 1 176 ? -4.631 23.262 6.797 1.00 19.04 152 GLN B CA 1
ATOM 3093 C C . GLN B 1 176 ? -4.743 24.314 7.911 1.00 18.98 152 GLN B C 1
ATOM 3094 O O . GLN B 1 176 ? -5.284 24.041 8.974 1.00 18.47 152 GLN B O 1
ATOM 3100 N N . ASP B 1 177 ? -4.251 25.517 7.629 1.00 18.86 153 ASP B N 1
ATOM 3101 C CA . ASP B 1 177 ? -4.302 26.639 8.559 1.00 18.94 153 ASP B CA 1
ATOM 3102 C C . ASP B 1 177 ? -5.715 27.161 8.834 1.00 18.68 153 ASP B C 1
ATOM 3103 O O . ASP B 1 177 ? -6.025 27.582 9.967 1.00 18.44 153 ASP B O 1
ATOM 3108 N N . LEU B 1 178 ? -6.581 27.106 7.823 1.00 18.16 154 LEU B N 1
ATOM 3109 C CA . LEU B 1 178 ? -7.998 27.387 8.031 1.00 18.24 154 LEU B CA 1
ATOM 3110 C C . LEU B 1 178 ? -8.648 26.370 8.961 1.00 18.68 154 LEU B C 1
ATOM 3111 O O . LEU B 1 178 ? -9.409 26.757 9.851 1.00 19.27 154 LEU B O 1
ATOM 3116 N N . LEU B 1 179 ? -8.358 25.085 8.750 1.00 18.13 155 LEU B N 1
ATOM 3117 C CA . LEU B 1 179 ? -8.883 24.040 9.627 1.00 19.37 155 LEU B CA 1
ATOM 3118 C C . LEU B 1 179 ? -8.316 24.168 11.042 1.00 20.01 155 LEU B C 1
ATOM 3119 O O . LEU B 1 179 ? -9.033 23.912 12.014 1.00 20.69 155 LEU B O 1
ATOM 3124 N N . ALA B 1 180 ? -7.041 24.560 11.151 1.00 20.75 156 ALA B N 1
ATOM 3125 C CA . ALA B 1 180 ? -6.383 24.741 12.463 1.00 21.30 156 ALA B CA 1
ATOM 3126 C C . ALA B 1 180 ? -6.778 26.041 13.178 1.00 22.21 156 ALA B C 1
ATOM 3127 O O . ALA B 1 180 ? -6.438 26.240 14.351 1.00 22.46 156 ALA B O 1
ATOM 3129 N N . GLY B 1 181 ? -7.467 26.933 12.465 1.00 22.63 157 GLY B N 1
ATOM 3130 C CA . GLY B 1 181 ? -7.929 28.198 13.028 1.00 22.68 157 GLY B CA 1
ATOM 3131 C C . GLY B 1 181 ? -6.873 29.277 13.041 1.00 23.17 157 GLY B C 1
ATOM 3132 O O . GLY B 1 181 ? -7.027 30.281 13.738 1.00 23.32 157 GLY B O 1
ATOM 3133 N N . ARG B 1 182 ? -5.815 29.093 12.250 1.00 22.80 158 ARG B N 1
ATOM 3134 C CA . ARG B 1 182 ? -4.710 30.035 12.204 1.00 22.86 158 ARG B CA 1
ATOM 3135 C C . ARG B 1 182 ? -4.987 31.164 11.206 1.00 21.95 158 ARG B C 1
ATOM 3136 O O . ARG B 1 182 ? -4.301 32.191 11.222 1.00 21.51 158 ARG B O 1
ATOM 3144 N N . ILE B 1 183 ? -5.966 30.936 10.326 1.00 20.02 159 ILE B N 1
ATOM 3145 C CA . ILE B 1 183 ? -6.537 31.982 9.477 1.00 19.55 159 ILE B CA 1
ATOM 3146 C C . ILE B 1 183 ? -8.057 31.954 9.598 1.00 19.01 159 ILE B C 1
ATOM 3147 O O . ILE B 1 183 ? -8.634 30.928 9.950 1.00 18.98 159 ILE B O 1
ATOM 3152 N N . ASP B 1 184 ? -8.703 33.077 9.286 1.00 18.55 160 ASP B N 1
ATOM 3153 C CA . ASP B 1 184 ? -10.167 33.167 9.276 1.00 18.30 160 ASP B CA 1
ATOM 3154 C C . ASP B 1 184 ? -10.789 32.706 7.965 1.00 17.90 160 ASP B C 1
ATOM 3155 O O . ASP B 1 184 ? -11.949 32.269 7.921 1.00 17.41 160 ASP B O 1
ATOM 3160 N N . THR B 1 185 ? -10.027 32.849 6.884 1.00 17.60 161 THR B N 1
ATOM 3161 C CA . THR B 1 185 ? -10.568 32.711 5.540 1.00 16.56 161 THR B CA 1
ATOM 3162 C C . THR B 1 185 ? -9.464 32.316 4.563 1.00 15.20 161 THR B C 1
ATOM 3163 O O . THR B 1 185 ? -8.376 32.828 4.630 1.00 14.65 161 THR B O 1
ATOM 3167 N N . TRP B 1 186 ? -9.784 31.375 3.686 1.00 14.55 162 TRP B N 1
ATOM 3168 C CA . TRP B 1 186 ? -8.931 30.930 2.586 1.00 13.68 162 TRP B CA 1
ATOM 3169 C C . TRP B 1 186 ? -9.616 31.371 1.312 1.00 13.48 162 TRP B C 1
ATOM 3170 O O . TRP B 1 186 ? -10.807 31.141 1.147 1.00 15.60 162 TRP B O 1
ATOM 3181 N N . ILE B 1 187 ? -8.886 32.031 0.422 1.00 13.87 163 ILE B N 1
ATOM 3182 C CA . ILE B 1 187 ? -9.434 32.383 -0.889 1.00 13.45 163 ILE B CA 1
ATOM 3183 C C . ILE B 1 187 ? -8.779 31.466 -1.907 1.00 12.84 163 ILE B C 1
ATOM 3184 O O . ILE B 1 187 ? -7.562 31.390 -1.972 1.00 13.26 163 ILE B O 1
ATOM 3189 N N . THR B 1 188 ? -9.598 30.780 -2.685 1.00 12.75 164 THR B N 1
ATOM 3190 C CA . THR B 1 188 ? -9.108 29.754 -3.600 1.00 13.51 164 THR B CA 1
ATOM 3191 C C . THR B 1 188 ? -10.121 29.492 -4.704 1.00 13.21 164 THR B C 1
ATOM 3192 O O . THR B 1 188 ? -11.179 30.128 -4.769 1.00 13.55 164 THR B O 1
ATOM 3196 N N . ASP B 1 189 ? -9.795 28.537 -5.565 1.00 13.10 165 ASP B N 1
ATOM 3197 C CA . ASP B 1 189 ? -10.629 28.185 -6.697 1.00 13.14 165 ASP B CA 1
ATOM 3198 C C . ASP B 1 189 ? -11.925 27.505 -6.260 1.00 13.37 165 ASP B C 1
ATOM 3199 O O . ASP B 1 189 ? -11.921 26.662 -5.372 1.00 13.12 165 ASP B O 1
ATOM 3204 N N . ARG B 1 190 ? -13.031 27.860 -6.904 1.00 14.34 166 ARG B N 1
ATOM 3205 C CA . ARG B 1 190 ? -14.347 27.285 -6.573 1.00 15.18 166 ARG B CA 1
ATOM 3206 C C . ARG B 1 190 ? -14.411 25.754 -6.650 1.00 13.89 166 ARG B C 1
ATOM 3207 O O . ARG B 1 190 ? -14.972 25.118 -5.755 1.00 12.94 166 ARG B O 1
ATOM 3215 N N . PHE B 1 191 ? -13.846 25.164 -7.705 1.00 13.48 167 PHE B N 1
ATOM 3216 C CA . PHE B 1 191 ? -13.775 23.702 -7.804 1.00 13.33 167 PHE B CA 1
ATOM 3217 C C . PHE B 1 191 ? -12.834 23.072 -6.772 1.00 13.00 167 PHE B C 1
ATOM 3218 O O . PHE B 1 191 ? -13.126 21.995 -6.247 1.00 12.88 167 PHE B O 1
ATOM 3226 N N . VAL B 1 192 ? -11.682 23.698 -6.529 1.00 12.89 168 VAL B N 1
ATOM 3227 C CA . VAL B 1 192 ? -10.740 23.201 -5.499 1.00 13.44 168 VAL B CA 1
ATOM 3228 C C . VAL B 1 192 ? -11.401 23.174 -4.115 1.00 13.64 168 VAL B C 1
ATOM 3229 O O . VAL B 1 192 ? -11.268 22.176 -3.382 1.00 13.91 168 VAL B O 1
ATOM 3233 N N . ALA B 1 193 ? -12.093 24.263 -3.758 1.00 13.92 169 ALA B N 1
ATOM 3234 C CA . ALA B 1 193 ? -12.794 24.322 -2.457 1.00 14.65 169 ALA B CA 1
ATOM 3235 C C . ALA B 1 193 ? -13.899 23.272 -2.342 1.00 14.90 169 ALA B C 1
ATOM 3236 O O . ALA B 1 193 ? -13.980 22.577 -1.319 1.00 15.12 169 ALA B O 1
ATOM 3238 N N . LYS B 1 194 ? -14.729 23.154 -3.384 1.00 15.25 170 LYS B N 1
ATOM 3239 C CA . LYS B 1 194 ? -15.820 22.183 -3.427 1.00 16.38 170 LYS B CA 1
ATOM 3240 C C . LYS B 1 194 ? -15.287 20.766 -3.233 1.00 16.25 170 LYS B C 1
ATOM 3241 O O . LYS B 1 194 ? -15.791 19.993 -2.399 1.00 16.55 170 LYS B O 1
ATOM 3247 N N . GLU B 1 195 ? -14.252 20.431 -3.992 1.00 16.02 171 GLU B N 1
ATOM 3248 C CA . GLU B 1 195 ? -13.669 19.102 -3.894 1.00 15.99 171 GLU B CA 1
ATOM 3249 C C . GLU B 1 195 ? -13.006 18.859 -2.555 1.00 15.58 171 GLU B C 1
ATOM 3250 O O . GLU B 1 195 ? -13.108 17.756 -2.003 1.00 14.34 171 GLU B O 1
ATOM 3256 N N . ALA B 1 196 ? -12.321 19.873 -2.018 1.00 15.94 172 ALA B N 1
ATOM 3257 C CA . ALA B 1 196 ? -11.638 19.678 -0.733 1.00 16.78 172 ALA B CA 1
ATOM 3258 C C . ALA B 1 196 ? -12.665 19.352 0.369 1.00 17.37 172 ALA B C 1
ATOM 3259 O O . ALA B 1 196 ? -12.478 18.426 1.175 1.00 17.00 172 ALA B O 1
ATOM 3261 N N . ILE B 1 197 ? -13.762 20.089 0.350 1.00 17.71 173 ILE B N 1
ATOM 3262 C CA . ILE B 1 197 ? -14.879 19.890 1.288 1.00 19.23 173 ILE B CA 1
ATOM 3263 C C . ILE B 1 197 ? -15.466 18.476 1.144 1.00 20.28 173 ILE B C 1
ATOM 3264 O O . ILE B 1 197 ? -15.640 17.780 2.144 1.00 20.32 173 ILE B O 1
ATOM 3269 N N . LYS B 1 198 ? -15.731 18.053 -0.094 1.00 21.40 174 LYS B N 1
ATOM 3270 C CA . LYS B 1 198 ? -16.264 16.698 -0.376 1.00 22.94 174 LYS B CA 1
ATOM 3271 C C . LYS B 1 198 ? -15.300 15.592 0.053 1.00 23.11 174 LYS B C 1
ATOM 3272 O O . LYS B 1 198 ? -15.650 14.697 0.822 1.00 22.58 174 LYS B O 1
ATOM 3278 N N . GLU B 1 199 ? -14.073 15.682 -0.450 1.00 23.71 175 GLU B N 1
ATOM 3279 C CA . GLU B 1 199 ? -13.059 14.652 -0.265 1.00 24.99 175 GLU B CA 1
ATOM 3280 C C . GLU B 1 199 ? -12.619 14.521 1.200 1.00 24.73 175 GLU B C 1
ATOM 3281 O O . GLU B 1 199 ? -12.244 13.432 1.663 1.00 24.83 175 GLU B O 1
ATOM 3287 N N . ARG B 1 200 ? -12.702 15.623 1.938 1.00 23.39 176 ARG B N 1
ATOM 3288 C CA . ARG B 1 200 ? -12.334 15.618 3.348 1.00 23.61 176 ARG B CA 1
ATOM 3289 C C . ARG B 1 200 ? -13.534 15.625 4.302 1.00 23.47 176 ARG B C 1
ATOM 3290 O O . ARG B 1 200 ? -13.376 15.674 5.532 1.00 22.94 176 ARG B O 1
ATOM 3298 N N . LYS B 1 201 ? -14.727 15.579 3.714 1.00 23.24 177 LYS B N 1
ATOM 3299 C CA . LYS B 1 201 ? -15.983 15.465 4.450 1.00 23.66 177 LYS B CA 1
ATOM 3300 C C . LYS B 1 201 ? -16.150 16.626 5.442 1.00 23.35 177 LYS B C 1
ATOM 3301 O O . LYS B 1 201 ? -16.301 16.434 6.657 1.00 22.38 177 LYS B O 1
ATOM 3307 N N . LEU B 1 202 ? -16.105 17.842 4.899 1.00 22.47 178 LEU B N 1
ATOM 3308 C CA . LEU B 1 202 ? -16.047 19.047 5.731 1.00 22.63 178 LEU B CA 1
ATOM 3309 C C . LEU B 1 202 ? -17.316 19.883 5.630 1.00 22.48 178 LEU B C 1
ATOM 3310 O O . LEU B 1 202 ? -17.324 21.075 5.966 1.00 22.33 178 LEU B O 1
ATOM 3315 N N . GLU B 1 203 ? -18.387 19.256 5.152 1.00 23.17 179 GLU B N 1
ATOM 3316 C CA . GLU B 1 203 ? -19.680 19.927 4.972 1.00 24.65 179 GLU B CA 1
ATOM 3317 C C . GLU B 1 203 ? -20.183 20.522 6.277 1.00 24.94 179 GLU B C 1
ATOM 3318 O O . GLU B 1 203 ? -20.845 21.541 6.259 1.00 25.28 179 GLU B O 1
ATOM 3324 N N . ASN B 1 204 ? -19.813 19.910 7.403 1.00 25.53 180 ASN B N 1
ATOM 3325 C CA . ASN B 1 204 ? -20.210 20.401 8.735 1.00 27.03 180 ASN B CA 1
ATOM 3326 C C . ASN B 1 204 ? -19.169 21.255 9.448 1.00 26.45 180 ASN B C 1
ATOM 3327 O O . ASN B 1 204 ? -19.286 21.508 10.661 1.00 26.54 180 ASN B O 1
ATOM 3332 N N . THR B 1 205 ? -18.145 21.691 8.713 1.00 25.77 181 THR B N 1
ATOM 3333 C CA . THR B 1 205 ? -17.078 22.482 9.326 1.00 24.64 181 THR B CA 1
ATOM 3334 C C . THR B 1 205 ? -16.660 23.694 8.489 1.00 23.85 181 THR B C 1
ATOM 3335 O O . THR B 1 205 ? -16.347 24.741 9.049 1.00 23.12 181 THR B O 1
ATOM 3339 N N . LEU B 1 206 ? -16.712 23.571 7.165 1.00 22.02 182 LEU B N 1
ATOM 3340 C CA . LEU B 1 206 ? -16.382 24.700 6.293 1.00 21.92 182 LEU B CA 1
ATOM 3341 C C . LEU B 1 206 ? -17.578 25.231 5.496 1.00 21.85 182 LEU B C 1
ATOM 3342 O O . LEU B 1 206 ? -18.577 24.536 5.323 1.00 22.13 182 LEU B O 1
ATOM 3347 N N . GLN B 1 207 ? -17.426 26.446 4.979 1.00 22.07 183 GLN B N 1
ATOM 3348 C CA . GLN B 1 207 ? -18.515 27.240 4.412 1.00 22.55 183 GLN B CA 1
ATOM 3349 C C . GLN B 1 207 ? -17.986 28.008 3.202 1.00 21.92 183 GLN B C 1
ATOM 3350 O O . GLN B 1 207 ? -17.118 28.851 3.344 1.00 21.60 183 GLN B O 1
ATOM 3356 N N . VAL B 1 208 ? -18.482 27.700 2.006 1.00 22.13 184 VAL B N 1
ATOM 3357 C CA . VAL B 1 208 ? -18.063 28.434 0.818 1.00 21.97 184 VAL B CA 1
ATOM 3358 C C . VAL B 1 208 ? -18.922 29.690 0.715 1.00 22.10 184 VAL B C 1
ATOM 3359 O O . VAL B 1 208 ? -20.149 29.607 0.677 1.00 22.03 184 VAL B O 1
ATOM 3363 N N . GLY B 1 209 ? -18.273 30.852 0.702 1.00 21.86 185 GLY B N 1
ATOM 3364 C CA . GLY B 1 209 ? -18.979 32.128 0.611 1.00 21.71 185 GLY B CA 1
ATOM 3365 C C . GLY B 1 209 ? -19.072 32.692 -0.798 1.00 21.68 185 GLY B C 1
ATOM 3366 O O . GLY B 1 209 ? -19.321 31.967 -1.775 1.00 21.48 185 GLY B O 1
ATOM 3367 N N . GLU B 1 210 ? -18.864 33.999 -0.876 1.00 21.63 186 GLU B N 1
ATOM 3368 C CA . GLU B 1 210 ? -18.953 34.809 -2.092 1.00 21.82 186 GLU B CA 1
ATOM 3369 C C . GLU B 1 210 ? -17.952 34.371 -3.154 1.00 21.85 186 GLU B C 1
ATOM 3370 O O . GLU B 1 210 ? -16.778 34.126 -2.856 1.00 21.04 186 GLU B O 1
ATOM 3376 N N . LEU B 1 211 ? -18.423 34.283 -4.389 1.00 21.24 187 LEU B N 1
ATOM 3377 C CA . LEU B 1 211 ? -17.551 34.192 -5.554 1.00 21.80 187 LEU B CA 1
ATOM 3378 C C . LEU B 1 211 ? -16.974 35.590 -5.762 1.00 21.50 187 LEU B C 1
ATOM 3379 O O . LEU B 1 211 ? -17.698 36.486 -6.168 1.00 22.12 187 LEU B O 1
ATOM 3384 N N . VAL B 1 212 ? -15.693 35.779 -5.453 1.00 20.93 188 VAL B N 1
ATOM 3385 C CA . VAL B 1 212 ? -15.061 37.107 -5.463 1.00 20.54 188 VAL B CA 1
ATOM 3386 C C . VAL B 1 212 ? -14.770 37.632 -6.889 1.00 19.93 188 VAL B C 1
ATOM 3387 O O . VAL B 1 212 ? -14.932 38.824 -7.152 1.00 19.43 188 VAL B O 1
ATOM 3391 N N . PHE B 1 213 ? -14.360 36.743 -7.794 1.00 17.47 189 PHE B N 1
ATOM 3392 C CA . PHE B 1 213 ? -14.097 37.113 -9.172 1.00 17.29 189 PHE B CA 1
ATOM 3393 C C . PHE B 1 213 ? -14.226 35.875 -10.049 1.00 17.29 189 PHE B C 1
ATOM 3394 O O . PHE B 1 213 ? -14.192 34.758 -9.562 1.00 16.32 189 PHE B O 1
ATOM 3402 N N . GLN B 1 214 ? -14.364 36.086 -11.351 1.00 17.84 190 GLN B N 1
ATOM 3403 C CA . GLN B 1 214 ? -14.370 34.972 -12.275 1.00 18.88 190 GLN B CA 1
ATOM 3404 C C . GLN B 1 214 ? -13.115 35.044 -13.122 1.00 17.96 190 GLN B C 1
ATOM 3405 O O . GLN B 1 214 ? -12.543 36.120 -13.302 1.00 17.93 190 GLN B O 1
ATOM 3411 N N . GLU B 1 215 ? -12.674 33.910 -13.639 1.00 17.38 191 GLU B N 1
ATOM 3412 C CA . GLU B 1 215 ? -11.536 33.923 -14.535 1.00 17.02 191 GLU B CA 1
ATOM 3413 C C . GLU B 1 215 ? -11.588 32.801 -15.559 1.00 16.41 191 GLU B C 1
ATOM 3414 O O . GLU B 1 215 ? -12.280 31.783 -15.375 1.00 16.03 191 GLU B O 1
ATOM 3420 N N . ARG B 1 216 ? -10.886 33.037 -16.659 1.00 14.78 192 ARG B N 1
ATOM 3421 C CA . ARG B 1 216 ? -10.792 32.096 -17.745 1.00 14.94 192 ARG B CA 1
ATOM 3422 C C . ARG B 1 216 ? -9.384 31.546 -17.603 1.00 13.77 192 ARG B C 1
ATOM 3423 O O . ARG B 1 216 ? -8.421 32.307 -17.453 1.00 13.75 192 ARG B O 1
ATOM 3431 N N . VAL B 1 217 ? -9.269 30.222 -17.576 1.00 13.08 193 VAL B N 1
ATOM 3432 C CA . VAL B 1 217 ? -7.991 29.575 -17.282 1.00 10.52 193 VAL B CA 1
ATOM 3433 C C . VAL B 1 217 ? -7.405 28.997 -18.581 1.00 11.06 193 VAL B C 1
ATOM 3434 O O . VAL B 1 217 ? -8.135 28.351 -19.345 1.00 10.19 193 VAL B O 1
ATOM 3438 N N . ALA B 1 218 ? -6.102 29.216 -18.819 1.00 9.88 194 ALA B N 1
ATOM 3439 C CA . ALA B 1 218 ? -5.491 28.828 -20.109 1.00 10.09 194 ALA B CA 1
ATOM 3440 C C . ALA B 1 218 ? -4.098 28.261 -19.951 1.00 9.92 194 ALA B C 1
ATOM 3441 O O . ALA B 1 218 ? -3.453 28.446 -18.929 1.00 10.73 194 ALA B O 1
ATOM 3443 N N . MET B 1 219 ? -3.643 27.564 -20.988 1.00 9.73 195 MET B N 1
ATOM 3444 C CA . MET B 1 219 ? -2.251 27.207 -21.131 1.00 9.69 195 MET B CA 1
ATOM 3445 C C . MET B 1 219 ? -1.444 28.437 -21.543 1.00 10.50 195 MET B C 1
ATOM 3446 O O . MET B 1 219 ? -1.999 29.404 -22.066 1.00 10.99 195 MET B O 1
ATOM 3451 N N . ALA B 1 220 ? -0.139 28.405 -21.278 1.00 10.85 196 ALA B N 1
ATOM 3452 C CA . ALA B 1 220 ? 0.739 29.488 -21.709 1.00 11.19 196 ALA B CA 1
ATOM 3453 C C . ALA B 1 220 ? 1.942 28.978 -22.480 1.00 11.06 196 ALA B C 1
ATOM 3454 O O . ALA B 1 220 ? 2.495 27.919 -22.179 1.00 11.06 196 ALA B O 1
ATOM 3456 N N . VAL B 1 221 ? 2.337 29.737 -23.488 1.00 11.42 197 VAL B N 1
ATOM 3457 C CA . VAL B 1 221 ? 3.614 29.511 -24.147 1.00 11.59 197 VAL B CA 1
ATOM 3458 C C . VAL B 1 221 ? 4.476 30.743 -23.945 1.00 11.60 197 VAL B C 1
ATOM 3459 O O . VAL B 1 221 ? 3.965 31.793 -23.582 1.00 12.05 197 VAL B O 1
ATOM 3463 N N . ALA B 1 222 ? 5.776 30.598 -24.185 1.00 12.39 198 ALA B N 1
ATOM 3464 C CA . ALA B 1 222 ? 6.701 31.718 -24.076 1.00 13.71 198 ALA B CA 1
ATOM 3465 C C . ALA B 1 222 ? 6.245 32.879 -24.962 1.00 14.96 198 ALA B C 1
ATOM 3466 O O . ALA B 1 222 ? 5.784 32.678 -26.096 1.00 14.34 198 ALA B O 1
ATOM 3468 N N . LYS B 1 223 ? 6.359 34.096 -24.433 1.00 16.03 199 LYS B N 1
ATOM 3469 C CA . LYS B 1 223 ? 6.111 35.299 -25.220 1.00 17.37 199 LYS B CA 1
ATOM 3470 C C . LYS B 1 223 ? 6.727 35.168 -26.614 1.00 17.51 199 LYS B C 1
ATOM 3471 O O . LYS B 1 223 ? 7.921 34.892 -26.739 1.00 17.54 199 LYS B O 1
ATOM 3477 N N . GLY B 1 224 ? 5.904 35.327 -27.652 1.00 17.71 200 GLY B N 1
ATOM 3478 C CA . GLY B 1 224 ? 6.400 35.279 -29.030 1.00 17.86 200 GLY B CA 1
ATOM 3479 C C . GLY B 1 224 ? 6.358 33.928 -29.721 1.00 17.52 200 GLY B C 1
ATOM 3480 O O . GLY B 1 224 ? 6.522 33.860 -30.944 1.00 17.59 200 GLY B O 1
ATOM 3481 N N . ASN B 1 225 ? 6.133 32.846 -28.965 1.00 16.69 201 ASN B N 1
ATOM 3482 C CA . ASN B 1 225 ? 6.136 31.505 -29.552 1.00 16.44 201 ASN B CA 1
ATOM 3483 C C . ASN B 1 225 ? 4.800 31.202 -30.261 1.00 16.50 201 ASN B C 1
ATOM 3484 O O . ASN B 1 225 ? 3.997 30.369 -29.817 1.00 16.49 201 ASN B O 1
ATOM 3489 N N . LYS B 1 226 ? 4.559 31.895 -31.362 1.00 15.46 202 LYS B N 1
ATOM 3490 C CA . LYS B 1 226 ? 3.258 31.848 -31.992 1.00 15.21 202 LYS B CA 1
ATOM 3491 C C . LYS B 1 226 ? 3.000 30.541 -32.738 1.00 13.69 202 LYS B C 1
ATOM 3492 O O . LYS B 1 226 ? 1.850 30.129 -32.883 1.00 12.70 202 LYS B O 1
ATOM 3498 N N . SER B 1 227 ? 4.055 29.899 -33.231 1.00 13.07 203 SER B N 1
ATOM 3499 C CA . SER B 1 227 ? 3.862 28.598 -33.898 1.00 12.99 203 SER B CA 1
ATOM 3500 C C . SER B 1 227 ? 3.299 27.548 -32.923 1.00 12.69 203 SER B C 1
ATOM 3501 O O . SER B 1 227 ? 2.396 26.785 -33.274 1.00 11.90 203 SER B O 1
ATOM 3504 N N . LEU B 1 228 ? 3.828 27.511 -31.702 1.00 12.49 204 LEU B N 1
ATOM 3505 C CA . LEU B 1 228 ? 3.301 26.562 -30.715 1.00 12.16 204 LEU B CA 1
ATOM 3506 C C . LEU B 1 228 ? 1.957 27.003 -30.151 1.00 12.00 204 LEU B C 1
ATOM 3507 O O . LEU B 1 228 ? 1.083 26.177 -29.924 1.00 11.70 204 LEU B O 1
ATOM 3512 N N . LEU B 1 229 ? 1.792 28.305 -29.923 1.00 12.67 205 LEU B N 1
ATOM 3513 C CA . LEU B 1 229 ? 0.501 28.845 -29.485 1.00 12.27 205 LEU B CA 1
ATOM 3514 C C . LEU B 1 229 ? -0.606 28.373 -30.429 1.00 12.12 205 LEU B C 1
ATOM 3515 O O . LEU B 1 229 ? -1.660 27.879 -29.976 1.00 11.31 205 LEU B O 1
ATOM 3520 N N . ASP B 1 230 ? -0.369 28.530 -31.735 1.00 12.49 206 ASP B N 1
ATOM 3521 C CA . ASP B 1 230 ? -1.378 28.172 -32.746 1.00 13.58 206 ASP B CA 1
ATOM 3522 C C . ASP B 1 230 ? -1.626 26.650 -32.803 1.00 12.52 206 ASP B C 1
ATOM 3523 O O . ASP B 1 230 ? -2.751 26.215 -33.023 1.00 12.06 206 ASP B O 1
ATOM 3528 N N . ALA B 1 231 ? -0.589 25.849 -32.588 1.00 12.00 207 ALA B N 1
ATOM 3529 C CA . ALA B 1 231 ? -0.768 24.387 -32.615 1.00 11.11 207 ALA B CA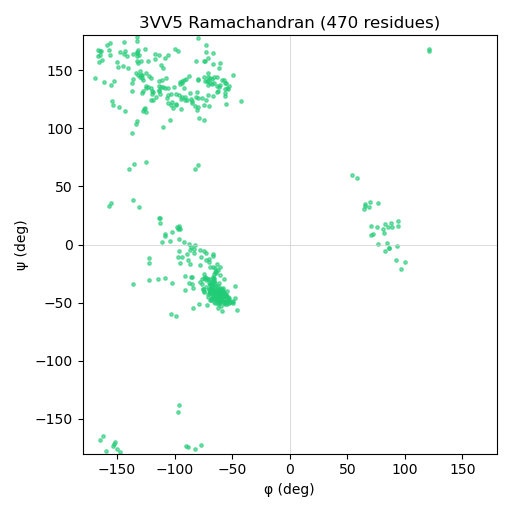 1
ATOM 3530 C C . ALA B 1 231 ? -1.578 23.912 -31.404 1.00 11.14 207 ALA B C 1
ATOM 3531 O O . ALA B 1 231 ? -2.419 23.004 -31.527 1.00 10.45 207 ALA B O 1
ATOM 3533 N N . LEU B 1 232 ? -1.333 24.528 -30.240 1.00 9.96 208 LEU B N 1
ATOM 3534 C CA . LEU B 1 232 ? -2.080 24.180 -29.024 1.00 9.84 208 LEU B CA 1
ATOM 3535 C C . LEU B 1 232 ? -3.530 24.643 -29.159 1.00 10.20 208 LEU B C 1
ATOM 3536 O O . LEU B 1 232 ? -4.447 23.924 -28.766 1.00 9.57 208 LEU B O 1
ATOM 3541 N N . ASN B 1 233 ? -3.738 25.853 -29.698 1.00 10.30 209 ASN B N 1
ATOM 3542 C CA . ASN B 1 233 ? -5.094 26.322 -29.957 1.00 10.74 209 ASN B CA 1
ATOM 3543 C C . ASN B 1 233 ? -5.869 25.353 -30.868 1.00 11.23 209 ASN B C 1
ATOM 3544 O O . ASN B 1 233 ? -7.020 25.043 -30.587 1.00 10.80 209 ASN B O 1
ATOM 3549 N N . ARG B 1 234 ? -5.213 24.862 -31.914 1.00 11.85 210 ARG B N 1
ATOM 3550 C CA A ARG B 1 234 ? -5.822 23.932 -32.866 0.50 12.77 210 ARG B CA 1
ATOM 3551 C CA B ARG B 1 234 ? -5.859 23.956 -32.863 0.50 12.75 210 ARG B CA 1
ATOM 3552 C C . ARG B 1 234 ? -6.132 22.598 -32.206 1.00 13.05 210 ARG B C 1
ATOM 3553 O O . ARG B 1 234 ? -7.196 22.014 -32.423 1.00 12.83 210 ARG B O 1
ATOM 3568 N N . ALA B 1 235 ? -5.186 22.115 -31.406 1.00 13.02 211 ALA B N 1
ATOM 3569 C CA . ALA B 1 235 ? -5.363 20.841 -30.699 1.00 13.19 211 ALA B CA 1
ATOM 3570 C C . ALA B 1 235 ? -6.515 20.936 -29.694 1.00 13.18 211 ALA B C 1
ATOM 3571 O O . ALA B 1 235 ? -7.334 20.022 -29.604 1.00 13.33 211 ALA B O 1
ATOM 3573 N N . LEU B 1 236 ? -6.580 22.037 -28.931 1.00 13.24 212 LEU B N 1
ATOM 3574 C CA . LEU B 1 236 ? -7.658 22.227 -27.950 1.00 12.82 212 LEU B CA 1
ATOM 3575 C C . LEU B 1 236 ? -9.048 22.248 -28.606 1.00 12.95 212 LEU B C 1
ATOM 3576 O O . LEU B 1 236 ? -9.979 21.563 -28.164 1.00 12.79 212 LEU B O 1
ATOM 3581 N N . ALA B 1 237 ? -9.178 23.046 -29.656 1.00 13.40 213 ALA B N 1
ATOM 3582 C CA . ALA B 1 237 ? -10.405 23.107 -30.450 1.00 14.40 213 ALA B CA 1
ATOM 3583 C C . ALA B 1 237 ? -10.861 21.711 -30.926 1.00 14.46 213 ALA B C 1
ATOM 3584 O O . ALA B 1 237 ? -12.038 21.353 -30.827 1.00 14.43 213 ALA B O 1
ATOM 3586 N N . GLU B 1 238 ? -9.925 20.943 -31.473 1.00 15.01 214 GLU B N 1
ATOM 3587 C CA . GLU B 1 238 ? -10.208 19.571 -31.914 1.00 15.91 214 GLU B CA 1
ATOM 3588 C C . GLU B 1 238 ? -10.735 18.670 -30.779 1.00 15.82 214 GLU B C 1
ATOM 3589 O O . GLU B 1 238 ? -11.699 17.910 -30.960 1.00 16.10 214 GLU B O 1
ATOM 3595 N N . LEU B 1 239 ? -10.132 18.779 -29.599 1.00 15.44 215 LEU B N 1
ATOM 3596 C CA . LEU B 1 239 ? -10.569 17.987 -28.458 1.00 16.20 215 LEU B CA 1
ATOM 3597 C C . LEU B 1 239 ? -11.956 18.414 -27.976 1.00 16.42 215 LEU B C 1
ATOM 3598 O O . LEU B 1 239 ? -12.743 17.595 -27.512 1.00 15.56 215 LEU B O 1
ATOM 3603 N N . MET B 1 240 ? -12.241 19.705 -28.103 1.00 17.32 216 MET B N 1
ATOM 3604 C CA . MET B 1 240 ? -13.525 20.244 -27.686 1.00 19.08 216 MET B CA 1
ATOM 3605 C C . MET B 1 240 ? -14.639 19.784 -28.609 1.00 19.49 216 MET B C 1
ATOM 3606 O O . MET B 1 240 ? -15.776 19.637 -28.165 1.00 20.56 216 MET B O 1
ATOM 3611 N N . GLN B 1 241 ? -14.299 19.543 -29.872 1.00 19.66 217 GLN B N 1
ATOM 3612 C CA . GLN B 1 241 ? -15.282 19.168 -30.895 1.00 21.17 217 GLN B CA 1
ATOM 3613 C C . GLN B 1 241 ? -15.475 17.657 -31.011 1.00 20.77 217 GLN B C 1
ATOM 3614 O O . GLN B 1 241 ? -16.546 17.189 -31.416 1.00 21.39 217 GLN B O 1
ATOM 3620 N N . ASP B 1 242 ? -14.445 16.891 -30.669 1.00 20.67 218 ASP B N 1
ATOM 3621 C CA . ASP B 1 242 ? -14.450 15.463 -30.993 1.00 20.32 218 ASP B CA 1
ATOM 3622 C C . ASP B 1 242 ? -14.782 14.531 -29.828 1.00 20.31 218 ASP B C 1
ATOM 3623 O O . ASP B 1 242 ? -14.635 13.307 -29.949 1.00 22.38 218 ASP B O 1
ATOM 3628 N N . GLY B 1 243 ? -15.241 15.097 -28.715 1.00 19.12 219 GLY B N 1
ATOM 3629 C CA . GLY B 1 243 ? -15.668 14.287 -27.580 1.00 18.06 219 GLY B CA 1
ATOM 3630 C C . GLY B 1 243 ? -14.635 14.087 -26.489 1.00 16.90 219 GLY B C 1
ATOM 3631 O O . GLY B 1 243 ? -14.996 13.778 -25.337 1.00 17.13 219 GLY B O 1
ATOM 3632 N N . THR B 1 244 ? -13.361 14.271 -26.828 1.00 15.69 220 THR B N 1
ATOM 3633 C CA . THR B 1 244 ? -12.264 14.004 -25.883 1.00 14.85 220 THR B CA 1
ATOM 3634 C C . THR B 1 244 ? -12.284 14.945 -24.673 1.00 14.31 220 THR B C 1
ATOM 3635 O O . THR B 1 244 ? -12.210 14.489 -23.530 1.00 12.85 220 THR B O 1
ATOM 3639 N N . TYR B 1 245 ? -12.370 16.244 -24.924 1.00 13.13 221 TYR B N 1
ATOM 3640 C CA . TYR B 1 245 ? -12.474 17.215 -23.822 1.00 14.22 221 TYR B CA 1
ATOM 3641 C C . TYR B 1 245 ? -13.666 16.868 -22.935 1.00 13.91 221 TYR B C 1
ATOM 3642 O O . TYR B 1 245 ? -13.541 16.803 -21.702 1.00 15.43 221 TYR B O 1
ATOM 3651 N N . ALA B 1 246 ? -14.823 16.656 -23.561 1.00 13.80 222 ALA B N 1
ATOM 3652 C CA . ALA B 1 246 ? -16.045 16.297 -22.848 1.00 14.30 222 ALA B CA 1
ATOM 3653 C C . ALA B 1 246 ? -15.836 15.058 -21.950 1.00 14.56 222 ALA B C 1
ATOM 3654 O O . ALA B 1 246 ? -16.230 15.075 -20.788 1.00 14.70 222 ALA B O 1
ATOM 3656 N N . ARG B 1 247 ? -15.205 14.008 -22.479 1.00 14.62 223 ARG B N 1
ATOM 3657 C CA . ARG B 1 247 ? -14.918 12.796 -21.691 1.00 14.82 223 ARG B CA 1
ATOM 3658 C C . ARG B 1 247 ? -14.067 13.098 -20.450 1.00 14.51 223 ARG B C 1
ATOM 3659 O O . ARG B 1 247 ? -14.340 12.613 -19.344 1.00 13.67 223 ARG B O 1
ATOM 3667 N N . ILE B 1 248 ? -13.037 13.911 -20.647 1.00 13.51 224 ILE B N 1
ATOM 3668 C CA . ILE B 1 248 ? -12.100 14.216 -19.570 1.00 12.67 224 ILE B CA 1
ATOM 3669 C C . ILE B 1 248 ? -12.766 15.105 -18.523 1.00 12.52 224 ILE B C 1
ATOM 3670 O O . ILE B 1 248 ? -12.597 14.871 -17.317 1.00 11.56 224 ILE B O 1
ATOM 3675 N N . SER B 1 249 ? -13.526 16.100 -18.975 1.00 11.77 225 SER B N 1
ATOM 3676 C CA . SER B 1 249 ? -14.287 16.959 -18.041 1.00 13.47 225 SER B CA 1
ATOM 3677 C C . SER B 1 249 ? -15.263 16.135 -17.201 1.00 13.77 225 SER B C 1
ATOM 3678 O O . SER B 1 249 ? -15.344 16.318 -15.988 1.00 13.72 225 SER B O 1
ATOM 3681 N N . GLN B 1 250 ? -15.990 15.234 -17.863 1.00 14.62 226 GLN B N 1
ATOM 3682 C CA . GLN B 1 250 ? -16.918 14.319 -17.180 1.00 15.77 226 GLN B CA 1
ATOM 3683 C C . GLN B 1 250 ? -16.211 13.395 -16.199 1.00 15.12 226 GLN B C 1
ATOM 3684 O O . GLN B 1 250 ? -16.706 13.180 -15.100 1.00 15.59 226 GLN B O 1
ATOM 3690 N N . LYS B 1 251 ? -15.072 12.826 -16.598 1.00 14.87 227 LYS B N 1
ATOM 3691 C CA . LYS B 1 251 ? -14.274 12.017 -15.683 1.00 14.69 227 LYS B CA 1
ATOM 3692 C C . LYS B 1 251 ? -13.957 12.778 -14.374 1.00 14.46 227 LYS B C 1
ATOM 3693 O O . LYS B 1 251 ? -14.098 12.228 -13.264 1.00 14.44 227 LYS B O 1
ATOM 3699 N N . TRP B 1 252 ? -13.531 14.032 -14.492 1.00 13.72 228 TRP B N 1
ATOM 3700 C CA . TRP B 1 252 ? -13.048 14.769 -13.305 1.00 13.59 228 TRP B CA 1
ATOM 3701 C C . TRP B 1 252 ? -14.154 15.489 -12.529 1.00 15.07 228 TRP B C 1
ATOM 3702 O O . TRP B 1 252 ? -14.097 15.590 -11.291 1.00 15.21 228 TRP B O 1
ATOM 3713 N N . PHE B 1 253 ? -15.165 15.962 -13.248 1.00 15.32 229 PHE B N 1
ATOM 3714 C CA . PHE B 1 253 ? -16.172 16.833 -12.647 1.00 16.12 229 PHE B CA 1
ATOM 3715 C C . PHE B 1 253 ? -17.608 16.343 -12.741 1.00 16.82 229 PHE B C 1
ATOM 3716 O O . PHE B 1 253 ? -18.477 16.923 -12.116 1.00 18.30 229 PHE B O 1
ATOM 3724 N N . GLY B 1 254 ? -17.866 15.311 -13.540 1.00 17.57 230 GLY B N 1
ATOM 3725 C CA . GLY B 1 254 ? -19.253 14.853 -13.766 1.00 18.13 230 GLY B CA 1
ATOM 3726 C C . GLY B 1 254 ? -20.079 15.829 -14.600 1.00 18.58 230 GLY B C 1
ATOM 3727 O O . GLY B 1 254 ? -21.305 15.663 -14.738 1.00 18.20 230 GLY B O 1
ATOM 3728 N N . GLU B 1 255 ? -19.416 16.853 -15.154 1.00 18.69 231 GLU B N 1
ATOM 3729 C CA . GLU B 1 255 ? -20.089 17.897 -15.952 1.00 18.53 231 GLU B CA 1
ATOM 3730 C C . GLU B 1 255 ? -19.097 18.567 -16.911 1.00 18.29 231 GLU B C 1
ATOM 3731 O O . GLU B 1 255 ? -17.899 18.280 -16.863 1.00 17.88 231 GLU B O 1
ATOM 3737 N N . ASP B 1 256 ? -19.579 19.440 -17.784 1.00 17.60 232 ASP B N 1
ATOM 3738 C CA . ASP B 1 256 ? -18.668 20.143 -18.689 1.00 18.27 232 ASP B CA 1
ATOM 3739 C C . ASP B 1 256 ? -18.264 21.483 -18.079 1.00 17.21 232 ASP B C 1
ATOM 3740 O O . ASP B 1 256 ? -19.122 22.262 -17.690 1.00 18.07 232 ASP B O 1
ATOM 3745 N N . VAL B 1 257 ? -16.963 21.734 -17.988 1.00 16.46 233 VAL B N 1
ATOM 3746 C CA . VAL B 1 257 ? -16.459 22.954 -17.339 1.00 15.71 233 VAL B CA 1
ATOM 3747 C C . VAL B 1 257 ? -15.864 23.995 -18.310 1.00 15.54 233 VAL B C 1
ATOM 3748 O O . VAL B 1 257 ? -15.278 24.986 -17.873 1.00 14.90 233 VAL B O 1
ATOM 3752 N N . ARG B 1 258 ? -16.005 23.769 -19.619 1.00 15.52 234 ARG B N 1
ATOM 3753 C CA . ARG B 1 258 ? -15.477 24.710 -20.608 1.00 15.97 234 ARG B CA 1
ATOM 3754 C C . ARG B 1 258 ? -16.096 26.107 -20.474 1.00 16.73 234 ARG B C 1
ATOM 3755 O O . ARG B 1 258 ? -17.190 26.262 -19.942 1.00 16.19 234 ARG B O 1
ATOM 3763 N N . CYS B 1 259 ? -15.383 27.125 -20.941 1.00 18.34 235 CYS B N 1
ATOM 3764 C CA . CYS B 1 259 ? -15.973 28.472 -21.011 1.00 20.27 235 CYS B CA 1
ATOM 3765 C C . CYS B 1 259 ? -17.115 28.495 -22.018 1.00 21.85 235 CYS B C 1
ATOM 3766 O O . CYS B 1 259 ? -17.039 27.863 -23.076 1.00 22.35 235 CYS B O 1
ATOM 3769 N N . LYS B 1 260 ? -18.187 29.186 -21.660 1.00 23.71 236 LYS B N 1
ATOM 3770 C CA . LYS B 1 260 ? -19.338 29.330 -22.544 1.00 26.05 236 LYS B CA 1
ATOM 3771 C C . LYS B 1 260 ? -19.630 30.801 -22.793 1.00 26.61 236 LYS B C 1
ATOM 3772 O O . LYS B 1 260 ? -19.086 31.378 -23.737 1.00 28.19 236 LYS B O 1
#

InterPro domains:
  IPR001320 Ionotropic glutamate receptor, C-terminal [SM00079] (31-249)
  IPR001638 Solute-binding protein family 3/N-terminal domain of MltF [PF00497] (32-249)
  IPR001638 Solute-binding protein family 3/N-terminal domain of MltF [SM00062] (31-250)
  IPR018313 Solute-binding protein family 3, conserved site [PS01039] (54-67)

Organism: Thermus thermophilus (strain ATCC BAA-163 / DSM 7039 / HB27) (NCBI:txid262724)

B-factor: mean 19.42, std 7.55, range [3.19, 63.13]

Sequence (475 aa):
FQVRSFEEIKRSGEIRIGTEGAFPPFNYFDERNQLTGFEVDLGNAIAERLGLKPRWIAQSFDTLLIQLNQGRFDFVIASHGITEERARAVDFTNPHYCTGGVIVSRKGGPRTAKDLQGKVVGVQVGTTYMEAAQKIPGIKEVRTYQRDPDALQDLLAGRIDTWITDRFVAKEAIKERKLENTLQVGELVFQERVAMAVAKGNKSLLDALNRALAELMQDGTYARISQKWFGEDVRCKEFQVRSFEEIKRSGEIRIGTEGAFPPFNYFDERNQLTGFEVDLGNAIAERLGLKPRWIAQSFDTLLIQLNQGRFDFVIASHGITEERARAVDFTNPHYCTGGVIVSRKGGPRTAKDLQGKVVGVQVGTTYMEAAQKIPGIKEVRTYQRDPDALQDLLAGRIDTWITDRFVAKEAIKERKLENTLQVGELVFQERVAMAVAKGNKSLLDALNRRALAELMQDGTYARISQKWFGEDVRCK

Solvent-accessible surface area: 20913 Å² total

Radius of gyration: 24.33 Å; Cα contacts (8 Å, |Δi|>4): 1032; chains: 2; bounding box: 65×49×49 Å

Foldseek 3Di:
DDADFLVRQVVVQAFEEEEAQQQPQQWHQDPVRHIHHLPVLLVCLLCVVSRHHYDYDHDQPQCPLVVLQVVVGFKYAYFAFDDPVSCVQWPWAQFLFKWFKWKKAWVVFDFDLVSQAQFEEEEEPPHPQQVLNVPRPRHPYYHYDSGLVVRVVCRLVVVGGIYIGIPLSVVVVCVVVVCPNTMDIHDRSTMTGTTMTGHHPSVRVSVSSNVSSVVCVPPCNQVVSCCVRPVDRRHDD/DFDADALVSQVVVQAFEEEEAAQQPQQWHQDPVGDIHHLPNLVVCLLCVLSRHHYHYDHDFDQCRLVSLQRRVGFKYAYFAFDDPVSVVWWPWAFFLFKWFKWKKFWVVFDFDLQSQQQFEEEEEPNHVQVVLVVVSVSHPYYHYHRHQVVRVVCRQVVVGGIYIGIPVSVVVVCVVVVCPNTMDIHDRSTMGGTTMTHGVPNVNVSVSSNVSSVCCVPPCNSVVSCCVRPVGRGHDD

CATH classification: 3.40.190.10 (+1 more: 3.40.190.10)

Nearest PDB structures (foldseek):
  3vvd-assembly1_A  TM=1.001E+00  e=6.266E-54  Thermus thermophilus HB27
  4ymx-assembly2_B  TM=9.346E-01  e=3.872E-29  Caldanaerobacter subterraneus subsp. tengcongensis MB4
  6svf-assembly1_A  TM=9.292E-01  e=1.536E-27  Thermotoga maritima MSB8
  3zsf-assembly8_H  TM=6.740E-01  e=2.289E-22  Neisseria gonorrhoeae
  3zsf-assembly7_G  TM=6.432E-01  e=3.657E-22  Neisseria gonorrhoeae

Secondary structure (DSSP, 8-state):
-----HHHHHHHTEEEEEE-SEETTTEEE-TTS-EESHHHHHHHHHHHHTT-EEEEEE--GGGHHHHHHTTSSSEEEEEEEP-HHHHHHEEEPSPSEEEEEEEEEETTS--SSGGGBT-EEEEETTSHHHHHHHHSTTBSEEEEESSHHHHHHHHHHTS-SEEEEEHHHHHHHHHHHT-TTTEEEEEEEEEEEEEEEEETT-HHHHHHHHHHHHHHHHHSHHHHHHHHHHSS--S--/------HHHHHHHTEEEEEE-SEETTTEEE-TTS-EESHHHHHHHHHHHHTT-EEEEEE--GGGHHHHHHTTSSSEE-S-PBP-HHHHTTEEEEEEEEEEEEEEEEETTS--SGGGGBT-EEEEETTSHHHHHHHT-TTBSEEEEESSHHHHHHHHHHTS-SEEEEEHHHHHHHHHHTT-TTTEEEEEEEEEEEEEEEEETT-HHHHHHHHHHHHHHHHSSHHHHHHHHHHSS--S--